Protein AF-D2V6F8-F1 (afdb_monomer_lite)

InterPro domains:
  IPR001873 Epithelial sodium channel [PTHR11690] (220-391)

Organism: Naegleria gruberi (NCBI:txid5762)

Sequence (501 aa):
MKSAPEIMPVEDDPFFQKVSSSVVRDLYRPSSPTNHQQLNQQDHSEQESISSPVKEYQISNNSNIYRDDEVVLTPKIEEIEDRQTRAQDIILQVIENEAMRNHKTVTVESFSQPISQDVQNFVMTPTPQNNSSNNPQQVAQQNTTRLDSPHEVEIPTIGKKLSKRKSSKNLSLFDVIIGGNKSKNNTNNQFGNNEPAESEKHKRKRTICGWQIPLRWYQILTAIGWIVMIGVSLWYSINSIVNFVDAINNPTTSLSYVEEVPLPFPAISICNWNALTNNCSYCGLRLEKVFRADIQKDIPEYLQQAEYKEIRQDDSLFRCYVFNNRSINVVTANYTGYTGSLSFFVRVPRPTGSDVSDYSRVGLQVSFHSNGTMPDLVGETNFAVPRRDNYFMLTKIITSRLKTTPINPQLVDVRWEPVTSDVELIGADETLVVISVAYATLNVNYITEVVTSSIESLFGEIAGFLGLTMGLDMLKILRGILDVPYSIKDRTLMNLWNTFN

Radius of gyration: 44.74 Å; chains: 1; bounding box: 110×90×139 Å

pLDDT: mean 70.16, std 27.32, range [27.19, 98.56]

Structure (mmCIF, N/CA/C/O backbone):
data_AF-D2V6F8-F1
#
_entry.id   AF-D2V6F8-F1
#
loop_
_atom_site.group_PDB
_atom_site.id
_atom_site.type_symbol
_atom_site.label_atom_id
_atom_site.label_alt_id
_atom_site.label_comp_id
_atom_site.label_asym_id
_atom_site.label_entity_id
_atom_site.label_seq_id
_atom_site.pdbx_PDB_ins_code
_atom_site.Cartn_x
_atom_site.Cartn_y
_atom_site.Cartn_z
_atom_site.occupancy
_atom_site.B_iso_or_equiv
_atom_site.auth_seq_id
_atom_site.auth_comp_id
_atom_site.auth_asym_id
_atom_site.auth_atom_id
_atom_site.pdbx_PDB_model_num
ATOM 1 N N . MET A 1 1 ? -43.324 33.263 53.396 1.00 37.06 1 MET A N 1
ATOM 2 C CA . MET A 1 1 ? -44.691 32.721 53.225 1.00 37.06 1 MET A CA 1
ATOM 3 C C . MET A 1 1 ? -44.718 31.897 51.945 1.00 37.06 1 MET A C 1
ATOM 5 O O . MET A 1 1 ? -44.416 32.473 50.913 1.00 37.06 1 MET A O 1
ATOM 9 N N . LYS A 1 2 ? -45.105 30.612 52.067 1.00 37.09 2 LYS A N 1
ATOM 10 C CA . LYS A 1 2 ? -45.437 29.611 51.022 1.00 37.09 2 LYS A CA 1
ATOM 11 C C . LYS A 1 2 ? -44.286 29.122 50.125 1.00 37.09 2 LYS A C 1
ATOM 13 O O . LYS A 1 2 ? -43.625 29.936 49.506 1.00 37.09 2 LYS A O 1
ATOM 18 N N . SER A 1 3 ? -44.023 27.834 49.924 1.00 36.94 3 SER A N 1
ATOM 19 C CA . SER A 1 3 ? -44.378 26.561 50.585 1.00 36.94 3 SER A CA 1
ATOM 20 C C . SER A 1 3 ? -43.579 25.490 49.830 1.00 36.94 3 SER A C 1
ATOM 22 O O . SER A 1 3 ? -43.630 25.463 48.602 1.00 36.94 3 SER A O 1
ATOM 24 N N . ALA A 1 4 ? -42.827 24.658 50.550 1.00 38.12 4 ALA A N 1
ATOM 25 C CA . ALA A 1 4 ? -42.111 23.507 50.003 1.00 38.12 4 ALA A CA 1
ATOM 26 C C . ALA A 1 4 ? -43.094 22.372 49.651 1.00 38.12 4 ALA A C 1
ATOM 28 O O . ALA A 1 4 ? -44.103 22.243 50.349 1.00 38.12 4 ALA A O 1
ATOM 29 N N . PRO A 1 5 ? -42.832 21.558 48.612 1.00 56.47 5 PRO A N 1
ATOM 30 C CA . PRO A 1 5 ? -43.619 20.366 48.352 1.00 56.47 5 PRO A CA 1
ATOM 31 C C . PRO A 1 5 ? -43.172 19.187 49.222 1.00 56.47 5 PRO A C 1
ATOM 33 O O . PRO A 1 5 ? -41.998 18.986 49.529 1.00 56.47 5 PRO A O 1
ATOM 36 N N . GLU A 1 6 ? -44.202 18.461 49.620 1.00 41.31 6 GLU A N 1
ATOM 37 C CA . GLU A 1 6 ? -44.315 17.427 50.632 1.00 41.31 6 GLU A CA 1
ATOM 38 C C . GLU A 1 6 ? -43.896 16.057 50.075 1.00 41.31 6 GLU A C 1
ATOM 40 O O . GLU A 1 6 ? -44.152 15.729 48.916 1.00 41.31 6 GLU A O 1
ATOM 45 N N . ILE A 1 7 ? -43.218 15.277 50.914 1.00 37.22 7 ILE A N 1
ATOM 46 C CA . ILE A 1 7 ? -42.759 13.910 50.651 1.00 37.22 7 ILE A CA 1
ATOM 47 C C . ILE A 1 7 ? -43.951 12.963 50.845 1.00 37.22 7 ILE A C 1
ATOM 49 O O . ILE A 1 7 ? -44.558 12.973 51.913 1.00 37.22 7 ILE A O 1
ATOM 53 N N . MET A 1 8 ? -44.247 12.114 49.857 1.00 38.75 8 MET A N 1
ATOM 54 C CA . MET A 1 8 ? -45.099 10.932 50.048 1.00 38.75 8 MET A CA 1
ATOM 55 C C . MET A 1 8 ? -44.224 9.677 50.201 1.00 38.75 8 MET A C 1
ATOM 57 O O . MET A 1 8 ? -43.281 9.512 49.422 1.00 38.75 8 MET A O 1
ATOM 61 N N . PRO A 1 9 ? -44.509 8.799 51.179 1.00 43.03 9 PRO A N 1
ATOM 62 C CA . PRO A 1 9 ? -43.803 7.537 51.352 1.00 43.03 9 PRO A CA 1
ATOM 63 C C . PRO A 1 9 ? -44.332 6.494 50.360 1.00 43.03 9 PRO A C 1
ATOM 65 O O . PRO A 1 9 ? -45.539 6.378 50.157 1.00 43.03 9 PRO A O 1
ATOM 68 N N . VAL A 1 10 ? -43.420 5.740 49.748 1.00 41.88 10 VAL A N 1
ATOM 69 C CA . VAL A 1 10 ? -43.745 4.541 48.966 1.00 41.88 10 VAL A CA 1
ATOM 70 C C . VAL A 1 10 ? -43.681 3.343 49.907 1.00 41.88 10 VAL A C 1
ATOM 72 O O . VAL A 1 10 ? -42.728 3.206 50.672 1.00 41.88 10 VAL A O 1
ATOM 75 N N . GLU A 1 11 ? -44.743 2.546 49.864 1.00 40.12 11 GLU A N 1
ATOM 76 C CA . GLU A 1 11 ? -45.003 1.364 50.679 1.00 40.12 11 GLU A CA 1
ATOM 77 C C . GLU A 1 11 ? -43.955 0.260 50.475 1.00 40.12 11 GLU A C 1
ATOM 79 O O . GLU A 1 11 ? -43.568 -0.065 49.351 1.00 40.12 11 GLU A O 1
ATOM 84 N N . ASP A 1 12 ? -43.534 -0.326 51.597 1.00 34.19 12 ASP A N 1
ATOM 85 C CA . ASP A 1 12 ? -42.791 -1.578 51.679 1.00 34.19 12 ASP A CA 1
ATOM 86 C C . ASP A 1 12 ? -43.748 -2.759 51.457 1.00 34.19 12 ASP A C 1
ATOM 88 O O . ASP A 1 12 ? -44.648 -2.985 52.267 1.00 34.19 12 ASP A O 1
ATOM 92 N N . ASP A 1 13 ? -43.504 -3.558 50.418 1.00 33.91 13 ASP A N 1
ATOM 93 C CA . ASP A 1 13 ? -44.094 -4.890 50.255 1.00 33.91 13 ASP A CA 1
ATOM 94 C C . ASP A 1 13 ? -42.990 -5.953 50.436 1.00 33.91 13 ASP A C 1
ATOM 96 O O . ASP A 1 13 ? -42.067 -6.040 49.616 1.00 33.91 13 ASP A O 1
ATOM 100 N N . PRO A 1 14 ? -43.032 -6.775 51.502 1.00 43.88 14 PRO A N 1
ATOM 101 C CA . PRO A 1 14 ? -42.062 -7.833 51.726 1.00 43.88 14 PRO A CA 1
ATOM 102 C C . PRO A 1 14 ? -42.693 -9.188 51.409 1.00 43.88 14 PRO A C 1
ATOM 104 O O . PRO A 1 14 ? -43.537 -9.620 52.176 1.00 43.88 14 PRO A O 1
ATOM 107 N N . PHE A 1 15 ? -42.262 -9.924 50.376 1.00 31.83 15 PHE A N 1
ATOM 108 C CA . PHE A 1 15 ? -42.341 -11.395 50.420 1.00 31.83 15 PHE A CA 1
ATOM 109 C C . PHE A 1 15 ? -41.551 -12.137 49.319 1.00 31.83 15 PHE A C 1
ATOM 111 O O . PHE A 1 15 ? -41.677 -11.876 48.130 1.00 31.83 15 PHE A O 1
ATOM 118 N N . PHE A 1 16 ? -40.828 -13.158 49.804 1.00 34.28 16 PHE A N 1
ATOM 119 C CA . PHE A 1 16 ? -40.271 -14.363 49.162 1.00 34.28 16 PHE A CA 1
ATOM 120 C C . PHE A 1 16 ? -38.878 -14.365 48.476 1.00 34.28 16 PHE A C 1
ATOM 122 O O . PHE A 1 16 ? -38.714 -14.236 47.273 1.00 34.28 16 PHE A O 1
ATOM 129 N N . GLN A 1 17 ? -37.898 -14.697 49.334 1.00 31.27 17 GLN A N 1
ATOM 130 C CA . GLN A 1 17 ? -36.999 -15.873 49.301 1.00 31.27 17 GLN A CA 1
ATOM 131 C C . GLN A 1 17 ? -35.888 -16.039 48.244 1.00 31.27 17 GLN A C 1
ATOM 133 O O . GLN A 1 17 ? -36.093 -16.446 47.108 1.00 31.27 17 GLN A O 1
ATOM 138 N N . LYS A 1 18 ? -34.658 -15.945 48.779 1.00 31.77 18 LYS A N 1
ATOM 139 C CA . LYS A 1 18 ? -33.539 -16.907 48.677 1.00 31.77 18 LYS A CA 1
ATOM 140 C C . LYS A 1 18 ? -33.772 -18.159 47.806 1.00 31.77 18 LYS A C 1
ATOM 142 O O . LYS A 1 18 ? -34.401 -19.106 48.266 1.00 31.77 18 LYS A O 1
ATOM 147 N N . VAL A 1 19 ? -33.038 -18.239 46.695 1.00 30.28 19 VAL A N 1
ATOM 148 C CA . VAL A 1 19 ? -32.438 -19.475 46.149 1.00 30.28 19 VAL A CA 1
ATOM 149 C C . VAL A 1 19 ? -31.058 -19.073 45.606 1.00 30.28 19 VAL A C 1
ATOM 151 O O . VAL A 1 19 ? -30.955 -18.273 44.689 1.00 30.28 19 VAL A O 1
ATOM 154 N N . SER A 1 20 ? -30.004 -19.273 46.396 1.00 30.88 20 SER A N 1
ATOM 155 C CA . SER A 1 20 ? -29.029 -20.366 46.264 1.00 30.88 20 SER A CA 1
ATOM 156 C C . SER A 1 20 ? -28.221 -20.341 44.964 1.00 30.88 20 SER A C 1
ATOM 158 O O . SER A 1 20 ? -28.667 -20.767 43.906 1.00 30.88 20 SER A O 1
ATOM 160 N N . SER A 1 21 ? -26.971 -19.919 45.130 1.00 32.03 21 SER A N 1
ATOM 161 C CA . SER A 1 21 ? -25.812 -20.181 44.286 1.00 32.03 21 SER A CA 1
ATOM 162 C C . SER A 1 21 ? -25.660 -21.662 43.923 1.00 32.03 21 SER A C 1
ATOM 164 O O . SER A 1 21 ? -25.532 -22.500 44.815 1.00 32.03 21 SER A O 1
ATOM 166 N N . SER A 1 22 ? -25.628 -21.986 42.633 1.00 29.72 22 SER A N 1
ATOM 167 C CA . SER A 1 22 ? -24.846 -23.068 42.003 1.00 29.72 22 SER A CA 1
ATOM 168 C C . SER A 1 22 ? -25.315 -23.253 40.556 1.00 29.72 22 SER A C 1
ATOM 170 O O . SER A 1 22 ? -26.419 -22.859 40.207 1.00 29.72 22 SER A O 1
ATOM 172 N N . VAL A 1 23 ? -24.476 -23.889 39.736 1.00 34.97 23 VAL A N 1
ATOM 173 C CA . VAL A 1 23 ? -24.685 -24.235 38.316 1.00 34.97 23 VAL A CA 1
ATOM 174 C C . VAL A 1 23 ? -24.227 -23.165 37.312 1.00 34.97 23 VAL A C 1
ATOM 176 O O . VAL A 1 23 ? -24.968 -22.657 36.479 1.00 34.97 23 VAL A O 1
ATOM 179 N N . VAL A 1 24 ? -22.919 -22.900 37.350 1.00 36.00 24 VAL A N 1
ATOM 180 C CA . VAL A 1 24 ? -22.113 -22.729 36.133 1.00 36.00 24 VAL A CA 1
ATOM 181 C C . VAL A 1 24 ? -21.477 -24.089 35.850 1.00 36.00 24 VAL A C 1
ATOM 183 O O . VAL A 1 24 ? -20.584 -24.502 36.587 1.00 36.00 24 VAL A O 1
ATOM 186 N N . ARG A 1 25 ? -21.997 -24.799 34.846 1.00 33.72 25 ARG A N 1
ATOM 187 C CA . ARG A 1 25 ? -21.382 -25.887 34.060 1.00 33.72 25 ARG A CA 1
ATOM 188 C C . ARG A 1 25 ? -22.496 -26.469 33.192 1.00 33.72 25 ARG A C 1
ATOM 190 O O . ARG A 1 25 ? -23.370 -27.144 33.711 1.00 33.72 25 ARG A O 1
ATOM 197 N N . ASP A 1 26 ? -22.527 -26.079 31.924 1.00 29.98 26 ASP A N 1
ATOM 198 C CA . ASP A 1 26 ? -22.533 -27.024 30.804 1.00 29.98 26 ASP A CA 1
ATOM 199 C C . ASP A 1 26 ? -22.551 -26.250 29.484 1.00 29.98 26 ASP A C 1
ATOM 201 O O . ASP A 1 26 ? -23.482 -25.534 29.120 1.00 29.98 26 ASP A O 1
ATOM 205 N N . LEU A 1 27 ? -21.416 -26.380 28.810 1.00 32.81 27 LEU A N 1
ATOM 206 C CA . LEU A 1 27 ? -21.134 -25.977 27.449 1.00 32.81 27 LEU A CA 1
ATOM 207 C C . LEU A 1 27 ? -21.735 -27.013 26.486 1.00 32.81 27 LEU A C 1
ATOM 209 O O . LEU A 1 27 ? -21.705 -28.207 26.760 1.00 32.81 27 LEU A O 1
ATOM 213 N N . TYR A 1 28 ? -22.154 -26.530 25.315 1.00 33.34 28 TYR A N 1
ATOM 214 C CA . TYR A 1 28 ? -22.184 -27.261 24.043 1.00 33.34 28 TYR A CA 1
ATOM 215 C C . TYR A 1 28 ? -23.106 -28.488 23.932 1.00 33.34 28 TYR A C 1
ATOM 217 O O . TYR A 1 28 ? -22.775 -29.608 24.309 1.00 33.34 28 TYR A O 1
ATOM 225 N N . ARG A 1 29 ? -24.210 -28.306 23.199 1.00 27.45 29 ARG A N 1
ATOM 226 C CA . ARG A 1 29 ? -24.904 -29.400 22.509 1.00 27.45 29 ARG A CA 1
ATOM 227 C C . ARG A 1 29 ? -25.109 -28.998 21.044 1.00 27.45 29 ARG A C 1
ATOM 229 O O . ARG A 1 29 ? -25.907 -28.097 20.796 1.00 27.45 29 ARG A O 1
ATOM 236 N N . PRO A 1 30 ? -24.410 -29.609 20.072 1.00 35.75 30 PRO A N 1
ATOM 237 C CA . PRO A 1 30 ? -24.744 -29.413 18.673 1.00 35.75 30 PRO A CA 1
ATOM 238 C C . PRO A 1 30 ? -26.022 -30.195 18.359 1.00 35.75 30 PRO A C 1
ATOM 240 O O . PRO A 1 30 ? -26.146 -31.380 18.673 1.00 35.75 30 PRO A O 1
ATOM 243 N N . SER A 1 31 ? -26.992 -29.518 17.756 1.00 32.75 31 SER A N 1
ATOM 244 C CA . SER A 1 31 ? -28.164 -30.142 17.156 1.00 32.75 31 SER A CA 1
ATOM 245 C C . SER A 1 31 ? -27.755 -30.839 15.857 1.00 32.75 31 SER A C 1
ATOM 247 O O . SER A 1 31 ? -27.135 -30.253 14.973 1.00 32.75 31 SER A O 1
ATOM 249 N N . SER A 1 32 ? -28.106 -32.113 15.725 1.00 32.03 32 SER A N 1
ATOM 250 C CA . SER A 1 32 ? -28.114 -32.821 14.443 1.00 32.03 32 SER A CA 1
ATOM 251 C C . SER A 1 32 ? -29.414 -33.613 14.321 1.00 32.03 32 SER A C 1
ATOM 253 O O . SER A 1 32 ? -29.957 -34.045 15.343 1.00 32.03 32 SER A O 1
ATOM 255 N N . PRO A 1 33 ? -29.967 -33.733 13.102 1.00 47.44 33 PRO A N 1
ATOM 256 C CA . PRO A 1 33 ? -31.355 -34.107 12.900 1.00 47.44 33 PRO A CA 1
ATOM 257 C C . PRO A 1 33 ? -31.560 -35.622 12.938 1.00 47.44 33 PRO A C 1
ATOM 259 O O . PRO A 1 33 ? -30.731 -36.411 12.490 1.00 47.44 33 PRO A O 1
ATOM 262 N N . THR A 1 34 ? -32.723 -36.010 13.445 1.00 30.92 34 THR A N 1
ATOM 263 C CA . THR A 1 34 ? -33.275 -37.362 13.440 1.00 30.92 34 THR A CA 1
ATOM 264 C C . THR A 1 34 ? -33.665 -37.797 12.025 1.00 30.92 34 THR A C 1
ATOM 266 O O . THR A 1 34 ? -34.457 -37.119 11.373 1.00 30.92 34 THR A O 1
ATOM 269 N N . ASN A 1 35 ? -33.214 -38.980 11.591 1.00 30.45 35 ASN A N 1
ATOM 270 C CA . ASN A 1 35 ? -34.096 -39.932 10.914 1.00 30.45 35 ASN A CA 1
ATOM 271 C C . ASN A 1 35 ? -33.582 -41.381 10.968 1.00 30.45 35 ASN A C 1
ATOM 273 O O . ASN A 1 35 ? -32.387 -41.652 10.957 1.00 30.45 35 ASN A O 1
ATOM 277 N N . HIS A 1 36 ? -34.556 -42.283 11.078 1.00 34.09 36 HIS A N 1
ATOM 278 C CA . HIS A 1 36 ? -34.490 -43.716 11.363 1.00 34.09 36 HIS A CA 1
ATOM 279 C C . HIS A 1 36 ? -33.673 -44.566 10.373 1.00 34.09 36 HIS A C 1
ATOM 281 O O . HIS A 1 36 ? -33.856 -44.421 9.170 1.00 34.09 36 HIS A O 1
ATOM 287 N N . GLN A 1 37 ? -32.957 -45.586 10.873 1.00 31.70 37 GLN A N 1
ATOM 288 C CA . GLN A 1 37 ? -33.291 -47.007 10.642 1.00 31.70 37 GLN A CA 1
ATOM 289 C C . GLN A 1 37 ? -32.409 -47.979 11.456 1.00 31.70 37 GLN A C 1
ATOM 291 O O . GLN A 1 37 ? -31.298 -47.669 11.863 1.00 31.70 37 GLN A O 1
ATOM 296 N N . GLN A 1 38 ? -33.010 -49.133 11.746 1.00 33.19 38 GLN A N 1
ATOM 297 C CA . GLN A 1 38 ? -32.624 -50.216 12.657 1.00 33.19 38 GLN A CA 1
ATOM 298 C C . GLN A 1 38 ? -31.401 -51.023 12.172 1.00 33.19 38 GLN A C 1
ATOM 300 O O . GLN A 1 38 ? -31.251 -51.177 10.966 1.00 33.19 38 GLN A O 1
ATOM 305 N N . LEU A 1 39 ? -30.609 -51.623 13.082 1.00 30.59 39 LEU A N 1
ATOM 306 C CA . LEU A 1 39 ? -30.562 -53.081 13.368 1.00 30.59 39 LEU A CA 1
ATOM 307 C C . LEU A 1 39 ? -29.314 -53.490 14.203 1.00 30.59 39 LEU A C 1
ATOM 309 O O . LEU A 1 39 ? -28.197 -53.121 13.866 1.00 30.59 39 LEU A O 1
ATOM 313 N N . ASN A 1 40 ? -29.557 -54.363 15.193 1.00 29.91 40 ASN A N 1
ATOM 314 C CA . ASN A 1 40 ? -28.699 -55.394 15.817 1.00 29.91 40 ASN A CA 1
ATOM 315 C C . ASN A 1 40 ? -27.498 -55.072 16.739 1.00 29.91 40 ASN A C 1
ATOM 317 O O . ASN A 1 40 ? -26.514 -54.489 16.314 1.00 29.91 40 ASN A O 1
ATOM 321 N N . GLN A 1 41 ? -27.617 -55.648 17.957 1.00 31.78 41 GLN A N 1
ATOM 322 C CA . GLN A 1 41 ? -26.654 -56.447 18.760 1.00 31.78 41 GLN A CA 1
ATOM 323 C C . GLN A 1 41 ? -25.248 -55.842 18.975 1.00 31.78 41 GLN A C 1
ATOM 325 O O . GLN A 1 41 ? -24.558 -55.506 18.030 1.00 31.78 41 GLN A O 1
ATOM 330 N N . GLN A 1 42 ? -24.712 -55.736 20.194 1.00 30.83 42 GLN A N 1
ATOM 331 C CA . GLN A 1 42 ? -24.476 -56.839 21.131 1.00 30.83 42 GLN A CA 1
ATOM 332 C C . GLN A 1 42 ? -23.929 -56.290 22.468 1.00 30.83 42 GLN A C 1
ATOM 334 O O . GLN A 1 42 ? -23.298 -55.234 22.497 1.00 30.83 42 GLN A O 1
ATOM 339 N N . ASP A 1 43 ? -24.179 -57.028 23.549 1.00 31.78 43 ASP A N 1
ATOM 340 C CA . ASP A 1 43 ? -23.708 -56.804 24.918 1.00 31.78 43 ASP A CA 1
ATOM 341 C C . ASP A 1 43 ? -22.186 -56.605 25.043 1.00 31.78 43 ASP A C 1
ATOM 343 O O . ASP A 1 43 ? -21.418 -57.336 24.424 1.00 31.78 43 ASP A O 1
ATOM 347 N N . HIS A 1 44 ? -21.761 -55.698 25.930 1.00 34.78 44 HIS A N 1
ATOM 348 C CA . HIS A 1 44 ? -20.854 -56.034 27.035 1.00 34.78 44 HIS A CA 1
ATOM 349 C C . HIS A 1 44 ? -20.818 -54.921 28.094 1.00 34.78 44 HIS A C 1
ATOM 351 O O . HIS A 1 44 ? -20.574 -53.747 27.829 1.00 34.78 44 HIS A O 1
ATOM 357 N N . SER A 1 45 ? -21.100 -55.358 29.314 1.00 32.78 45 SER A N 1
ATOM 358 C CA . SER A 1 45 ? -20.905 -54.716 30.606 1.00 32.78 45 SER A CA 1
ATOM 359 C C . SER A 1 45 ? -19.440 -54.386 30.889 1.00 32.78 45 SER A C 1
ATOM 361 O O . SER A 1 45 ? -18.604 -55.261 30.699 1.00 32.78 45 SER A O 1
ATOM 363 N N . GLU A 1 46 ? -19.167 -53.231 31.498 1.00 34.16 46 GLU A N 1
ATOM 364 C CA . GLU A 1 46 ? -18.316 -53.161 32.695 1.00 34.16 46 GLU A CA 1
ATOM 365 C C . GLU A 1 46 ? -18.497 -51.818 33.418 1.00 34.16 46 GLU A C 1
ATOM 367 O O . GLU A 1 46 ? -18.367 -50.732 32.856 1.00 34.16 46 GLU A O 1
ATOM 372 N N . GLN A 1 47 ? -18.898 -51.937 34.683 1.00 33.94 47 GLN A N 1
ATOM 373 C CA . GLN A 1 47 ? -18.929 -50.883 35.683 1.00 33.94 47 GLN A CA 1
ATOM 374 C C . GLN A 1 47 ? -17.509 -50.680 36.199 1.00 33.94 47 GLN A C 1
ATOM 376 O O . GLN A 1 47 ? -16.918 -51.649 36.652 1.00 33.94 47 GLN A O 1
ATOM 381 N N . GLU A 1 48 ? -17.035 -49.440 36.293 1.00 32.50 48 GLU A N 1
ATOM 382 C CA . GLU A 1 48 ? -16.071 -49.080 37.334 1.00 32.50 48 GLU A CA 1
ATOM 383 C C . GLU A 1 48 ? -16.328 -47.648 37.812 1.00 32.50 48 GLU A C 1
ATOM 385 O O . GLU A 1 48 ? -16.067 -46.645 37.149 1.00 32.50 48 GLU A O 1
ATOM 390 N N . SER A 1 49 ? -16.926 -47.579 38.997 1.00 34.22 49 SER A N 1
ATOM 391 C CA . SER A 1 49 ? -17.092 -46.390 39.815 1.00 34.22 49 SER A CA 1
ATOM 392 C C . SER A 1 49 ? -15.814 -46.147 40.616 1.00 34.22 49 SER A C 1
ATOM 394 O O . SER A 1 49 ? -15.486 -46.952 41.487 1.00 34.22 49 SER A O 1
ATOM 396 N N . ILE A 1 50 ? -15.139 -45.018 40.399 1.00 32.94 50 ILE A N 1
ATOM 397 C CA . ILE A 1 50 ? -14.102 -44.531 41.318 1.00 32.94 50 ILE A CA 1
ATOM 398 C C . ILE A 1 50 ? -14.472 -43.121 41.773 1.00 32.94 50 ILE A C 1
ATOM 400 O O . ILE A 1 50 ? -14.237 -42.118 41.104 1.00 32.94 50 ILE A O 1
ATOM 404 N N . SER A 1 51 ? -15.086 -43.075 42.952 1.00 33.62 51 SER A N 1
ATOM 405 C CA . SER A 1 51 ? -15.218 -41.894 43.795 1.00 33.62 51 SER A CA 1
ATOM 406 C C . SER A 1 51 ? -13.886 -41.593 44.477 1.00 33.62 51 SER A C 1
ATOM 408 O O . SER A 1 51 ? -13.286 -42.496 45.063 1.00 33.62 51 SER A O 1
ATOM 410 N N . SER A 1 52 ? -13.456 -40.333 44.502 1.00 31.98 52 SER A N 1
ATOM 411 C CA . SER A 1 52 ? -12.485 -39.848 45.490 1.00 31.98 52 SER A CA 1
ATOM 412 C C . SER A 1 52 ? -12.628 -38.341 45.736 1.00 31.98 52 SER A C 1
ATOM 414 O O . SER A 1 52 ? -13.143 -37.630 44.874 1.00 31.98 52 SER A O 1
ATOM 416 N N . PRO A 1 53 ? -12.263 -37.865 46.941 1.00 44.06 53 PRO A N 1
ATOM 417 C CA . PRO A 1 53 ? -12.978 -36.782 47.602 1.00 44.06 53 PRO A CA 1
ATOM 418 C C . PRO A 1 53 ? -12.339 -35.400 47.440 1.00 44.06 53 PRO A C 1
ATOM 420 O O . PRO A 1 53 ? -11.128 -35.236 47.301 1.00 44.06 53 PRO A O 1
ATOM 423 N N . VAL A 1 54 ? -13.219 -34.408 47.563 1.00 34.09 54 VAL A N 1
ATOM 424 C CA . VAL A 1 54 ? -12.957 -32.982 47.760 1.00 34.09 54 VAL A CA 1
ATOM 425 C C . VAL A 1 54 ? -12.038 -32.775 48.972 1.00 34.09 54 VAL A C 1
ATOM 427 O O . VAL A 1 54 ? -12.379 -33.172 50.085 1.00 34.09 54 VAL A O 1
ATOM 430 N N . LYS A 1 55 ? -10.885 -32.128 48.761 1.00 32.50 55 LYS A N 1
ATOM 431 C CA . LYS A 1 55 ? -10.094 -31.503 49.828 1.00 32.50 55 LYS A CA 1
ATOM 432 C C . LYS A 1 55 ? -10.269 -29.993 49.756 1.00 32.50 55 LYS A C 1
ATOM 434 O O . LYS A 1 55 ? -9.802 -29.333 48.834 1.00 32.50 55 LYS A O 1
ATOM 439 N N . GLU A 1 56 ? -10.969 -29.497 50.758 1.00 31.89 56 GLU A N 1
ATOM 440 C CA . GLU A 1 56 ? -11.137 -28.099 51.115 1.00 31.89 56 GLU A CA 1
ATOM 441 C C . GLU A 1 56 ? -9.793 -27.575 51.655 1.00 31.89 56 GLU A C 1
ATOM 443 O O . GLU A 1 56 ? -9.285 -28.077 52.658 1.00 31.89 56 GLU A O 1
ATOM 448 N N . TYR A 1 57 ? -9.178 -26.608 50.970 1.00 30.02 57 TYR A N 1
ATOM 449 C CA . TYR A 1 57 ? -8.017 -25.880 51.487 1.00 30.02 57 TYR A CA 1
ATOM 450 C C . TYR A 1 57 ? -8.463 -24.477 51.889 1.00 30.02 57 TYR A C 1
ATOM 452 O O . TYR A 1 57 ? -8.748 -23.630 51.045 1.00 30.02 57 TYR A O 1
ATOM 460 N N . GLN A 1 58 ? -8.509 -24.244 53.200 1.00 32.66 58 GLN A N 1
ATOM 461 C CA . GLN A 1 58 ? -8.516 -22.905 53.769 1.00 32.66 58 GLN A CA 1
ATOM 462 C C . GLN A 1 58 ? -7.124 -22.293 53.604 1.00 32.66 58 GLN A C 1
ATOM 464 O O . GLN A 1 58 ? -6.135 -22.877 54.047 1.00 32.66 58 GLN A O 1
ATOM 469 N N . ILE A 1 59 ? -7.048 -21.109 52.995 1.00 31.88 59 ILE A N 1
ATOM 470 C CA . ILE A 1 59 ? -5.844 -20.279 53.027 1.00 31.88 59 ILE A CA 1
ATOM 471 C C . ILE A 1 59 ? -6.101 -19.134 54.000 1.00 31.88 59 ILE A C 1
ATOM 473 O O . ILE A 1 59 ? -6.933 -18.258 53.780 1.00 31.88 59 ILE A O 1
ATOM 477 N N . SER A 1 60 ? -5.375 -19.210 55.109 1.00 30.75 60 SER A N 1
ATOM 478 C CA . SER A 1 60 ? -5.230 -18.199 56.142 1.00 30.75 60 SER A CA 1
ATOM 479 C C . SER A 1 60 ? -4.471 -16.978 55.623 1.00 30.75 60 SER A C 1
ATOM 481 O O . SER A 1 60 ? -3.411 -17.112 55.009 1.00 30.75 60 SER A O 1
ATOM 483 N N . ASN A 1 61 ? -4.980 -15.795 55.968 1.00 34.56 61 ASN A N 1
ATOM 484 C CA . ASN A 1 61 ? -4.265 -14.525 55.911 1.00 34.56 61 ASN A CA 1
ATOM 485 C C . ASN A 1 61 ? -2.930 -14.616 56.659 1.00 34.56 61 ASN A C 1
ATOM 487 O O . ASN A 1 61 ? -2.917 -14.909 57.852 1.00 34.56 61 ASN A O 1
ATOM 491 N N . ASN A 1 62 ? -1.832 -14.283 55.982 1.00 29.95 62 ASN A N 1
ATOM 492 C CA . ASN A 1 62 ? -0.596 -13.881 56.640 1.00 29.95 62 ASN A CA 1
ATOM 493 C C . ASN A 1 62 ? -0.011 -12.672 55.912 1.00 29.95 62 ASN A C 1
ATOM 495 O O . ASN A 1 62 ? 0.547 -12.766 54.821 1.00 29.95 62 ASN A O 1
ATOM 499 N N . SER A 1 63 ? -0.180 -11.523 56.556 1.00 35.75 63 SER A N 1
ATOM 500 C CA . SER A 1 63 ? 0.572 -10.299 56.337 1.00 35.75 63 SER A CA 1
ATOM 501 C C . SER A 1 63 ? 2.048 -10.551 56.631 1.00 35.75 63 SER A C 1
ATOM 503 O O . SER A 1 63 ? 2.380 -10.899 57.763 1.00 35.75 63 SER A O 1
ATOM 505 N N . ASN A 1 64 ? 2.926 -10.324 55.656 1.00 29.69 64 ASN A N 1
ATOM 506 C CA . ASN A 1 64 ? 4.345 -10.143 55.927 1.00 29.69 64 ASN A CA 1
ATOM 507 C C . ASN A 1 64 ? 4.879 -8.903 55.216 1.00 29.69 64 ASN A C 1
ATOM 509 O O . ASN A 1 64 ? 4.761 -8.724 54.007 1.00 29.69 64 ASN A O 1
ATOM 513 N N . ILE A 1 65 ? 5.450 -8.069 56.074 1.00 38.56 65 ILE A N 1
ATOM 514 C CA . ILE A 1 65 ? 6.282 -6.899 55.856 1.00 38.56 65 ILE A CA 1
ATOM 515 C C . ILE A 1 65 ? 7.485 -7.306 54.999 1.00 38.56 65 ILE A C 1
ATOM 517 O O . ILE A 1 65 ? 8.199 -8.239 55.365 1.00 38.56 65 ILE A O 1
ATOM 521 N N . TYR A 1 66 ? 7.738 -6.585 53.906 1.00 30.47 66 TYR A N 1
ATOM 522 C CA . TYR A 1 66 ? 9.025 -6.622 53.216 1.00 30.47 66 TYR A CA 1
ATOM 523 C C . TYR A 1 66 ? 9.639 -5.226 53.194 1.00 30.47 66 TYR A C 1
ATOM 525 O O . TYR A 1 66 ? 8.982 -4.244 52.857 1.00 30.47 66 TYR A O 1
ATOM 533 N N . ARG A 1 67 ? 10.890 -5.201 53.657 1.00 29.84 67 ARG A N 1
ATOM 534 C CA . ARG A 1 67 ? 11.817 -4.075 53.724 1.00 29.84 67 ARG A CA 1
ATOM 535 C C . ARG A 1 67 ? 12.220 -3.611 52.330 1.00 29.84 67 ARG A C 1
ATOM 537 O O . ARG A 1 67 ? 12.396 -4.435 51.435 1.00 29.84 67 ARG A O 1
ATOM 544 N N . ASP A 1 68 ? 12.451 -2.309 52.250 1.00 35.06 68 ASP A N 1
ATOM 545 C CA . ASP A 1 68 ? 13.187 -1.615 51.203 1.00 35.06 68 ASP A CA 1
ATOM 546 C C . ASP A 1 68 ? 14.609 -2.174 51.066 1.00 35.06 68 ASP A C 1
ATOM 548 O O . ASP A 1 68 ? 15.371 -2.157 52.032 1.00 35.06 68 ASP A O 1
ATOM 552 N N . ASP A 1 69 ? 14.964 -2.615 49.860 1.00 29.97 69 ASP A N 1
ATOM 553 C CA . ASP A 1 69 ? 16.345 -2.652 49.384 1.00 29.97 69 ASP A CA 1
ATOM 554 C C . ASP A 1 69 ? 16.377 -1.934 48.028 1.00 29.97 69 ASP A C 1
ATOM 556 O O . ASP A 1 69 ? 15.912 -2.422 46.995 1.00 29.97 69 ASP A O 1
ATOM 560 N N . GLU A 1 70 ? 16.884 -0.709 48.080 1.00 34.28 70 GLU A N 1
ATOM 561 C CA . GLU A 1 70 ? 17.078 0.214 46.973 1.00 34.28 70 GLU A CA 1
ATOM 562 C C . GLU A 1 70 ? 18.327 -0.223 46.185 1.00 34.28 70 GLU A C 1
ATOM 564 O O . GLU A 1 70 ? 19.465 0.006 46.594 1.00 34.28 70 GLU A O 1
ATOM 569 N N . VAL A 1 71 ? 18.133 -0.907 45.053 1.00 31.52 71 VAL A N 1
ATOM 570 C CA . VAL A 1 71 ? 19.226 -1.246 44.128 1.00 31.52 71 VAL A CA 1
ATOM 571 C C . VAL A 1 71 ? 19.361 -0.129 43.097 1.00 31.52 71 VAL A C 1
ATOM 573 O O . VAL A 1 71 ? 18.662 -0.091 42.086 1.00 31.52 71 VAL A O 1
ATOM 576 N N . VAL A 1 72 ? 20.293 0.785 43.359 1.00 40.16 72 VAL A N 1
ATOM 577 C CA . VAL A 1 72 ? 20.770 1.785 42.399 1.00 40.16 72 VAL A CA 1
ATOM 578 C C . VAL A 1 72 ? 21.618 1.082 41.333 1.00 40.16 72 VAL A C 1
ATOM 580 O O . VAL A 1 72 ? 22.719 0.608 41.609 1.00 40.16 72 VAL A O 1
ATOM 583 N N . LEU A 1 73 ? 21.113 1.025 40.098 1.00 33.50 73 LEU A N 1
ATOM 584 C CA . LEU A 1 73 ? 21.837 0.548 38.915 1.00 33.50 73 LEU A CA 1
ATOM 585 C C . LEU A 1 73 ? 21.691 1.550 37.761 1.00 33.50 73 LEU A C 1
ATOM 587 O O . LEU A 1 73 ? 20.922 1.348 36.830 1.00 33.50 73 LEU A O 1
ATOM 591 N N . THR A 1 74 ? 22.496 2.609 37.800 1.00 43.66 74 THR A N 1
ATOM 592 C CA . THR A 1 74 ? 22.942 3.370 36.619 1.00 43.66 74 THR A CA 1
ATOM 593 C C . THR A 1 74 ? 24.341 3.896 36.930 1.00 43.66 74 THR A C 1
ATOM 595 O O . THR A 1 74 ? 24.500 4.585 37.937 1.00 43.66 74 THR A O 1
ATOM 598 N N . PRO A 1 75 ? 25.371 3.513 36.149 1.00 42.81 75 PRO A N 1
ATOM 599 C CA . PRO A 1 75 ? 25.736 4.341 34.997 1.00 42.81 75 PRO A CA 1
ATOM 600 C C . PRO A 1 75 ? 26.325 3.508 33.840 1.00 42.81 75 PRO A C 1
ATOM 602 O O . PRO A 1 75 ? 27.448 3.016 33.915 1.00 42.81 75 PRO A O 1
ATOM 605 N N . LYS A 1 76 ? 25.578 3.340 32.745 1.00 44.66 76 LYS A N 1
ATOM 606 C CA . LYS A 1 76 ? 26.138 2.874 31.455 1.00 44.66 76 LYS A CA 1
ATOM 607 C C . LYS A 1 76 ? 25.560 3.583 30.228 1.00 44.66 76 LYS A C 1
ATOM 609 O O . LYS A 1 76 ? 26.032 3.339 29.127 1.00 44.66 76 LYS A O 1
ATOM 614 N N . ILE A 1 77 ? 24.568 4.457 30.406 1.00 47.25 77 ILE A N 1
ATOM 615 C CA . ILE A 1 77 ? 23.900 5.151 29.296 1.00 47.25 77 ILE A CA 1
ATOM 616 C C . ILE A 1 77 ? 24.647 6.450 28.940 1.00 47.25 77 ILE A C 1
ATOM 618 O O . ILE A 1 77 ? 24.919 6.674 27.765 1.00 47.25 77 ILE A O 1
ATOM 622 N N . GLU A 1 78 ? 25.133 7.208 29.932 1.00 47.94 78 GLU A N 1
ATOM 623 C CA . GLU A 1 78 ? 25.958 8.414 29.701 1.00 47.94 78 GLU A CA 1
ATOM 624 C C . GLU A 1 78 ? 27.275 8.116 28.958 1.00 47.94 78 GLU A C 1
ATOM 626 O O . GLU A 1 78 ? 27.713 8.904 28.126 1.00 47.94 78 GLU A O 1
ATOM 631 N N . GLU A 1 79 ? 27.892 6.948 29.180 1.00 52.03 79 GLU A N 1
ATOM 632 C CA . GLU A 1 79 ? 29.135 6.580 28.481 1.00 52.03 79 GLU A CA 1
ATOM 633 C C . GLU A 1 79 ? 28.897 6.208 27.003 1.00 52.03 79 GLU A C 1
ATOM 635 O O . GLU A 1 79 ? 29.816 6.272 26.185 1.00 52.03 79 GLU A O 1
ATOM 640 N N . ILE A 1 80 ? 27.671 5.820 26.634 1.00 50.91 80 ILE A N 1
ATOM 641 C CA . ILE A 1 80 ? 27.316 5.472 25.250 1.00 50.91 80 ILE A CA 1
ATOM 642 C C . ILE A 1 80 ? 26.955 6.736 24.458 1.00 50.91 80 ILE A C 1
ATOM 644 O O . ILE A 1 80 ? 27.401 6.874 23.317 1.00 50.91 80 ILE A O 1
ATOM 648 N N . GLU A 1 81 ? 26.242 7.685 25.069 1.00 59.34 81 GLU A N 1
ATOM 649 C CA . GLU A 1 81 ? 25.931 8.981 24.447 1.00 59.34 81 GLU A CA 1
ATOM 650 C C . GLU A 1 81 ? 27.194 9.835 24.232 1.00 59.34 81 GLU A C 1
ATOM 652 O O . GLU A 1 81 ? 27.375 10.413 23.156 1.00 59.34 81 GLU A O 1
ATOM 657 N N . ASP A 1 82 ? 28.147 9.823 25.174 1.00 68.56 82 ASP A N 1
ATOM 658 C CA . ASP A 1 82 ? 29.415 10.556 25.020 1.00 68.56 82 ASP A CA 1
ATOM 659 C C . ASP A 1 82 ? 30.312 9.943 23.920 1.00 68.56 82 ASP A C 1
ATOM 661 O O . ASP A 1 82 ? 31.025 10.648 23.200 1.00 68.56 82 ASP A O 1
ATOM 665 N N . ARG A 1 83 ? 30.234 8.620 23.697 1.00 63.00 83 ARG A N 1
ATOM 666 C CA . ARG A 1 83 ? 30.947 7.947 22.593 1.00 63.00 83 ARG A CA 1
ATOM 667 C C . ARG A 1 83 ? 30.323 8.219 21.224 1.00 63.00 83 ARG A C 1
ATOM 669 O O . ARG A 1 83 ? 31.068 8.345 20.252 1.00 63.00 83 ARG A O 1
ATOM 676 N N . GLN A 1 84 ? 28.996 8.323 21.129 1.00 61.59 84 GLN A N 1
ATOM 677 C CA . GLN A 1 84 ? 28.326 8.676 19.872 1.00 61.59 84 GLN A CA 1
ATOM 678 C C . GLN A 1 84 ? 28.590 10.130 19.475 1.00 61.59 84 GLN A C 1
ATOM 680 O O . GLN A 1 84 ? 28.890 10.395 18.310 1.00 61.59 84 GLN A O 1
ATOM 685 N N . THR A 1 85 ? 28.581 11.045 20.445 1.00 75.75 85 THR A N 1
ATOM 686 C CA . THR A 1 85 ? 28.858 12.468 20.204 1.00 75.75 85 THR A CA 1
ATOM 687 C C . THR A 1 85 ? 30.301 12.675 19.724 1.00 75.75 85 THR A C 1
ATOM 689 O O . THR A 1 85 ? 30.532 13.322 18.704 1.00 75.75 85 THR A O 1
ATOM 692 N N . ARG A 1 86 ? 31.284 11.998 20.343 1.00 76.69 86 ARG A N 1
ATOM 693 C CA . ARG A 1 86 ? 32.687 12.037 19.877 1.00 76.69 86 ARG A CA 1
ATOM 694 C C . ARG A 1 86 ? 32.894 11.419 18.493 1.00 76.69 86 ARG A C 1
ATOM 696 O O . ARG A 1 86 ? 33.760 11.876 17.751 1.00 76.69 86 ARG A O 1
ATOM 703 N N . ALA A 1 87 ? 32.137 10.382 18.130 1.00 74.19 87 ALA A N 1
ATOM 704 C CA . ALA A 1 87 ? 32.233 9.780 16.800 1.00 74.19 87 ALA A CA 1
ATOM 705 C C . ALA A 1 87 ? 31.712 10.728 15.705 1.00 74.19 87 ALA A C 1
ATOM 707 O O . ALA A 1 87 ? 32.305 10.799 14.628 1.00 74.19 87 ALA A O 1
ATOM 708 N N . GLN A 1 88 ? 30.651 11.490 15.989 1.00 74.56 88 GLN A N 1
ATOM 709 C CA . GLN A 1 88 ? 30.121 12.502 15.073 1.00 74.56 88 GLN A CA 1
ATOM 710 C C . GLN A 1 88 ? 31.096 13.674 14.884 1.00 74.56 88 GLN A C 1
ATOM 712 O O . GLN A 1 88 ? 31.337 14.074 13.744 1.00 74.56 88 GLN A O 1
ATOM 717 N N . ASP A 1 89 ? 31.738 14.141 15.958 1.00 84.69 89 ASP A N 1
ATOM 718 C CA . ASP A 1 89 ? 32.749 15.206 15.886 1.00 84.69 89 ASP A CA 1
ATOM 719 C C . ASP A 1 89 ? 33.983 14.800 15.064 1.00 84.69 89 ASP A C 1
ATOM 721 O O . ASP A 1 89 ? 34.511 15.596 14.283 1.00 84.69 89 ASP A O 1
ATOM 725 N N . ILE A 1 90 ? 34.429 13.542 15.176 1.00 86.31 90 ILE A N 1
ATOM 726 C CA . ILE A 1 90 ? 35.549 13.024 14.373 1.00 86.31 90 ILE A CA 1
ATOM 727 C C . ILE A 1 90 ? 35.177 12.974 12.885 1.00 86.31 90 ILE A C 1
ATOM 729 O O . ILE A 1 90 ? 35.992 13.338 12.039 1.00 86.31 90 ILE A O 1
ATOM 733 N N . ILE A 1 91 ? 33.953 12.556 12.548 1.00 79.19 91 ILE A N 1
ATOM 734 C CA . ILE A 1 91 ? 33.483 12.506 11.155 1.00 79.19 91 ILE A CA 1
ATOM 735 C C . ILE A 1 91 ? 33.400 13.920 10.563 1.00 79.19 91 ILE A C 1
ATOM 737 O O . ILE A 1 91 ? 33.868 14.139 9.446 1.00 79.19 91 ILE A O 1
ATOM 741 N N . LEU A 1 92 ? 32.887 14.892 11.323 1.00 81.06 92 LEU A N 1
ATOM 742 C CA . LEU A 1 92 ? 32.855 16.300 10.919 1.00 81.06 92 LEU A CA 1
ATOM 743 C C . LEU A 1 92 ? 34.264 16.866 10.690 1.00 81.06 92 LEU A C 1
ATOM 745 O O . LEU A 1 92 ? 34.503 17.481 9.651 1.00 81.06 92 LEU A O 1
ATOM 749 N N . GLN A 1 93 ? 35.226 16.578 11.573 1.00 87.06 93 GLN A N 1
ATOM 750 C CA . GLN A 1 93 ? 36.620 16.993 11.372 1.00 87.06 93 GLN A CA 1
ATOM 751 C C . GLN A 1 93 ? 37.269 16.358 10.137 1.00 87.06 93 GLN A C 1
ATOM 753 O O . GLN A 1 93 ? 38.087 16.998 9.473 1.00 87.06 93 GLN A O 1
ATOM 758 N N . VAL A 1 94 ? 36.949 15.102 9.813 1.00 86.56 94 VAL A N 1
ATOM 759 C CA . VAL A 1 94 ? 37.465 14.451 8.598 1.00 86.56 94 VAL A CA 1
ATOM 760 C C . VAL A 1 94 ? 36.891 15.126 7.351 1.00 86.56 94 VAL A C 1
ATOM 762 O O . VAL A 1 94 ? 37.655 15.447 6.441 1.00 86.56 94 VAL A O 1
ATOM 765 N N . ILE A 1 95 ? 35.590 15.427 7.345 1.00 77.56 95 ILE A N 1
ATOM 766 C CA . ILE A 1 95 ? 34.914 16.119 6.238 1.00 77.56 95 ILE A CA 1
ATOM 767 C C . ILE A 1 95 ? 35.476 17.535 6.042 1.00 77.56 95 ILE A C 1
ATOM 769 O O . ILE A 1 95 ? 35.772 17.924 4.912 1.00 77.56 95 ILE A O 1
ATOM 773 N N . GLU A 1 96 ? 35.692 18.298 7.118 1.00 81.12 96 GLU A N 1
ATOM 774 C CA . GLU A 1 96 ? 36.286 19.641 7.037 1.00 81.12 96 GLU A CA 1
ATOM 775 C C . GLU A 1 96 ? 37.728 19.610 6.515 1.00 81.12 96 GLU A C 1
ATOM 777 O O . GLU A 1 96 ? 38.105 20.412 5.654 1.00 81.12 96 GLU A O 1
ATOM 782 N N . ASN A 1 97 ? 38.535 18.649 6.972 1.00 79.94 97 ASN A N 1
ATOM 783 C CA . ASN A 1 97 ? 39.913 18.491 6.508 1.00 79.94 97 ASN A CA 1
ATOM 784 C C . ASN A 1 97 ? 39.991 18.070 5.031 1.00 79.94 97 ASN A C 1
ATOM 786 O O . ASN A 1 97 ? 40.910 18.477 4.314 1.00 79.94 97 ASN A O 1
ATOM 790 N N . GLU A 1 98 ? 39.034 17.274 4.556 1.00 73.38 98 GLU A N 1
ATOM 791 C CA . GLU A 1 98 ? 38.959 16.840 3.160 1.00 73.38 98 GLU A CA 1
ATOM 792 C C . GLU A 1 98 ? 38.407 17.947 2.242 1.00 73.38 98 GLU A C 1
ATOM 794 O O . GLU A 1 98 ? 38.895 18.130 1.122 1.00 73.38 98 GLU A O 1
ATOM 799 N N . ALA A 1 99 ? 37.482 18.774 2.740 1.00 69.50 99 ALA A N 1
ATOM 800 C CA . ALA A 1 99 ? 37.012 19.980 2.058 1.00 69.50 99 ALA A CA 1
ATOM 801 C C . ALA A 1 99 ? 38.129 21.031 1.909 1.00 69.50 99 ALA A C 1
ATOM 803 O O . ALA A 1 99 ? 38.292 21.609 0.829 1.00 69.50 99 ALA A O 1
ATOM 804 N N . MET A 1 100 ? 38.962 21.221 2.944 1.00 67.38 100 MET A N 1
ATOM 805 C CA . MET A 1 100 ? 40.117 22.127 2.883 1.00 67.38 100 MET A CA 1
ATOM 806 C C . MET A 1 100 ? 41.206 21.656 1.909 1.00 67.38 100 MET A C 1
ATOM 808 O O . MET A 1 100 ? 41.847 22.491 1.271 1.00 67.38 100 MET A O 1
ATOM 812 N N . ARG A 1 101 ? 41.388 20.341 1.717 1.00 68.81 101 ARG A N 1
ATOM 813 C CA . ARG A 1 101 ? 42.334 19.811 0.713 1.00 68.81 101 ARG A CA 1
ATOM 814 C C . ARG A 1 101 ? 41.893 20.034 -0.730 1.00 68.81 101 ARG A C 1
ATOM 816 O O . ARG A 1 101 ? 42.746 20.096 -1.610 1.00 68.81 101 ARG A O 1
ATOM 823 N N . ASN A 1 102 ? 40.593 20.165 -0.977 1.00 66.50 102 ASN A N 1
ATOM 824 C CA . ASN A 1 102 ? 40.038 20.192 -2.330 1.00 66.50 102 ASN A CA 1
ATOM 825 C C . ASN A 1 102 ? 39.664 21.597 -2.835 1.00 66.50 102 ASN A C 1
ATOM 827 O O . ASN A 1 102 ? 39.064 21.703 -3.903 1.00 66.50 102 ASN A O 1
ATOM 831 N N . HIS A 1 103 ? 40.003 22.669 -2.100 1.00 59.81 103 HIS A N 1
ATOM 832 C CA . HIS A 1 103 ? 39.678 24.065 -2.451 1.00 59.81 103 HIS A CA 1
ATOM 833 C C . HIS A 1 103 ? 38.223 24.259 -2.926 1.00 59.81 103 HIS A C 1
ATOM 835 O O . HIS A 1 103 ? 37.944 25.044 -3.833 1.00 59.81 103 HIS A O 1
ATOM 841 N N . LYS A 1 104 ? 37.279 23.536 -2.315 1.00 49.22 104 LYS A N 1
ATOM 842 C CA . LYS A 1 104 ? 35.849 23.669 -2.595 1.00 49.22 104 LYS A CA 1
ATOM 843 C C . LYS A 1 104 ? 35.181 24.314 -1.390 1.00 49.22 104 LYS A C 1
ATOM 845 O O . LYS A 1 104 ? 35.144 23.733 -0.312 1.00 49.22 104 LYS A O 1
ATOM 850 N N . THR A 1 105 ? 34.659 25.519 -1.576 1.00 42.12 105 THR A N 1
ATOM 851 C CA . THR A 1 105 ? 33.774 26.174 -0.612 1.00 42.12 105 THR A CA 1
ATOM 852 C C . THR A 1 105 ? 32.472 25.382 -0.524 1.00 42.12 105 THR A C 1
ATOM 854 O O . THR A 1 105 ? 31.694 25.352 -1.475 1.00 42.12 105 THR A O 1
ATOM 857 N N . VAL A 1 106 ? 32.249 24.715 0.610 1.00 41.72 106 VAL A N 1
ATOM 858 C CA . VAL A 1 106 ? 30.982 24.053 0.939 1.00 41.72 106 VAL A CA 1
ATOM 859 C C . VAL A 1 106 ? 30.231 24.957 1.912 1.00 41.72 106 VAL A C 1
ATOM 861 O O . VAL A 1 106 ? 30.658 25.149 3.046 1.00 41.72 106 VAL A O 1
ATOM 864 N N . THR A 1 107 ? 29.125 25.547 1.465 1.00 34.31 107 THR A N 1
ATOM 865 C CA . THR A 1 107 ? 28.139 26.182 2.346 1.00 34.31 107 THR A CA 1
ATOM 866 C C . THR A 1 107 ? 27.269 25.093 2.961 1.00 34.31 107 THR A C 1
ATOM 868 O O . THR A 1 107 ? 26.535 24.414 2.245 1.00 34.31 107 THR A O 1
ATOM 871 N N . VAL A 1 108 ? 27.378 24.910 4.277 1.00 36.72 108 VAL A N 1
ATOM 872 C CA . VAL A 1 108 ? 26.565 23.963 5.050 1.00 36.72 108 VAL A CA 1
ATOM 873 C C . VAL A 1 108 ? 25.261 24.659 5.444 1.00 36.72 108 VAL A C 1
ATOM 875 O O . VAL A 1 108 ? 25.233 25.438 6.392 1.00 36.72 108 VAL A O 1
ATOM 878 N N . GLU A 1 109 ? 24.183 24.403 4.703 1.00 32.88 109 GLU A N 1
ATOM 879 C CA . GLU A 1 109 ? 22.823 24.654 5.188 1.00 32.88 109 GLU A CA 1
ATOM 880 C C . GLU A 1 109 ? 22.352 23.444 6.004 1.00 32.88 109 GLU A C 1
ATOM 882 O O . GLU A 1 109 ? 22.497 22.290 5.598 1.00 32.88 109 GLU A O 1
ATOM 887 N N . SER A 1 110 ? 21.824 23.714 7.196 1.00 31.98 110 SER A N 1
ATOM 888 C CA . SER A 1 110 ? 21.440 22.720 8.192 1.00 31.98 110 SER A CA 1
ATOM 889 C C . SER A 1 110 ? 20.227 21.895 7.751 1.00 31.98 110 SER A C 1
ATOM 891 O O . SER A 1 110 ? 19.086 22.332 7.901 1.00 31.98 110 SER A O 1
ATOM 893 N N . PHE A 1 111 ? 20.470 20.671 7.281 1.00 29.55 111 PHE A N 1
ATOM 894 C CA . PHE A 1 111 ? 19.461 19.615 7.186 1.00 29.55 111 PHE A CA 1
ATOM 895 C C . PHE A 1 111 ? 19.514 18.742 8.442 1.00 29.55 111 PHE A C 1
ATOM 897 O O . PHE A 1 111 ? 20.456 17.981 8.649 1.00 29.55 111 PHE A O 1
ATOM 904 N N . SER A 1 112 ? 18.485 18.848 9.281 1.00 32.25 112 SER A N 1
ATOM 905 C CA . SER A 1 112 ? 18.220 17.904 10.367 1.00 32.25 112 SER A CA 1
ATOM 906 C C . SER A 1 112 ? 17.006 17.055 9.995 1.00 32.25 112 SER A C 1
ATOM 908 O O . SER A 1 112 ? 15.864 17.478 10.140 1.00 32.25 112 SER A O 1
ATOM 910 N N . GLN A 1 113 ? 17.254 15.850 9.484 1.00 28.77 113 GLN A N 1
ATOM 911 C CA . GLN A 1 113 ? 16.293 14.747 9.510 1.00 28.77 113 GLN A CA 1
ATOM 912 C C . GLN A 1 113 ? 17.055 13.439 9.773 1.00 28.77 113 GLN A C 1
ATOM 914 O O . GLN A 1 113 ? 18.122 13.238 9.188 1.00 28.77 113 GLN A O 1
ATOM 919 N N . PRO A 1 114 ? 16.559 12.562 10.663 1.00 30.59 114 PRO A N 1
ATOM 920 C CA . PRO A 1 114 ? 17.236 11.316 10.989 1.00 30.59 114 PRO A CA 1
ATOM 921 C C . PRO A 1 114 ? 17.084 10.307 9.845 1.00 30.59 114 PRO A C 1
ATOM 923 O O . PRO A 1 114 ? 15.977 9.963 9.435 1.00 30.59 114 PRO A O 1
ATOM 926 N N . ILE A 1 115 ? 18.219 9.815 9.349 1.00 28.25 115 ILE A N 1
ATOM 927 C CA . ILE A 1 115 ? 18.296 8.680 8.429 1.00 28.25 115 ILE A CA 1
ATOM 928 C C . ILE A 1 115 ? 18.027 7.411 9.244 1.00 28.25 115 ILE A C 1
ATOM 930 O O . ILE A 1 115 ? 18.844 7.016 10.074 1.00 28.25 115 ILE A O 1
ATOM 934 N N . SER A 1 116 ? 16.885 6.769 9.004 1.00 30.83 116 SER A N 1
ATOM 935 C CA . SER A 1 116 ? 16.666 5.374 9.387 1.00 30.83 116 SER A CA 1
ATOM 936 C C . SER A 1 116 ? 17.482 4.498 8.432 1.00 30.83 116 SER A C 1
ATOM 938 O O . SER A 1 116 ? 17.239 4.474 7.226 1.00 30.83 116 SER A O 1
ATOM 940 N N . GLN A 1 117 ? 18.519 3.852 8.967 1.00 34.25 117 GLN A N 1
ATOM 941 C CA . GLN A 1 117 ? 19.291 2.828 8.273 1.00 34.25 117 GLN A CA 1
ATOM 942 C C . GLN A 1 117 ? 18.515 1.515 8.312 1.00 34.25 117 GLN A C 1
ATOM 944 O O . GLN A 1 117 ? 18.730 0.709 9.202 1.00 34.25 117 GLN A O 1
ATOM 949 N N . ASP A 1 118 ? 17.644 1.310 7.336 1.00 34.94 118 ASP A N 1
ATOM 950 C CA . ASP A 1 118 ? 17.210 -0.014 6.906 1.00 34.94 118 ASP A CA 1
ATOM 951 C C . ASP A 1 118 ? 16.893 0.102 5.416 1.00 34.94 118 ASP A C 1
ATOM 953 O O . ASP A 1 118 ? 15.917 0.735 5.042 1.00 34.94 118 ASP A O 1
ATOM 957 N N . VAL A 1 119 ? 17.807 -0.406 4.585 1.00 40.66 119 VAL A N 1
ATOM 958 C CA . VAL A 1 119 ? 17.714 -0.820 3.163 1.00 40.66 119 VAL A CA 1
ATOM 959 C C . VAL A 1 119 ? 19.065 -0.510 2.509 1.00 40.66 119 VAL A C 1
ATOM 961 O O . VAL A 1 119 ? 19.194 0.382 1.681 1.00 40.66 119 VAL A O 1
ATOM 964 N N . GLN A 1 120 ? 20.101 -1.261 2.880 1.00 29.86 120 GLN A N 1
ATOM 965 C CA . GLN A 1 120 ? 21.237 -1.541 2.000 1.00 29.86 120 GLN A CA 1
ATOM 966 C C . GLN A 1 120 ? 21.785 -2.913 2.381 1.00 29.86 120 GLN A C 1
ATOM 968 O O . GLN A 1 120 ? 22.493 -3.028 3.371 1.00 29.86 120 GLN A O 1
ATOM 973 N N . ASN A 1 121 ? 21.377 -3.948 1.637 1.00 30.89 121 ASN A N 1
ATOM 974 C CA . ASN A 1 121 ? 22.186 -5.120 1.271 1.00 30.89 121 ASN A CA 1
ATOM 975 C C . ASN A 1 121 ? 21.324 -6.118 0.482 1.00 30.89 121 ASN A C 1
ATOM 977 O O . ASN A 1 121 ? 20.861 -7.120 1.012 1.00 30.89 121 ASN A O 1
ATOM 981 N N . PHE A 1 122 ? 21.133 -5.856 -0.810 1.00 30.77 122 PHE A N 1
ATOM 982 C CA . PHE A 1 122 ? 20.861 -6.910 -1.791 1.00 30.77 122 PHE A CA 1
ATOM 983 C C . PHE A 1 122 ? 21.628 -6.572 -3.071 1.00 30.77 122 PHE A C 1
ATOM 985 O O . PHE A 1 122 ? 21.100 -6.027 -4.034 1.00 30.77 122 PHE A O 1
ATOM 992 N N . VAL A 1 123 ? 22.932 -6.848 -3.040 1.00 27.19 123 VAL A N 1
ATOM 993 C CA . VAL A 1 123 ? 23.776 -6.915 -4.235 1.00 27.19 123 VAL A CA 1
ATOM 994 C C . VAL A 1 123 ? 23.953 -8.396 -4.544 1.00 27.19 123 VAL A C 1
ATOM 996 O O . VAL A 1 123 ? 24.584 -9.123 -3.780 1.00 27.19 123 VAL A O 1
ATOM 999 N N . MET A 1 124 ? 23.360 -8.851 -5.647 1.00 29.36 124 MET A N 1
ATOM 1000 C CA . MET A 1 124 ? 23.612 -10.181 -6.194 1.00 29.36 124 MET A CA 1
ATOM 1001 C C . MET A 1 124 ? 25.028 -10.225 -6.777 1.00 29.36 124 MET A C 1
ATOM 1003 O O . MET A 1 124 ? 25.311 -9.575 -7.781 1.00 29.36 124 MET A O 1
ATOM 1007 N N . THR A 1 125 ? 25.906 -11.027 -6.181 1.00 28.42 125 THR A N 1
ATOM 1008 C CA . THR A 1 125 ? 27.102 -11.559 -6.846 1.00 28.42 125 THR A CA 1
ATOM 1009 C C . THR A 1 125 ? 26.905 -13.054 -7.120 1.00 28.42 125 THR A C 1
ATOM 1011 O O . THR A 1 125 ? 26.404 -13.774 -6.256 1.00 28.42 125 THR A O 1
ATOM 1014 N N . PRO A 1 126 ? 27.267 -13.551 -8.318 1.00 28.70 126 PRO A N 1
ATOM 1015 C CA . PRO A 1 126 ? 27.119 -14.957 -8.663 1.00 28.70 126 PRO A CA 1
ATOM 1016 C C . PRO A 1 126 ? 28.316 -15.759 -8.140 1.00 28.70 126 PRO A C 1
ATOM 1018 O O . PRO A 1 126 ? 29.460 -15.488 -8.503 1.00 28.70 126 PRO A O 1
ATOM 1021 N N . THR A 1 127 ? 28.061 -16.781 -7.326 1.00 30.09 127 THR A N 1
ATOM 1022 C CA . THR A 1 127 ? 29.042 -17.827 -6.993 1.00 30.09 127 THR A CA 1
ATOM 1023 C C . THR A 1 127 ? 28.746 -19.111 -7.779 1.00 30.09 127 THR A C 1
ATOM 1025 O O . THR A 1 127 ? 27.587 -19.408 -8.074 1.00 30.09 127 THR A O 1
ATOM 1028 N N . PRO A 1 128 ? 29.786 -19.871 -8.170 1.00 31.17 128 PRO A N 1
ATOM 1029 C CA . PRO A 1 128 ? 29.671 -20.947 -9.142 1.00 31.17 128 PRO A CA 1
ATOM 1030 C C . PRO A 1 128 ? 29.070 -22.218 -8.536 1.00 31.17 128 PRO A C 1
ATOM 1032 O O . PRO A 1 128 ? 29.350 -22.591 -7.396 1.00 31.17 128 PRO A O 1
ATOM 1035 N N . GLN A 1 129 ? 28.268 -22.898 -9.356 1.00 27.44 129 GLN A N 1
ATOM 1036 C CA . GLN A 1 129 ? 27.679 -24.203 -9.082 1.00 27.44 129 GLN A CA 1
ATOM 1037 C C . GLN A 1 129 ? 28.761 -25.246 -8.795 1.00 27.44 129 GLN A C 1
ATOM 1039 O O . GLN A 1 129 ? 29.656 -25.465 -9.612 1.00 27.44 129 GLN A O 1
ATOM 1044 N N . ASN A 1 130 ? 28.624 -25.933 -7.662 1.00 28.12 130 ASN A N 1
ATOM 1045 C CA . ASN A 1 130 ? 29.331 -27.173 -7.391 1.00 28.12 130 ASN A CA 1
ATOM 1046 C C . ASN A 1 130 ? 28.305 -28.310 -7.338 1.00 28.12 130 ASN A C 1
ATOM 1048 O O . ASN A 1 130 ? 27.324 -28.255 -6.596 1.00 28.12 130 ASN A O 1
ATOM 1052 N N . ASN A 1 131 ? 28.526 -29.305 -8.191 1.00 31.61 131 ASN A N 1
ATOM 1053 C CA . ASN A 1 131 ? 27.673 -30.467 -8.388 1.00 31.61 131 ASN A CA 1
ATOM 1054 C C . ASN A 1 131 ? 27.601 -31.333 -7.126 1.00 31.61 131 ASN A C 1
ATOM 1056 O O . ASN A 1 131 ? 28.622 -31.819 -6.648 1.00 31.61 131 ASN A O 1
ATOM 1060 N N . SER A 1 132 ? 26.387 -31.636 -6.675 1.00 28.97 132 SER A N 1
ATOM 1061 C CA . SER A 1 132 ? 26.103 -32.874 -5.950 1.00 28.97 132 SER A CA 1
ATOM 1062 C C . SER A 1 132 ? 24.628 -33.211 -6.107 1.00 28.97 132 SER A C 1
ATOM 1064 O O . SER A 1 132 ? 23.756 -32.617 -5.477 1.00 28.97 132 SER A O 1
ATOM 1066 N N . SER A 1 133 ? 24.367 -34.179 -6.978 1.00 31.44 133 SER A N 1
ATOM 1067 C CA . SER A 1 133 ? 23.106 -34.899 -7.079 1.00 31.44 133 SER A CA 1
ATOM 1068 C C . SER A 1 133 ? 22.705 -35.480 -5.725 1.00 31.44 133 SER A C 1
ATOM 1070 O O . SER A 1 133 ? 23.538 -36.120 -5.090 1.00 31.44 133 SER A O 1
ATOM 1072 N N . ASN A 1 134 ? 21.442 -35.321 -5.334 1.00 29.81 134 ASN A N 1
ATOM 1073 C CA . ASN A 1 134 ? 20.612 -36.404 -4.802 1.00 29.81 134 ASN A CA 1
ATOM 1074 C C . ASN A 1 134 ? 19.158 -35.927 -4.707 1.00 29.81 134 ASN A C 1
ATOM 1076 O O . ASN A 1 134 ? 18.796 -35.113 -3.866 1.00 29.81 134 ASN A O 1
ATOM 1080 N N . ASN A 1 135 ? 18.343 -36.454 -5.617 1.00 29.44 135 ASN A N 1
ATOM 1081 C CA . ASN A 1 135 ? 16.886 -36.467 -5.541 1.00 29.44 135 ASN A CA 1
ATOM 1082 C C . ASN A 1 135 ? 16.491 -37.713 -4.717 1.00 29.44 135 ASN A C 1
ATOM 1084 O O . ASN A 1 135 ? 17.192 -38.725 -4.821 1.00 29.44 135 ASN A O 1
ATOM 1088 N N . PRO A 1 136 ? 15.377 -37.700 -3.964 1.00 42.19 136 PRO A N 1
ATOM 1089 C CA . PRO A 1 136 ? 14.163 -38.227 -4.587 1.00 42.19 136 PRO A CA 1
ATOM 1090 C C . PRO A 1 136 ? 12.835 -37.560 -4.170 1.00 42.19 136 PRO A C 1
ATOM 1092 O O . PRO A 1 136 ? 12.602 -37.255 -3.010 1.00 42.19 136 PRO A O 1
ATOM 1095 N N . GLN A 1 137 ? 11.960 -37.458 -5.180 1.00 30.06 137 GLN A N 1
ATOM 1096 C CA . GLN A 1 137 ? 10.506 -37.713 -5.212 1.00 30.06 137 GLN A CA 1
ATOM 1097 C C . GLN A 1 137 ? 9.598 -37.240 -4.055 1.00 30.06 137 GLN A C 1
ATOM 1099 O O . GLN A 1 137 ? 9.691 -37.748 -2.947 1.00 30.06 137 GLN A O 1
ATOM 1104 N N . GLN A 1 138 ? 8.559 -36.458 -4.394 1.00 30.41 138 GLN A N 1
ATOM 1105 C CA . GLN A 1 138 ? 7.123 -36.851 -4.467 1.00 30.41 138 GLN A CA 1
ATOM 1106 C C . GLN A 1 138 ? 6.260 -35.576 -4.669 1.00 30.41 138 GLN A C 1
ATOM 1108 O O . GLN A 1 138 ? 6.458 -34.587 -3.980 1.00 30.41 138 GLN A O 1
ATOM 1113 N N . VAL A 1 139 ? 5.536 -35.411 -5.786 1.00 33.19 139 VAL A N 1
ATOM 1114 C CA . VAL A 1 139 ? 4.122 -35.785 -6.059 1.00 33.19 139 VAL A CA 1
ATOM 1115 C C . VAL A 1 139 ? 3.084 -35.072 -5.171 1.00 33.19 139 VAL A C 1
ATOM 1117 O O . VAL A 1 139 ? 2.884 -35.483 -4.038 1.00 33.19 139 VAL A O 1
ATOM 1120 N N . ALA A 1 140 ? 2.372 -34.082 -5.740 1.00 31.19 140 ALA A N 1
ATOM 1121 C CA . ALA A 1 140 ? 0.916 -33.815 -5.620 1.00 31.19 140 ALA A CA 1
ATOM 1122 C C . ALA A 1 140 ? 0.589 -32.455 -6.290 1.00 31.19 140 ALA A C 1
ATOM 1124 O O . ALA A 1 140 ? 1.122 -31.423 -5.909 1.00 31.19 140 ALA A O 1
ATOM 1125 N N . GLN A 1 141 ? -0.063 -32.453 -7.458 1.00 31.48 141 GLN A N 1
ATOM 1126 C CA . GLN A 1 141 ? -1.490 -32.127 -7.642 1.00 31.48 141 GLN A CA 1
ATOM 1127 C C . GLN A 1 141 ? -1.903 -30.714 -7.189 1.00 31.48 141 GLN A C 1
ATOM 1129 O O . GLN A 1 141 ? -2.130 -30.474 -6.010 1.00 31.48 141 GLN A O 1
ATOM 1134 N N . GLN A 1 142 ? -2.147 -29.822 -8.156 1.00 31.06 142 GLN A N 1
ATOM 1135 C CA . GLN A 1 142 ? -3.090 -28.716 -7.984 1.00 31.06 142 GLN A CA 1
ATOM 1136 C C . GLN A 1 142 ? -4.067 -28.667 -9.161 1.00 31.06 142 GLN A C 1
ATOM 1138 O O . GLN A 1 142 ? -3.710 -28.379 -10.303 1.00 31.06 142 GLN A O 1
ATOM 1143 N N . ASN A 1 143 ? -5.316 -28.987 -8.828 1.00 29.45 143 ASN A N 1
ATOM 1144 C CA . ASN A 1 143 ? -6.512 -28.687 -9.595 1.00 29.45 143 ASN A CA 1
ATOM 1145 C C . ASN A 1 143 ? -6.694 -27.168 -9.655 1.00 29.45 143 ASN A C 1
ATOM 1147 O O . ASN A 1 143 ? -6.789 -26.522 -8.615 1.00 29.45 143 ASN A O 1
ATOM 1151 N N . THR A 1 144 ? -6.811 -26.609 -10.856 1.00 32.72 144 THR A N 1
ATOM 1152 C CA . THR A 1 144 ? -7.345 -25.259 -11.058 1.00 32.72 144 THR A CA 1
ATOM 1153 C C . THR A 1 144 ? -8.759 -25.375 -11.608 1.00 32.72 144 THR A C 1
ATOM 1155 O O . THR A 1 144 ? -8.991 -25.733 -12.762 1.00 32.72 144 THR A O 1
ATOM 1158 N N . THR A 1 145 ? -9.728 -25.104 -10.738 1.00 31.09 145 THR A N 1
ATOM 1159 C CA . THR A 1 145 ? -11.115 -24.824 -11.099 1.00 31.09 145 THR A CA 1
ATOM 1160 C C . THR A 1 145 ? -11.177 -23.508 -11.863 1.00 31.09 145 THR A C 1
ATOM 1162 O O . THR A 1 145 ? -10.809 -22.450 -11.360 1.00 31.09 145 THR A O 1
ATOM 1165 N N . ARG A 1 146 ? -11.634 -23.620 -13.107 1.00 27.20 146 ARG A N 1
ATOM 1166 C CA . ARG A 1 146 ? -11.917 -22.551 -14.060 1.00 27.20 146 ARG A CA 1
ATOM 1167 C C . ARG A 1 146 ? -13.218 -21.863 -13.631 1.00 27.20 146 ARG A C 1
ATOM 1169 O O . ARG A 1 146 ? -14.259 -22.514 -13.611 1.00 27.20 146 ARG A O 1
ATOM 1176 N N . LEU A 1 147 ? -13.147 -20.588 -13.249 1.00 31.33 147 LEU A N 1
ATOM 1177 C CA . LEU A 1 147 ? -14.325 -19.745 -13.044 1.00 31.33 147 LEU A CA 1
ATOM 1178 C C . LEU A 1 147 ? -14.543 -18.937 -14.329 1.00 31.33 147 LEU A C 1
ATOM 1180 O O . LEU A 1 147 ? -13.741 -18.066 -14.664 1.00 31.33 147 LEU A O 1
ATOM 1184 N N . ASP A 1 148 ? -15.597 -19.283 -15.063 1.00 30.33 148 ASP A N 1
ATOM 1185 C CA . ASP A 1 148 ? -16.089 -18.529 -16.211 1.00 30.33 148 ASP A CA 1
ATOM 1186 C C . ASP A 1 148 ? -16.840 -17.279 -15.721 1.00 30.33 148 ASP A C 1
ATOM 1188 O O . ASP A 1 148 ? -17.718 -17.370 -14.863 1.00 30.33 148 ASP A O 1
ATOM 1192 N N . SER A 1 149 ? -16.539 -16.116 -16.298 1.00 29.22 149 SER A N 1
ATOM 1193 C CA . SER A 1 149 ? -17.475 -14.991 -16.349 1.00 29.22 149 SER A CA 1
ATOM 1194 C C . SER A 1 149 ? -17.280 -14.222 -17.662 1.00 29.22 149 SER A C 1
ATOM 1196 O O . SER A 1 149 ? -16.136 -13.901 -18.002 1.00 29.22 149 SER A O 1
ATOM 1198 N N . PRO A 1 150 ? -18.355 -13.958 -18.430 1.00 39.88 150 PRO A N 1
ATOM 1199 C CA . PRO A 1 150 ? -18.268 -13.333 -19.737 1.00 39.88 150 PRO A CA 1
ATOM 1200 C C . PRO A 1 150 ? -18.451 -11.815 -19.629 1.00 39.88 150 PRO A C 1
ATOM 1202 O O . PRO A 1 150 ? -19.469 -11.338 -19.136 1.00 39.88 150 PRO A O 1
ATOM 1205 N N . HIS A 1 151 ? -17.515 -11.049 -20.184 1.00 33.50 151 HIS A N 1
ATOM 1206 C CA . HIS A 1 151 ? -17.826 -9.726 -20.716 1.00 33.50 151 HIS A CA 1
ATOM 1207 C C . HIS A 1 151 ? -17.180 -9.573 -22.091 1.00 33.50 151 HIS A C 1
ATOM 1209 O O . HIS A 1 151 ? -15.971 -9.425 -22.250 1.00 33.50 151 HIS A O 1
ATOM 1215 N N . GLU A 1 152 ? -18.051 -9.697 -23.083 1.00 28.05 152 GLU A N 1
ATOM 1216 C CA . GLU A 1 152 ? -17.829 -9.536 -24.508 1.00 28.05 152 GLU A CA 1
ATOM 1217 C C . GLU A 1 152 ? -17.766 -8.030 -24.815 1.00 28.05 152 GLU A C 1
ATOM 1219 O O . GLU A 1 152 ? -18.726 -7.299 -24.578 1.00 28.05 152 GLU A O 1
ATOM 1224 N N . VAL A 1 153 ? -16.614 -7.550 -25.289 1.00 35.84 153 VAL A N 1
ATOM 1225 C CA . VAL A 1 153 ? -16.459 -6.206 -25.864 1.00 35.84 153 VAL A CA 1
ATOM 1226 C C . VAL A 1 153 ? -16.002 -6.387 -27.306 1.00 35.84 153 VAL A C 1
ATOM 1228 O O . VAL A 1 153 ? -14.898 -6.861 -27.575 1.00 35.84 153 VAL A O 1
ATOM 1231 N N . GLU A 1 154 ? -16.896 -6.045 -28.230 1.00 30.56 154 GLU A N 1
ATOM 1232 C CA . GLU A 1 154 ? -16.690 -6.083 -29.675 1.00 30.56 154 GLU A CA 1
ATOM 1233 C C . GLU A 1 154 ? -15.618 -5.069 -30.113 1.00 30.56 154 GLU A C 1
ATOM 1235 O O . GLU A 1 154 ? -15.709 -3.877 -29.821 1.00 30.56 154 GLU A O 1
ATOM 1240 N N . ILE A 1 155 ? -14.624 -5.527 -30.882 1.00 36.91 155 ILE A N 1
ATOM 1241 C CA . ILE A 1 155 ? -13.714 -4.665 -31.653 1.00 36.91 155 ILE A CA 1
ATOM 1242 C C . ILE A 1 155 ? -13.815 -5.072 -33.133 1.00 36.91 155 ILE A C 1
ATOM 1244 O O . ILE A 1 155 ? -13.676 -6.257 -33.453 1.00 36.91 155 ILE A O 1
ATOM 1248 N N . PRO A 1 156 ? -14.048 -4.125 -34.062 1.00 42.69 156 PRO A N 1
ATOM 1249 C CA . PRO A 1 156 ? -14.325 -4.440 -35.456 1.00 42.69 156 PRO A CA 1
ATOM 1250 C C . PRO A 1 156 ? -13.079 -4.911 -36.214 1.00 42.69 156 PRO A C 1
ATOM 1252 O O . PRO A 1 156 ? -12.028 -4.270 -36.237 1.00 42.69 156 PRO A O 1
ATOM 1255 N N . THR A 1 157 ? -13.240 -6.038 -36.901 1.00 31.77 157 THR A N 1
ATOM 1256 C CA . THR A 1 157 ? -12.238 -6.677 -37.754 1.00 31.77 157 THR A CA 1
ATOM 1257 C C . THR A 1 157 ? -12.219 -6.025 -39.140 1.00 31.77 157 THR A C 1
ATOM 1259 O O . THR A 1 157 ? -13.190 -6.115 -39.892 1.00 31.77 157 THR A O 1
ATOM 1262 N N . ILE A 1 158 ? -11.093 -5.423 -39.537 1.00 38.38 158 ILE A N 1
ATOM 1263 C CA . ILE A 1 158 ? -10.826 -5.077 -40.942 1.00 38.38 158 ILE A CA 1
ATOM 1264 C C . ILE A 1 158 ? -10.096 -6.252 -41.588 1.00 38.38 158 ILE A C 1
ATOM 1266 O O . ILE A 1 158 ? -8.911 -6.489 -41.362 1.00 38.38 158 ILE A O 1
ATOM 1270 N N . GLY A 1 159 ? -10.824 -7.001 -42.411 1.00 31.58 159 GLY A N 1
ATOM 1271 C CA . GLY A 1 159 ? -10.267 -8.056 -43.244 1.00 31.58 159 GLY A CA 1
ATOM 1272 C C . GLY A 1 159 ? -9.600 -7.508 -44.505 1.00 31.58 159 GLY A C 1
ATOM 1273 O O . GLY A 1 159 ? -10.177 -6.689 -45.218 1.00 31.58 159 GLY A O 1
ATOM 1274 N N . LYS A 1 160 ? -8.437 -8.063 -44.862 1.00 36.03 160 LYS A N 1
ATOM 1275 C CA . LYS A 1 160 ? -8.028 -8.199 -46.266 1.00 36.03 160 LYS A CA 1
ATOM 1276 C C . LYS A 1 160 ? -7.438 -9.584 -46.528 1.00 36.03 160 LYS A C 1
ATOM 1278 O O . LYS A 1 160 ? -6.431 -9.986 -45.960 1.00 36.03 160 LYS A O 1
ATOM 1283 N N . LYS A 1 161 ? -8.134 -10.291 -47.422 1.00 41.06 161 LYS A N 1
ATOM 1284 C CA . LYS A 1 161 ? -7.743 -11.521 -48.119 1.00 41.06 161 LYS A CA 1
ATOM 1285 C C . LYS A 1 161 ? -6.604 -11.256 -49.105 1.00 41.06 161 LYS A C 1
ATOM 1287 O O . LYS A 1 161 ? -6.594 -10.195 -49.721 1.00 41.06 161 LYS A O 1
ATOM 1292 N N . LEU A 1 162 ? -5.798 -12.301 -49.330 1.00 35.09 162 LEU A N 1
ATOM 1293 C CA . LEU A 1 162 ? -5.058 -12.737 -50.541 1.00 35.09 162 LEU A CA 1
ATOM 1294 C C . LEU A 1 162 ? -3.701 -13.291 -50.068 1.00 35.09 162 LEU A C 1
ATOM 1296 O O . LEU A 1 162 ? -3.067 -12.692 -49.220 1.00 35.09 162 LEU A O 1
ATOM 1300 N N . SER A 1 163 ? -3.134 -14.394 -50.544 1.00 33.66 163 SER A N 1
ATOM 1301 C CA . SER A 1 163 ? -3.495 -15.394 -51.541 1.00 33.66 163 SER A CA 1
ATOM 1302 C C . SER A 1 163 ? -2.461 -16.522 -51.402 1.00 33.66 163 SER A C 1
ATOM 1304 O O . SER A 1 163 ? -1.290 -16.272 -51.136 1.00 33.66 163 SER A O 1
ATOM 1306 N N . LYS A 1 164 ? -2.891 -17.765 -51.622 1.00 41.09 164 LYS A N 1
ATOM 1307 C CA . LYS A 1 164 ? -2.067 -18.982 -51.683 1.00 41.09 164 LYS A CA 1
ATOM 1308 C C . LYS A 1 164 ? -0.882 -18.853 -52.659 1.00 41.09 164 LYS A C 1
ATOM 1310 O O . LYS A 1 164 ? -1.099 -18.461 -53.804 1.00 41.09 164 LYS A O 1
ATOM 1315 N N . ARG A 1 165 ? 0.285 -19.415 -52.306 1.00 31.67 165 ARG A N 1
ATOM 1316 C CA . ARG A 1 165 ? 1.023 -20.337 -53.200 1.00 31.67 165 ARG A CA 1
ATOM 1317 C C . ARG A 1 165 ? 2.074 -21.187 -52.472 1.00 31.67 165 ARG A C 1
ATOM 1319 O O . ARG A 1 165 ? 2.872 -20.695 -51.690 1.00 31.67 165 ARG A O 1
ATOM 1326 N N . LYS A 1 166 ? 2.023 -22.485 -52.786 1.00 38.78 166 LYS A N 1
ATOM 1327 C CA . LYS A 1 166 ? 2.961 -23.563 -52.444 1.00 38.78 166 LYS A CA 1
ATOM 1328 C C . LYS A 1 166 ? 4.348 -23.317 -53.055 1.00 38.78 166 LYS A C 1
ATOM 1330 O O . LYS A 1 166 ? 4.416 -22.858 -54.190 1.00 38.78 166 LYS A O 1
ATOM 1335 N N . SER A 1 167 ? 5.401 -23.811 -52.405 1.00 31.00 167 SER A N 1
ATOM 1336 C CA . SER A 1 167 ? 6.167 -24.991 -52.861 1.00 31.00 167 SER A CA 1
ATOM 1337 C C . SER A 1 167 ? 7.593 -24.965 -52.310 1.00 31.00 167 SER A C 1
ATOM 1339 O O . SER A 1 167 ? 8.382 -24.082 -52.625 1.00 31.00 167 SER A O 1
ATOM 1341 N N . SER A 1 168 ? 7.914 -25.997 -51.537 1.00 35.38 168 SER A N 1
ATOM 1342 C CA . SER A 1 168 ? 9.229 -26.348 -51.010 1.00 35.38 168 SER A CA 1
ATOM 1343 C C . SER A 1 168 ? 10.284 -26.546 -52.100 1.00 35.38 168 SER A C 1
ATOM 1345 O O . SER A 1 168 ? 10.011 -27.252 -53.074 1.00 35.38 168 SER A O 1
ATOM 1347 N N . LYS A 1 169 ? 11.511 -26.075 -51.859 1.00 36.22 169 LYS A N 1
ATOM 1348 C CA . LYS A 1 169 ? 12.742 -26.793 -52.224 1.00 36.22 169 LYS A CA 1
ATOM 1349 C C . LYS A 1 169 ? 13.806 -26.560 -51.151 1.00 36.22 169 LYS A C 1
ATOM 1351 O O . LYS A 1 169 ? 14.184 -25.426 -50.883 1.00 36.22 169 LYS A O 1
ATOM 1356 N N . ASN A 1 170 ? 14.244 -27.668 -50.563 1.00 36.72 170 ASN A N 1
ATOM 1357 C CA . ASN A 1 170 ? 15.422 -27.793 -49.715 1.00 36.72 170 ASN A CA 1
ATOM 1358 C C . ASN A 1 170 ? 16.681 -27.411 -50.500 1.00 36.72 170 ASN A C 1
ATOM 1360 O O . ASN A 1 170 ? 16.821 -27.837 -51.647 1.00 36.72 170 ASN A O 1
ATOM 1364 N N . LEU A 1 171 ? 17.621 -26.717 -49.860 1.00 36.19 171 LEU A N 1
ATOM 1365 C CA . LEU A 1 171 ? 19.030 -26.770 -50.238 1.00 36.19 171 LEU A CA 1
ATOM 1366 C C . LEU A 1 171 ? 19.882 -26.779 -48.961 1.00 36.19 171 LEU A C 1
ATOM 1368 O O . LEU A 1 171 ? 20.070 -25.759 -48.306 1.00 36.19 171 LEU A O 1
ATOM 1372 N N . SER A 1 172 ? 20.348 -27.972 -48.603 1.00 38.41 172 SER A N 1
ATOM 1373 C CA . SER A 1 172 ? 21.458 -28.213 -47.686 1.00 38.41 172 SER A CA 1
ATOM 1374 C C . SER A 1 172 ? 22.768 -28.002 -48.445 1.00 38.41 172 SER A C 1
ATOM 1376 O O . SER A 1 172 ? 22.936 -28.584 -49.518 1.00 38.41 172 SER A O 1
ATOM 1378 N N . LEU A 1 173 ? 23.703 -27.222 -47.901 1.00 36.16 173 LEU A N 1
ATOM 1379 C CA . LEU A 1 173 ? 25.065 -27.160 -48.430 1.00 36.16 173 LEU A CA 1
ATOM 1380 C C . LEU A 1 173 ? 26.076 -27.064 -47.279 1.00 36.16 173 LEU A C 1
ATOM 1382 O O . LEU A 1 173 ? 26.514 -25.986 -46.892 1.00 36.16 173 LEU A O 1
ATOM 1386 N N . PHE A 1 174 ? 26.413 -28.228 -46.733 1.00 39.12 174 PHE A N 1
ATOM 1387 C CA . PHE A 1 174 ? 27.698 -28.508 -46.105 1.00 39.12 174 PHE A CA 1
ATOM 1388 C C . PHE A 1 174 ? 28.320 -29.638 -46.924 1.00 39.12 174 PHE A C 1
ATOM 1390 O O . PHE A 1 174 ? 27.686 -30.676 -47.072 1.00 39.12 174 PHE A O 1
ATOM 1397 N N . ASP A 1 175 ? 29.478 -29.373 -47.531 1.00 33.78 175 ASP A N 1
ATOM 1398 C CA . ASP A 1 175 ? 30.638 -30.275 -47.599 1.00 33.78 175 ASP A CA 1
ATOM 1399 C C . ASP A 1 175 ? 31.753 -29.588 -48.419 1.00 33.78 175 ASP A C 1
ATOM 1401 O O . ASP A 1 175 ? 31.516 -29.092 -49.516 1.00 33.78 175 ASP A O 1
ATOM 1405 N N . VAL A 1 176 ? 32.884 -29.261 -47.778 1.00 39.00 176 VAL A N 1
ATOM 1406 C CA . VAL A 1 176 ? 34.171 -29.994 -47.825 1.00 39.00 176 VAL A CA 1
ATOM 1407 C C . VAL A 1 176 ? 34.970 -29.700 -49.106 1.00 39.00 176 VAL A C 1
ATOM 1409 O O . VAL A 1 176 ? 34.492 -29.908 -50.211 1.00 39.00 176 VAL A O 1
ATOM 1412 N N . ILE A 1 177 ? 36.211 -29.217 -48.950 1.00 40.06 177 ILE A N 1
ATOM 1413 C CA . ILE A 1 177 ? 37.446 -29.893 -49.401 1.00 40.06 177 ILE A CA 1
ATOM 1414 C C . ILE A 1 177 ? 38.672 -29.099 -48.912 1.00 40.06 177 ILE A C 1
ATOM 1416 O O . ILE A 1 177 ? 38.918 -27.951 -49.279 1.00 40.06 177 ILE A O 1
ATOM 1420 N N . ILE A 1 178 ? 39.443 -29.790 -48.073 1.00 44.66 178 ILE A N 1
ATOM 1421 C CA . ILE A 1 178 ? 40.850 -29.575 -47.735 1.00 44.66 178 ILE A CA 1
ATOM 1422 C C . ILE A 1 178 ? 41.712 -30.155 -48.870 1.00 44.66 178 ILE A C 1
ATOM 1424 O O . ILE A 1 178 ? 41.453 -31.263 -49.331 1.00 44.66 178 ILE A O 1
ATOM 1428 N N . GLY A 1 179 ? 42.789 -29.465 -49.247 1.00 31.81 179 GLY A N 1
ATOM 1429 C CA . GLY A 1 179 ? 43.901 -30.017 -50.037 1.00 31.81 179 GLY A CA 1
ATOM 1430 C C . GLY A 1 179 ? 44.649 -28.894 -50.762 1.00 31.81 179 GLY A C 1
ATOM 1431 O O . GLY A 1 179 ? 44.037 -28.125 -51.484 1.00 31.81 179 GLY A O 1
ATOM 1432 N N . GLY A 1 180 ? 45.949 -28.656 -50.601 1.00 33.25 180 GLY A N 1
ATOM 1433 C CA . GLY A 1 180 ? 47.034 -29.579 -50.293 1.00 33.25 180 GLY A CA 1
ATOM 1434 C C . GLY A 1 180 ? 47.956 -29.688 -51.513 1.00 33.25 180 GLY A C 1
ATOM 1435 O O . GLY A 1 180 ? 47.664 -30.450 -52.421 1.00 33.25 180 GLY A O 1
ATOM 1436 N N . ASN A 1 181 ? 49.056 -28.922 -51.489 1.00 40.12 181 ASN A N 1
ATOM 1437 C CA . ASN A 1 181 ? 50.336 -29.078 -52.204 1.00 40.12 181 ASN A CA 1
ATOM 1438 C C . ASN A 1 181 ? 50.367 -29.486 -53.694 1.00 40.12 181 ASN A C 1
ATOM 1440 O O . ASN A 1 181 ? 50.026 -30.610 -54.049 1.00 40.12 181 ASN A O 1
ATOM 1444 N N . LYS A 1 182 ? 51.099 -28.697 -54.503 1.00 36.75 182 LYS A N 1
ATOM 1445 C CA . LYS A 1 182 ? 52.361 -29.169 -55.120 1.00 36.75 182 LYS A CA 1
ATOM 1446 C C . LYS A 1 182 ? 53.157 -28.060 -55.816 1.00 36.75 182 LYS A C 1
ATOM 1448 O O . LYS A 1 182 ? 52.726 -27.461 -56.792 1.00 36.75 182 LYS A O 1
ATOM 1453 N N . SER A 1 183 ? 54.377 -27.902 -55.313 1.00 42.09 183 SER A N 1
ATOM 1454 C CA . SER A 1 183 ? 55.566 -27.430 -56.021 1.00 42.09 183 SER A CA 1
ATOM 1455 C C . SER A 1 183 ? 55.821 -28.248 -57.296 1.00 42.09 183 SER A C 1
ATOM 1457 O O . SER A 1 183 ? 55.678 -29.473 -57.265 1.00 42.09 183 SER A O 1
ATOM 1459 N N . LYS A 1 184 ? 56.254 -27.582 -58.377 1.00 41.47 184 LYS A N 1
ATOM 1460 C CA . LYS A 1 184 ? 57.154 -28.143 -59.399 1.00 41.47 184 LYS A CA 1
ATOM 1461 C C . LYS A 1 184 ? 57.866 -27.040 -60.199 1.00 41.47 184 LYS A C 1
ATOM 1463 O O . LYS A 1 184 ? 57.256 -26.281 -60.940 1.00 41.47 184 LYS A O 1
ATOM 1468 N N . ASN A 1 185 ? 59.176 -27.021 -59.987 1.00 39.00 185 ASN A N 1
ATOM 1469 C CA . ASN A 1 185 ? 60.298 -26.581 -60.814 1.00 39.00 185 ASN A CA 1
ATOM 1470 C C . ASN A 1 185 ? 60.065 -26.249 -62.306 1.00 39.00 185 ASN A C 1
ATOM 1472 O O . ASN A 1 185 ? 59.594 -27.080 -63.072 1.00 39.00 185 ASN A O 1
ATOM 1476 N N . ASN A 1 186 ? 60.611 -25.087 -62.685 1.00 42.78 186 ASN A N 1
ATOM 1477 C CA . ASN A 1 186 ? 61.769 -24.903 -63.576 1.00 42.78 186 ASN A CA 1
ATOM 1478 C C . ASN A 1 186 ? 61.701 -25.462 -65.014 1.00 42.78 186 ASN A C 1
ATOM 1480 O O . ASN A 1 186 ? 61.886 -26.658 -65.232 1.00 42.78 186 ASN A O 1
ATOM 1484 N N . THR A 1 187 ? 61.629 -24.572 -66.013 1.00 43.34 187 THR A N 1
ATOM 1485 C CA . THR A 1 187 ? 62.347 -24.742 -67.292 1.00 43.34 187 THR A CA 1
ATOM 1486 C C . THR A 1 187 ? 62.556 -23.387 -67.977 1.00 43.34 187 THR A C 1
ATOM 1488 O O . THR A 1 187 ? 61.600 -22.695 -68.314 1.00 43.34 187 THR A O 1
ATOM 1491 N N . ASN A 1 188 ? 63.823 -23.025 -68.185 1.00 45.22 188 ASN A N 1
ATOM 1492 C CA . ASN A 1 188 ? 64.243 -22.038 -69.177 1.00 45.22 188 ASN A CA 1
ATOM 1493 C C . ASN A 1 188 ? 63.850 -22.528 -70.577 1.00 45.22 188 ASN A C 1
ATOM 1495 O O . ASN A 1 188 ? 64.113 -23.686 -70.892 1.00 45.22 188 ASN A O 1
ATOM 1499 N N . ASN A 1 189 ? 63.344 -21.645 -71.439 1.00 41.88 189 ASN A N 1
ATOM 1500 C CA . ASN A 1 189 ? 63.921 -21.503 -72.772 1.00 41.88 189 ASN A CA 1
ATOM 1501 C C . ASN A 1 189 ? 63.527 -20.197 -73.470 1.00 41.88 189 ASN A C 1
ATOM 1503 O O . ASN A 1 189 ? 62.424 -19.675 -73.367 1.00 41.88 189 ASN A O 1
ATOM 1507 N N . GLN A 1 190 ? 64.554 -19.722 -74.151 1.00 42.78 190 GLN A N 1
ATOM 1508 C CA . GLN A 1 190 ? 64.768 -18.553 -74.978 1.00 42.78 190 GLN A CA 1
ATOM 1509 C C . GLN A 1 190 ? 63.866 -18.436 -76.226 1.00 42.78 190 GLN A C 1
ATOM 1511 O O . GLN A 1 190 ? 63.417 -19.434 -76.780 1.00 42.78 190 GLN A O 1
ATOM 1516 N N . PHE A 1 191 ? 63.843 -17.198 -76.738 1.00 42.84 191 PHE A N 1
ATOM 1517 C CA . PHE A 1 191 ? 63.627 -16.764 -78.127 1.00 42.84 191 PHE A CA 1
ATOM 1518 C C . PHE A 1 191 ? 62.204 -16.730 -78.702 1.00 42.84 191 PHE A C 1
ATOM 1520 O O . PHE A 1 191 ? 61.536 -17.744 -78.863 1.00 42.84 191 PHE A O 1
ATOM 1527 N N . GLY A 1 192 ? 61.829 -15.535 -79.175 1.00 36.91 192 GLY A N 1
ATOM 1528 C CA . GLY A 1 192 ? 60.807 -15.367 -80.205 1.00 36.91 192 GLY A CA 1
ATOM 1529 C C . GLY A 1 192 ? 60.049 -14.053 -80.100 1.00 36.91 192 GLY A C 1
ATOM 1530 O O . GLY A 1 192 ? 58.969 -14.017 -79.524 1.00 36.91 192 GLY A O 1
ATOM 1531 N N . ASN A 1 193 ? 60.606 -12.990 -80.685 1.00 47.47 193 ASN A N 1
ATOM 1532 C CA . ASN A 1 193 ? 59.848 -11.805 -81.079 1.00 47.47 193 ASN A CA 1
ATOM 1533 C C . ASN A 1 193 ? 58.586 -12.227 -81.842 1.00 47.47 193 ASN A C 1
ATOM 1535 O O . ASN A 1 193 ? 58.681 -13.076 -82.726 1.00 47.47 193 ASN A O 1
ATOM 1539 N N . ASN A 1 194 ? 57.446 -11.625 -81.507 1.00 45.34 194 ASN A N 1
ATOM 1540 C CA . ASN A 1 194 ? 56.557 -10.944 -82.448 1.00 45.34 194 ASN A CA 1
ATOM 1541 C C . ASN A 1 194 ? 55.347 -10.408 -81.680 1.00 45.34 194 ASN A C 1
ATOM 1543 O O . ASN A 1 194 ? 54.537 -11.167 -81.149 1.00 45.34 194 ASN A O 1
ATOM 1547 N N . GLU A 1 195 ? 55.249 -9.081 -81.651 1.00 51.09 195 GLU A N 1
ATOM 1548 C CA . GLU A 1 195 ? 53.996 -8.359 -81.463 1.00 51.09 195 GLU A CA 1
ATOM 1549 C C . GLU A 1 195 ? 52.909 -8.947 -82.373 1.00 51.09 195 GLU A C 1
ATOM 1551 O O . GLU A 1 195 ? 53.117 -9.116 -83.578 1.00 51.09 195 GLU A O 1
ATOM 1556 N N . PRO A 1 196 ? 51.705 -9.148 -81.833 1.00 50.38 196 PRO A N 1
ATOM 1557 C CA . PRO A 1 196 ? 50.527 -8.683 -82.530 1.00 50.38 196 PRO A CA 1
ATOM 1558 C C . PRO A 1 196 ? 49.956 -7.506 -81.752 1.00 50.38 196 PRO A C 1
ATOM 1560 O O . PRO A 1 196 ? 49.543 -7.628 -80.597 1.00 50.38 196 PRO A O 1
ATOM 1563 N N . ALA A 1 197 ? 49.977 -6.368 -82.438 1.00 49.59 197 ALA A N 1
ATOM 1564 C CA . ALA A 1 197 ? 49.400 -5.109 -82.031 1.00 49.59 197 ALA A CA 1
ATOM 1565 C C . ALA A 1 197 ? 48.044 -5.292 -81.340 1.00 49.59 197 ALA A C 1
ATOM 1567 O O . ALA A 1 197 ? 47.115 -5.929 -81.851 1.00 49.59 197 ALA A O 1
ATOM 1568 N N . GLU A 1 198 ? 47.971 -4.668 -80.171 1.00 51.53 198 GLU A N 1
ATOM 1569 C CA . GLU A 1 198 ? 46.767 -4.230 -79.497 1.00 51.53 198 GLU A CA 1
ATOM 1570 C C . GLU A 1 198 ? 45.677 -3.816 -80.490 1.00 51.53 198 GLU A C 1
ATOM 1572 O O . GLU A 1 198 ? 45.776 -2.810 -81.189 1.00 51.53 198 GLU A O 1
ATOM 1577 N N . SER A 1 199 ? 44.556 -4.533 -80.464 1.00 48.28 199 SER A N 1
ATOM 1578 C CA . SER A 1 199 ? 43.277 -3.845 -80.595 1.00 48.28 199 SER A CA 1
ATOM 1579 C C . SER A 1 199 ? 42.763 -3.597 -79.184 1.00 48.28 199 SER A C 1
ATOM 1581 O O . SER A 1 199 ? 41.928 -4.333 -78.651 1.00 48.28 199 SER A O 1
ATOM 1583 N N . GLU A 1 200 ? 43.309 -2.552 -78.554 1.00 54.97 200 GLU A N 1
ATOM 1584 C CA . GLU A 1 200 ? 42.707 -1.913 -77.391 1.00 54.97 200 GLU A CA 1
ATOM 1585 C C . GLU A 1 200 ? 41.284 -1.495 -77.775 1.00 54.97 200 GLU A C 1
ATOM 1587 O O . GLU A 1 200 ? 41.006 -0.393 -78.252 1.00 54.97 200 GLU A O 1
ATOM 1592 N N . LYS A 1 201 ? 40.319 -2.390 -77.547 1.00 46.88 201 LYS A N 1
ATOM 1593 C CA . LYS A 1 201 ? 38.930 -1.987 -77.375 1.00 46.88 201 LYS A CA 1
ATOM 1594 C C . LYS A 1 201 ? 38.887 -1.214 -76.067 1.00 46.88 201 LYS A C 1
ATOM 1596 O O . LYS A 1 201 ? 38.525 -1.766 -75.028 1.00 46.88 201 LYS A O 1
ATOM 1601 N N . HIS A 1 202 ? 39.252 0.067 -76.137 1.00 48.34 202 HIS A N 1
ATOM 1602 C CA . HIS A 1 202 ? 38.925 1.081 -75.153 1.00 48.34 202 HIS A CA 1
ATOM 1603 C C . HIS A 1 202 ? 37.412 1.022 -74.927 1.00 48.34 202 HIS A C 1
ATOM 1605 O O . HIS A 1 202 ? 36.616 1.705 -75.577 1.00 48.34 202 HIS A O 1
ATOM 1611 N N . LYS A 1 203 ? 36.989 0.175 -73.984 1.00 55.81 203 LYS A N 1
ATOM 1612 C CA . LYS A 1 203 ? 35.705 0.304 -73.312 1.00 55.81 203 LYS A CA 1
ATOM 1613 C C . LYS A 1 203 ? 35.781 1.661 -72.636 1.00 55.81 203 LYS A C 1
ATOM 1615 O O . LYS A 1 203 ? 36.316 1.762 -71.535 1.00 55.81 203 LYS A O 1
ATOM 1620 N N . ARG A 1 204 ? 35.329 2.703 -73.347 1.00 50.41 204 ARG A N 1
ATOM 1621 C CA . ARG A 1 204 ? 35.178 4.067 -72.840 1.00 50.41 204 ARG A CA 1
ATOM 1622 C C . ARG A 1 204 ? 34.541 3.948 -71.463 1.00 50.41 204 ARG A C 1
ATOM 1624 O O . ARG A 1 204 ? 33.353 3.638 -71.357 1.00 50.41 204 ARG A O 1
ATOM 1631 N N . LYS A 1 205 ? 35.358 4.120 -70.421 1.00 52.34 205 LYS A N 1
ATOM 1632 C CA . LYS A 1 205 ? 34.900 4.213 -69.041 1.00 52.34 205 LYS A CA 1
ATOM 1633 C C . LYS A 1 205 ? 33.988 5.430 -69.028 1.00 52.34 205 LYS A C 1
ATOM 1635 O O . LYS A 1 205 ? 34.465 6.553 -69.153 1.00 52.34 205 LYS A O 1
ATOM 1640 N N . ARG A 1 206 ? 32.675 5.200 -69.018 1.00 53.25 206 ARG A N 1
ATOM 1641 C CA . ARG A 1 206 ? 31.687 6.275 -68.963 1.00 53.25 206 ARG A CA 1
ATOM 1642 C C . ARG A 1 206 ? 31.863 6.961 -67.613 1.00 53.25 206 ARG A C 1
ATOM 1644 O O . ARG A 1 206 ? 31.468 6.420 -66.588 1.00 53.25 206 ARG A O 1
ATOM 1651 N N . THR A 1 207 ? 32.517 8.112 -67.620 1.00 52.03 207 THR A N 1
ATOM 1652 C CA . THR A 1 207 ? 32.589 9.024 -66.486 1.00 52.03 207 THR A CA 1
ATOM 1653 C C . THR A 1 207 ? 31.252 9.747 -66.399 1.00 52.03 207 THR A C 1
ATOM 1655 O O . THR A 1 207 ? 30.940 10.609 -67.214 1.00 52.03 207 THR A O 1
ATOM 1658 N N . ILE A 1 208 ? 30.427 9.369 -65.429 1.00 54.19 208 ILE A N 1
ATOM 1659 C CA . ILE A 1 208 ? 29.234 10.137 -65.069 1.00 54.19 208 ILE A CA 1
ATOM 1660 C C . ILE A 1 208 ? 29.706 11.148 -64.015 1.00 54.19 208 ILE A C 1
ATOM 1662 O O . ILE A 1 208 ? 30.254 10.756 -62.989 1.00 54.19 208 ILE A O 1
ATOM 1666 N N . CYS A 1 209 ? 29.595 12.447 -64.308 1.00 65.19 209 CYS A N 1
ATOM 1667 C CA . CYS A 1 209 ? 29.989 13.546 -63.410 1.00 65.19 209 CYS A CA 1
ATOM 1668 C C . CYS A 1 209 ? 31.458 13.532 -62.916 1.00 65.19 209 CYS A C 1
ATOM 1670 O O . CYS A 1 209 ? 31.742 13.952 -61.799 1.00 65.19 209 CYS A O 1
ATOM 1672 N N . GLY A 1 210 ? 32.414 13.054 -63.727 1.00 65.50 210 GLY A N 1
ATOM 1673 C CA . GLY A 1 210 ? 33.849 13.074 -63.384 1.00 65.50 210 GLY A CA 1
ATOM 1674 C C . GLY A 1 210 ? 34.299 12.022 -62.360 1.00 65.50 210 GLY A C 1
ATOM 1675 O O . GLY A 1 210 ? 35.480 11.971 -62.029 1.00 65.50 210 GLY A O 1
ATOM 1676 N N . TRP A 1 211 ? 33.391 11.159 -61.898 1.00 57.78 211 TRP A N 1
ATOM 1677 C CA . TRP A 1 211 ? 33.697 10.076 -60.966 1.00 57.78 211 TRP A CA 1
ATOM 1678 C C . TRP A 1 211 ? 33.876 8.756 -61.723 1.00 57.78 211 TRP A C 1
ATOM 1680 O O . TRP A 1 211 ? 33.023 8.345 -62.515 1.00 57.78 211 TRP A O 1
ATOM 1690 N N . GLN A 1 212 ? 35.006 8.079 -61.505 1.00 56.62 212 GLN A N 1
ATOM 1691 C CA . GLN A 1 212 ? 35.239 6.733 -62.027 1.00 56.62 212 GLN A CA 1
ATOM 1692 C C . GLN A 1 212 ? 34.673 5.721 -61.035 1.00 56.62 212 GLN A C 1
ATOM 1694 O O . GLN A 1 212 ? 35.296 5.436 -60.018 1.00 56.62 212 GLN A O 1
ATOM 1699 N N . ILE A 1 213 ? 33.496 5.170 -61.328 1.00 57.03 213 ILE A N 1
ATOM 1700 C CA . ILE A 1 213 ? 32.865 4.159 -60.478 1.00 57.03 213 ILE A CA 1
ATOM 1701 C C . ILE A 1 213 ? 32.910 2.803 -61.202 1.00 57.03 213 ILE A C 1
ATOM 1703 O O . ILE A 1 213 ? 31.979 2.464 -61.936 1.00 57.03 213 ILE A O 1
ATOM 1707 N N . PRO A 1 214 ? 33.989 2.008 -61.066 1.00 65.44 214 PRO A N 1
ATOM 1708 C CA . PRO A 1 214 ? 34.039 0.647 -61.588 1.00 65.44 214 PRO A CA 1
ATOM 1709 C C . PRO A 1 214 ? 33.285 -0.308 -60.647 1.00 65.44 214 PRO A C 1
ATOM 1711 O O . PRO A 1 214 ? 33.889 -1.200 -60.057 1.00 65.44 214 PRO A O 1
ATOM 1714 N N . LEU A 1 215 ? 31.969 -0.121 -60.489 1.00 68.75 215 LEU A N 1
ATOM 1715 C CA . LEU A 1 215 ? 31.155 -1.019 -59.667 1.00 68.75 215 LEU A CA 1
ATOM 1716 C C . LEU A 1 215 ? 30.945 -2.350 -60.395 1.00 68.75 215 LEU A C 1
ATOM 1718 O O . LEU A 1 215 ? 30.308 -2.421 -61.448 1.00 68.75 215 LEU A O 1
ATOM 1722 N N . ARG A 1 216 ? 31.474 -3.426 -59.819 1.00 84.12 216 ARG A N 1
ATOM 1723 C CA . ARG A 1 216 ? 31.124 -4.797 -60.193 1.00 84.12 216 ARG A CA 1
ATOM 1724 C C . ARG A 1 216 ? 29.749 -5.135 -59.606 1.00 84.12 216 ARG A C 1
ATOM 1726 O O . ARG A 1 216 ? 29.382 -4.638 -58.546 1.00 84.12 216 ARG A O 1
ATOM 1733 N N . TRP A 1 217 ? 28.985 -6.001 -60.270 1.00 83.75 217 TRP A N 1
ATOM 1734 C CA . TRP A 1 217 ? 27.596 -6.310 -59.888 1.00 83.75 217 TRP A CA 1
ATOM 1735 C C . TRP A 1 217 ? 27.443 -6.800 -58.435 1.00 83.75 217 TRP A C 1
ATOM 1737 O O . TRP A 1 217 ? 26.471 -6.443 -57.775 1.00 83.75 217 TRP A O 1
ATOM 1747 N N . TYR A 1 218 ? 28.416 -7.550 -57.904 1.00 83.81 218 TYR A N 1
ATOM 1748 C CA . TYR A 1 218 ? 28.385 -8.009 -56.511 1.00 83.81 218 TYR A CA 1
ATOM 1749 C C . TYR A 1 218 ? 28.497 -6.850 -55.511 1.00 83.81 218 TYR A C 1
ATOM 1751 O O . TYR A 1 218 ? 27.876 -6.903 -54.460 1.00 83.81 218 TYR A O 1
ATOM 1759 N N . GLN A 1 219 ? 29.212 -5.771 -55.852 1.00 82.12 219 GLN A N 1
ATOM 1760 C CA . GLN A 1 219 ? 29.328 -4.587 -54.991 1.00 82.12 219 GLN A CA 1
ATOM 1761 C C . GLN A 1 219 ? 27.985 -3.862 -54.877 1.00 82.12 219 GLN A C 1
ATOM 1763 O O . GLN A 1 219 ? 27.643 -3.364 -53.812 1.00 82.12 219 GLN A O 1
ATOM 1768 N N . ILE A 1 220 ? 27.191 -3.859 -55.953 1.00 83.62 220 ILE A N 1
ATOM 1769 C CA . ILE A 1 220 ? 25.834 -3.299 -55.943 1.00 83.62 220 ILE A CA 1
ATOM 1770 C C . ILE A 1 220 ? 24.931 -4.115 -55.008 1.00 83.62 220 ILE A C 1
ATOM 1772 O O . ILE A 1 220 ? 24.216 -3.535 -54.197 1.00 83.62 220 ILE A O 1
ATOM 1776 N N . LEU A 1 221 ? 24.990 -5.450 -55.073 1.00 84.81 221 LEU A N 1
ATOM 1777 C CA . LEU A 1 221 ? 24.214 -6.315 -54.175 1.00 84.81 221 LEU A CA 1
ATOM 1778 C C . LEU A 1 221 ? 24.622 -6.143 -52.710 1.00 84.81 221 LEU A C 1
ATOM 1780 O O . LEU A 1 221 ? 23.754 -6.005 -51.851 1.00 84.81 221 LEU A O 1
ATOM 1784 N N . THR A 1 222 ? 25.924 -6.095 -52.429 1.00 83.06 222 THR A N 1
ATOM 1785 C CA . THR A 1 222 ? 26.438 -5.835 -51.081 1.00 83.06 222 THR A CA 1
ATOM 1786 C C . THR A 1 222 ? 25.993 -4.461 -50.576 1.00 83.06 222 THR A C 1
ATOM 1788 O O . THR A 1 222 ? 25.537 -4.360 -49.443 1.00 83.06 222 THR A O 1
ATOM 1791 N N . ALA A 1 223 ? 26.027 -3.416 -51.412 1.00 81.06 223 ALA A N 1
ATOM 1792 C CA . ALA A 1 223 ? 25.543 -2.084 -51.043 1.00 81.06 223 ALA A CA 1
ATOM 1793 C C . ALA A 1 223 ? 24.040 -2.071 -50.707 1.00 81.06 223 ALA A C 1
ATOM 1795 O O . ALA A 1 223 ? 23.642 -1.461 -49.719 1.00 81.06 223 ALA A O 1
ATOM 1796 N N . ILE A 1 224 ? 23.207 -2.777 -51.482 1.00 88.38 224 ILE A N 1
ATOM 1797 C CA . ILE A 1 224 ? 21.775 -2.936 -51.176 1.00 88.38 224 ILE A CA 1
ATOM 1798 C C . ILE A 1 224 ? 21.593 -3.665 -49.838 1.00 88.38 224 ILE A C 1
ATOM 1800 O O . ILE A 1 224 ? 20.799 -3.222 -49.012 1.00 88.38 224 ILE A O 1
ATOM 1804 N N . GLY A 1 225 ? 22.351 -4.741 -49.602 1.00 86.06 225 GLY A N 1
ATOM 1805 C CA . GLY A 1 225 ? 22.344 -5.467 -48.331 1.00 86.06 225 GLY A CA 1
ATOM 1806 C C . GLY A 1 225 ? 22.674 -4.563 -47.141 1.00 86.06 225 GLY A C 1
ATOM 1807 O O . GLY A 1 225 ? 21.918 -4.534 -46.174 1.00 86.06 225 GLY A O 1
ATOM 1808 N N . TRP A 1 226 ? 23.734 -3.756 -47.243 1.00 85.56 226 TRP A N 1
ATOM 1809 C CA . TRP A 1 226 ? 24.100 -2.767 -46.223 1.00 85.56 226 TRP A CA 1
ATOM 1810 C C . TRP A 1 226 ? 22.988 -1.750 -45.959 1.00 85.56 226 TRP A C 1
ATOM 1812 O O . TRP A 1 226 ? 22.673 -1.495 -44.802 1.00 85.56 226 TRP A O 1
ATOM 1822 N N . ILE A 1 227 ? 22.359 -1.199 -47.003 1.00 88.75 227 ILE A N 1
ATOM 1823 C CA . ILE A 1 227 ? 21.253 -0.238 -46.847 1.00 88.75 227 ILE A CA 1
ATOM 1824 C C . ILE A 1 227 ? 20.083 -0.872 -46.085 1.00 88.75 227 ILE A C 1
ATOM 1826 O O . ILE A 1 227 ? 19.536 -0.247 -45.177 1.00 88.75 227 ILE A O 1
ATOM 1830 N N . VAL A 1 228 ? 19.720 -2.116 -46.417 1.00 92.56 228 VAL A N 1
ATOM 1831 C CA . VAL A 1 228 ? 18.652 -2.844 -45.716 1.00 92.56 228 VAL A CA 1
ATOM 1832 C C . VAL A 1 228 ? 19.031 -3.091 -44.254 1.00 92.56 228 VAL A C 1
ATOM 1834 O O . VAL A 1 228 ? 18.226 -2.806 -43.372 1.00 92.56 228 VAL A O 1
ATOM 1837 N N . MET A 1 229 ? 20.256 -3.550 -43.976 1.00 89.88 229 MET A N 1
ATOM 1838 C CA . MET A 1 229 ? 20.714 -3.815 -42.604 1.00 89.88 229 MET A CA 1
ATOM 1839 C C . MET A 1 229 ? 20.798 -2.540 -41.757 1.00 89.88 229 MET A C 1
ATOM 1841 O O . MET A 1 229 ? 20.364 -2.549 -40.607 1.00 89.88 229 MET A O 1
ATOM 1845 N N . ILE A 1 230 ? 21.274 -1.424 -42.324 1.00 89.19 230 ILE A N 1
ATOM 1846 C CA . ILE A 1 230 ? 21.262 -0.108 -41.665 1.00 89.19 230 ILE A CA 1
ATOM 1847 C C . ILE A 1 230 ? 19.825 0.322 -41.364 1.00 89.19 230 ILE A C 1
ATOM 1849 O O . ILE A 1 230 ? 19.545 0.760 -40.253 1.00 89.19 230 ILE A O 1
ATOM 1853 N N . GLY A 1 231 ? 18.905 0.165 -42.321 1.00 94.00 231 GLY A N 1
ATOM 1854 C CA . GLY A 1 231 ? 17.494 0.490 -42.119 1.00 94.00 231 GLY A CA 1
ATOM 1855 C C . GLY A 1 231 ? 16.865 -0.310 -40.975 1.00 94.00 231 GLY A C 1
ATOM 1856 O O . GLY A 1 231 ? 16.212 0.269 -40.110 1.00 94.00 231 GLY A O 1
ATOM 1857 N N . VAL A 1 232 ? 17.112 -1.622 -40.931 1.00 94.62 232 VAL A N 1
ATOM 1858 C CA . VAL A 1 232 ? 16.624 -2.505 -39.859 1.00 94.62 232 VAL A CA 1
ATOM 1859 C C . VAL A 1 232 ? 17.260 -2.152 -38.511 1.00 94.62 232 VAL A C 1
ATOM 1861 O O . VAL A 1 232 ? 16.559 -2.116 -37.505 1.00 94.62 232 VAL A O 1
ATOM 1864 N N . SER A 1 233 ? 18.558 -1.841 -38.481 1.00 93.56 233 SER A N 1
ATOM 1865 C CA . SER A 1 233 ? 19.261 -1.417 -37.264 1.00 93.56 233 SER A CA 1
ATOM 1866 C C . SER A 1 233 ? 18.758 -0.088 -36.716 1.00 93.56 233 SER A C 1
ATOM 1868 O O . SER A 1 233 ? 18.480 -0.001 -35.523 1.00 93.56 233 SER A O 1
ATOM 1870 N N . LEU A 1 234 ? 18.569 0.923 -37.566 1.00 94.69 234 LEU A N 1
ATOM 1871 C CA . LEU A 1 234 ? 17.994 2.200 -37.147 1.00 94.69 234 LEU A CA 1
ATOM 1872 C C . LEU A 1 234 ? 16.571 2.021 -36.619 1.00 94.69 234 LEU A C 1
ATOM 1874 O O . LEU A 1 234 ? 16.238 2.568 -35.571 1.00 94.69 234 LEU A O 1
ATOM 1878 N N . TRP A 1 235 ? 15.751 1.231 -37.316 1.00 96.94 235 TRP A N 1
ATOM 1879 C CA . TRP A 1 235 ? 14.397 0.921 -36.870 1.00 96.94 235 TRP A CA 1
ATOM 1880 C C . TRP A 1 235 ? 14.392 0.229 -35.500 1.00 96.94 235 TRP A C 1
ATOM 1882 O O . TRP A 1 235 ? 13.666 0.667 -34.610 1.00 96.94 235 TRP A O 1
ATOM 1892 N N . TYR A 1 236 ? 15.237 -0.788 -35.302 1.00 96.69 236 TYR A N 1
ATOM 1893 C CA . TYR A 1 236 ? 15.345 -1.501 -34.029 1.00 96.69 236 TYR A CA 1
ATOM 1894 C C . TYR A 1 236 ? 15.797 -0.577 -32.893 1.00 96.69 236 TYR A C 1
ATOM 1896 O O . TYR A 1 236 ? 15.155 -0.547 -31.849 1.00 96.69 236 TYR A O 1
ATOM 1904 N N . SER A 1 237 ? 16.840 0.234 -33.103 1.00 96.00 237 SER A N 1
ATOM 1905 C CA . SER A 1 237 ? 17.330 1.173 -32.086 1.00 96.00 237 SER A CA 1
ATOM 1906 C C . SER A 1 237 ? 16.272 2.202 -31.687 1.00 96.00 237 SER A C 1
ATOM 1908 O O . SER A 1 237 ? 16.100 2.466 -30.501 1.00 96.00 237 SER A O 1
ATOM 1910 N N . ILE A 1 238 ? 15.532 2.762 -32.654 1.00 97.69 238 ILE A N 1
ATOM 1911 C CA . ILE A 1 238 ? 14.415 3.674 -32.363 1.00 97.69 238 ILE A CA 1
ATOM 1912 C C . ILE A 1 238 ? 13.347 2.945 -31.546 1.00 97.69 238 ILE A C 1
ATOM 1914 O O . ILE A 1 238 ? 12.874 3.484 -30.550 1.00 97.69 238 ILE A O 1
ATOM 1918 N N . ASN A 1 239 ? 12.998 1.715 -31.928 1.00 97.62 239 ASN A N 1
ATOM 1919 C CA . ASN A 1 239 ? 11.999 0.920 -31.223 1.00 97.62 239 ASN A CA 1
ATOM 1920 C C . ASN A 1 239 ? 12.426 0.594 -29.779 1.00 97.62 239 ASN A C 1
ATOM 1922 O O . ASN A 1 239 ? 11.626 0.757 -28.864 1.00 97.62 239 ASN A O 1
ATOM 1926 N N . SER A 1 240 ? 13.686 0.211 -29.547 1.00 97.38 240 SER A N 1
ATOM 1927 C CA . SER A 1 240 ? 14.221 -0.003 -28.195 1.00 97.38 240 SER A CA 1
ATOM 1928 C C . SER A 1 240 ? 14.214 1.282 -27.359 1.00 97.38 240 SER A C 1
ATOM 1930 O O . SER A 1 240 ? 13.860 1.234 -26.185 1.00 97.38 240 SER A O 1
ATOM 1932 N N . ILE A 1 241 ? 14.532 2.444 -27.948 1.00 97.81 241 ILE A N 1
ATOM 1933 C CA . ILE A 1 241 ? 14.451 3.738 -27.245 1.00 97.81 241 ILE A CA 1
ATOM 1934 C C . ILE A 1 241 ? 13.004 4.064 -26.860 1.00 97.81 241 ILE A C 1
ATOM 1936 O O . ILE A 1 241 ? 12.761 4.473 -25.727 1.00 97.81 241 ILE A O 1
ATOM 1940 N N . VAL A 1 242 ? 12.044 3.877 -27.773 1.00 97.56 242 VAL A N 1
ATOM 1941 C CA . VAL A 1 242 ? 10.616 4.101 -27.487 1.00 97.56 242 VAL A CA 1
ATOM 1942 C C . VAL A 1 242 ? 10.152 3.182 -26.357 1.00 97.56 242 VAL A C 1
ATOM 1944 O O . VAL A 1 242 ? 9.609 3.673 -25.373 1.00 97.56 242 VAL A O 1
ATOM 1947 N N . ASN A 1 243 ? 10.472 1.887 -26.426 1.00 95.75 243 ASN A N 1
ATOM 1948 C CA . ASN A 1 243 ? 10.136 0.925 -25.374 1.00 95.75 243 ASN A CA 1
ATOM 1949 C C . ASN A 1 243 ? 10.747 1.298 -24.014 1.00 95.75 243 ASN A C 1
ATOM 1951 O O . ASN A 1 243 ? 10.095 1.151 -22.984 1.00 95.75 243 ASN A O 1
ATOM 1955 N N . PHE A 1 244 ? 11.985 1.795 -23.995 1.00 96.50 244 PHE A N 1
ATOM 1956 C CA . PHE A 1 244 ? 12.639 2.267 -22.775 1.00 96.50 244 PHE A CA 1
ATOM 1957 C C . PHE A 1 244 ? 11.934 3.490 -22.176 1.00 96.50 244 PHE A C 1
ATOM 1959 O O . PHE A 1 244 ? 11.685 3.536 -20.971 1.00 96.50 244 PHE A O 1
ATOM 1966 N N . VAL A 1 245 ? 11.576 4.472 -23.008 1.00 96.50 245 VAL A N 1
ATOM 1967 C CA . VAL A 1 245 ? 10.824 5.656 -22.565 1.00 96.50 245 VAL A CA 1
ATOM 1968 C C . VAL A 1 245 ? 9.452 5.248 -22.024 1.00 96.50 245 VAL A C 1
ATOM 1970 O O . VAL A 1 245 ? 9.045 5.722 -20.962 1.00 96.50 245 VAL A O 1
ATOM 1973 N N . ASP A 1 246 ? 8.768 4.329 -22.702 1.00 96.06 246 ASP A N 1
ATOM 1974 C CA . ASP A 1 246 ? 7.475 3.807 -22.266 1.00 96.06 246 ASP A CA 1
ATOM 1975 C C . ASP A 1 246 ? 7.585 3.043 -20.940 1.00 96.06 246 ASP A C 1
ATOM 1977 O O . ASP A 1 246 ? 6.748 3.244 -20.059 1.00 96.06 246 ASP A O 1
ATOM 1981 N N . ALA A 1 247 ? 8.642 2.248 -20.747 1.00 93.94 247 ALA A N 1
ATOM 1982 C CA . ALA A 1 247 ? 8.927 1.534 -19.501 1.00 93.94 247 ALA A CA 1
ATOM 1983 C C . ALA A 1 247 ? 9.230 2.469 -18.316 1.00 93.94 247 ALA A C 1
ATOM 1985 O O . ALA A 1 247 ? 8.835 2.190 -17.186 1.00 93.94 247 ALA A O 1
ATOM 1986 N N . ILE A 1 248 ? 9.906 3.599 -18.554 1.00 93.25 248 ILE A N 1
ATOM 1987 C CA . ILE A 1 248 ? 10.157 4.622 -17.521 1.00 93.25 248 ILE A CA 1
ATOM 1988 C C . ILE A 1 248 ? 8.874 5.357 -17.126 1.00 93.25 248 ILE A C 1
ATOM 1990 O O . ILE A 1 248 ? 8.721 5.811 -15.984 1.00 93.25 248 ILE A O 1
ATOM 1994 N N . ASN A 1 249 ? 7.968 5.546 -18.081 1.00 93.75 249 ASN A N 1
ATOM 1995 C CA . ASN A 1 249 ? 6.707 6.234 -17.840 1.00 93.75 249 ASN A CA 1
ATOM 1996 C C . ASN A 1 249 ? 5.652 5.311 -17.227 1.00 93.75 249 ASN A C 1
ATOM 1998 O O . ASN A 1 249 ? 4.838 5.787 -16.442 1.00 93.75 249 ASN A O 1
ATOM 2002 N N . ASN A 1 250 ? 5.719 4.014 -17.522 1.00 94.56 250 ASN A N 1
ATOM 2003 C CA . ASN A 1 250 ? 4.800 2.992 -17.039 1.00 94.56 250 ASN A CA 1
ATOM 2004 C C . ASN A 1 250 ? 5.591 1.858 -16.365 1.00 94.56 250 ASN A C 1
ATOM 2006 O O . ASN A 1 250 ? 5.763 0.791 -16.964 1.00 94.56 250 ASN A O 1
ATOM 2010 N N . PRO A 1 251 ? 6.114 2.081 -15.144 1.00 94.69 251 PRO A N 1
ATOM 2011 C CA . PRO A 1 251 ? 6.845 1.042 -14.438 1.00 94.69 251 PRO A CA 1
ATOM 2012 C C . PRO A 1 251 ? 5.930 -0.145 -14.135 1.00 94.69 251 PRO A C 1
ATOM 2014 O O . PRO A 1 251 ? 4.730 0.006 -13.899 1.00 94.69 251 PRO A O 1
ATOM 2017 N N . THR A 1 252 ? 6.504 -1.342 -14.122 1.00 95.94 252 THR A N 1
ATOM 2018 C CA . THR A 1 252 ? 5.781 -2.539 -13.681 1.00 95.94 252 THR A CA 1
ATOM 2019 C C . THR A 1 252 ? 5.845 -2.667 -12.170 1.00 95.94 252 THR A C 1
ATOM 2021 O O . THR A 1 252 ? 6.785 -2.184 -11.543 1.00 95.94 252 THR A O 1
ATOM 2024 N N . THR A 1 253 ? 4.888 -3.371 -11.579 1.00 97.06 253 THR A N 1
ATOM 2025 C CA . THR A 1 253 ? 4.900 -3.684 -10.152 1.00 97.06 253 THR A CA 1
ATOM 2026 C C . THR A 1 253 ? 5.404 -5.104 -9.913 1.00 97.06 253 THR A C 1
ATOM 2028 O O . THR A 1 253 ? 5.023 -6.049 -10.603 1.00 97.06 253 THR A O 1
ATOM 2031 N N . SER A 1 254 ? 6.272 -5.252 -8.919 1.00 96.81 254 SER A N 1
ATOM 2032 C CA . SER A 1 254 ? 6.655 -6.533 -8.340 1.00 96.81 254 SER A CA 1
ATOM 2033 C C . SER A 1 254 ? 5.911 -6.713 -7.023 1.00 96.81 254 SER A C 1
ATOM 2035 O O . SER A 1 254 ? 5.824 -5.786 -6.218 1.00 96.81 254 SER A O 1
ATOM 2037 N N . LEU A 1 255 ? 5.380 -7.913 -6.808 1.00 97.56 255 LEU A N 1
ATOM 2038 C CA . LEU A 1 255 ? 4.679 -8.289 -5.587 1.00 97.56 255 LEU A CA 1
ATOM 2039 C C . LEU A 1 255 ? 5.517 -9.321 -4.838 1.00 97.56 255 LEU A C 1
ATOM 2041 O O . LEU A 1 255 ? 5.850 -10.368 -5.395 1.00 97.56 255 LEU A O 1
ATOM 2045 N N . SER A 1 256 ? 5.851 -9.037 -3.585 1.00 97.69 256 SER A N 1
ATOM 2046 C CA . SER A 1 256 ? 6.483 -10.009 -2.697 1.00 97.69 256 SER A CA 1
ATOM 2047 C C . SER A 1 256 ? 5.783 -10.059 -1.346 1.00 97.69 256 SER A C 1
ATOM 2049 O O . SER A 1 256 ? 5.163 -9.097 -0.896 1.00 97.69 256 SER A O 1
ATOM 2051 N N . TYR A 1 257 ? 5.866 -11.223 -0.714 1.00 97.25 257 TYR A N 1
ATOM 2052 C CA . TYR A 1 257 ? 5.269 -11.503 0.582 1.00 97.25 257 TYR A CA 1
ATOM 2053 C C . TYR A 1 257 ? 6.396 -11.866 1.533 1.00 97.25 257 TYR A C 1
ATOM 2055 O O . TYR A 1 257 ? 7.161 -12.789 1.247 1.00 97.25 257 TYR A O 1
ATOM 2063 N N . VAL A 1 258 ? 6.513 -11.137 2.637 1.00 98.19 258 VAL A N 1
ATOM 2064 C CA . VAL A 1 258 ? 7.512 -11.417 3.670 1.00 98.19 258 VAL A CA 1
ATOM 2065 C C . VAL A 1 258 ? 6.777 -11.694 4.966 1.00 98.19 258 VAL A C 1
ATOM 2067 O O . VAL A 1 258 ? 6.023 -10.853 5.445 1.00 98.19 258 VAL A O 1
ATOM 2070 N N . GLU A 1 259 ? 6.976 -12.885 5.511 1.00 97.94 259 GLU A N 1
ATOM 2071 C CA . GLU A 1 259 ? 6.460 -13.242 6.828 1.00 97.94 259 GLU A CA 1
ATOM 2072 C C . GLU A 1 259 ? 7.228 -12.467 7.908 1.00 97.94 259 GLU A C 1
ATOM 2074 O O . GLU A 1 259 ? 8.460 -12.473 7.931 1.00 97.94 259 GLU A O 1
ATOM 2079 N N . GLU A 1 260 ? 6.503 -11.773 8.786 1.00 97.88 260 GLU A N 1
ATOM 2080 C CA . GLU A 1 260 ? 7.056 -10.968 9.878 1.00 97.88 260 GLU A CA 1
ATOM 2081 C C . GLU A 1 260 ? 6.353 -11.382 11.176 1.00 97.88 260 GLU A C 1
ATOM 2083 O O . GLU A 1 260 ? 5.186 -11.068 11.402 1.00 97.88 260 GLU A O 1
ATOM 2088 N N . VAL A 1 261 ? 7.061 -12.116 12.039 1.00 96.88 261 VAL A N 1
ATOM 2089 C CA . VAL A 1 261 ? 6.552 -12.551 13.345 1.00 96.88 261 VAL A CA 1
ATOM 2090 C C . VAL A 1 261 ? 7.560 -12.133 14.421 1.00 96.88 261 VAL A C 1
ATOM 2092 O O . VAL A 1 261 ? 8.679 -12.648 14.426 1.00 96.88 261 VAL A O 1
ATOM 2095 N N . PRO A 1 262 ? 7.202 -11.226 15.347 1.00 97.00 262 PRO A N 1
ATOM 2096 C CA . PRO A 1 262 ? 5.875 -10.644 15.555 1.00 97.00 262 PRO A CA 1
ATOM 2097 C C . PRO A 1 262 ? 5.589 -9.434 14.641 1.00 97.00 262 PRO A C 1
ATOM 2099 O O . PRO A 1 262 ? 6.478 -8.629 14.384 1.00 97.00 262 PRO A O 1
ATOM 2102 N N . LEU A 1 263 ? 4.334 -9.260 14.209 1.00 97.88 263 LEU A N 1
ATOM 2103 C CA . LEU A 1 263 ? 3.928 -8.164 13.317 1.00 97.88 263 LEU A CA 1
ATOM 2104 C C . LEU A 1 263 ? 3.333 -6.991 14.124 1.00 97.88 263 LEU A C 1
ATOM 2106 O O . LEU A 1 263 ? 2.311 -7.187 14.784 1.00 97.88 263 LEU A O 1
ATOM 2110 N N . PRO A 1 264 ? 3.895 -5.767 14.102 1.00 97.88 264 PRO A N 1
ATOM 2111 C CA . PRO A 1 264 ? 3.318 -4.621 14.815 1.00 97.88 264 PRO A CA 1
ATOM 2112 C C . PRO A 1 264 ? 1.920 -4.270 14.308 1.00 97.88 264 PRO A C 1
ATOM 2114 O O . PRO A 1 264 ? 1.704 -4.193 13.101 1.00 97.88 264 PRO A O 1
ATOM 2117 N N . PHE A 1 265 ? 0.971 -4.023 15.213 1.00 98.19 265 PHE A N 1
ATOM 2118 C CA . PHE A 1 265 ? -0.322 -3.439 14.849 1.00 98.19 265 PHE A CA 1
ATOM 2119 C C . PHE A 1 265 ? -0.146 -1.998 14.338 1.00 98.19 265 PHE A C 1
ATOM 2121 O O . PHE A 1 265 ? 0.811 -1.330 14.740 1.00 98.19 265 PHE A O 1
ATOM 2128 N N . PRO A 1 266 ? -1.059 -1.490 13.488 1.00 98.19 266 PRO A N 1
ATOM 2129 C CA . PRO A 1 266 ? -1.112 -0.064 13.177 1.00 98.19 266 PRO A CA 1
ATOM 2130 C C . PRO A 1 266 ? -1.459 0.775 14.407 1.00 98.19 266 PRO A C 1
ATOM 2132 O O . PRO A 1 266 ? -1.872 0.253 15.450 1.00 98.19 266 PRO A O 1
ATOM 2135 N N . ALA A 1 267 ? -1.380 2.092 14.242 1.00 98.25 267 ALA A N 1
ATOM 2136 C CA . ALA A 1 267 ? -2.168 2.992 15.062 1.00 98.25 267 ALA A CA 1
ATOM 2137 C C . ALA A 1 267 ? -3.651 2.855 14.675 1.00 98.25 267 ALA A C 1
ATOM 2139 O O . ALA A 1 267 ? -4.007 2.873 13.494 1.00 98.25 267 ALA A O 1
ATOM 2140 N N . ILE A 1 268 ? -4.510 2.680 15.678 1.00 98.44 268 ILE A N 1
ATOM 2141 C CA . ILE A 1 268 ? -5.948 2.452 15.497 1.00 98.44 268 ILE A CA 1
ATOM 2142 C C . ILE A 1 268 ? -6.682 3.654 16.073 1.00 98.44 268 ILE A C 1
ATOM 2144 O O . ILE A 1 268 ? -6.657 3.874 17.284 1.00 98.44 268 ILE A O 1
ATOM 2148 N N . SER A 1 269 ? -7.342 4.421 15.213 1.00 98.19 269 SER A N 1
ATOM 2149 C CA . SER A 1 269 ? -8.167 5.561 15.611 1.00 98.19 269 SER A CA 1
ATOM 2150 C C . SER A 1 269 ? -9.642 5.180 15.585 1.00 98.19 269 SER A C 1
ATOM 2152 O O . SER A 1 269 ? -10.152 4.770 14.549 1.00 98.19 269 SER A O 1
ATOM 2154 N N . ILE A 1 270 ? -10.332 5.328 16.714 1.00 98.00 270 ILE A N 1
ATOM 2155 C CA . ILE A 1 270 ? -11.763 5.050 16.866 1.00 98.00 270 ILE A CA 1
ATOM 2156 C C . ILE A 1 270 ? -12.472 6.367 17.162 1.00 98.00 270 ILE A C 1
ATOM 2158 O O . ILE A 1 270 ? -12.296 6.935 18.241 1.00 98.00 270 ILE A O 1
ATOM 2162 N N . CYS A 1 271 ? -13.274 6.843 16.217 1.00 96.56 271 CYS A N 1
ATOM 2163 C CA . CYS A 1 271 ? -13.922 8.149 16.264 1.00 96.56 271 CYS A CA 1
ATOM 2164 C C . CYS A 1 271 ? -15.444 8.017 16.243 1.00 96.56 271 CYS A C 1
ATOM 2166 O O . CYS A 1 271 ? -15.999 7.151 15.565 1.00 96.56 271 CYS A O 1
ATOM 2168 N N . ASN A 1 272 ? -16.139 8.907 16.952 1.00 93.81 272 ASN A N 1
ATOM 2169 C CA . ASN A 1 272 ? -17.595 8.974 16.866 1.00 93.81 272 ASN A CA 1
ATOM 2170 C C . ASN A 1 272 ? -18.012 9.583 15.519 1.00 93.81 272 ASN A C 1
ATOM 2172 O O . ASN A 1 272 ? -17.752 10.762 15.278 1.00 93.81 272 ASN A O 1
ATOM 2176 N N . TRP A 1 273 ? -18.678 8.806 14.660 1.00 90.19 273 TRP A N 1
ATOM 2177 C CA . TRP A 1 273 ? -19.127 9.300 13.353 1.00 90.19 273 TRP A CA 1
ATOM 2178 C C . TRP A 1 273 ? -20.254 10.336 13.464 1.00 90.19 273 TRP A C 1
ATOM 2180 O O . TRP A 1 273 ? -20.443 11.167 12.578 1.00 90.19 273 TRP A O 1
ATOM 2190 N N . ASN A 1 274 ? -20.967 10.357 14.592 1.00 83.12 274 ASN A N 1
ATOM 2191 C CA . ASN A 1 274 ? -22.064 11.296 14.815 1.00 83.12 274 ASN A CA 1
ATOM 2192 C C . ASN A 1 274 ? -21.581 12.760 14.956 1.00 83.12 274 ASN A C 1
ATOM 2194 O O . ASN A 1 274 ? -22.403 13.677 14.940 1.00 83.12 274 ASN A O 1
ATOM 2198 N N . ALA A 1 275 ? -20.263 12.988 15.069 1.00 79.44 275 ALA A N 1
ATOM 2199 C CA . ALA A 1 275 ? -19.626 14.290 15.307 1.00 79.44 275 ALA A CA 1
ATOM 2200 C C . ALA A 1 275 ? -19.556 15.230 14.094 1.00 79.44 275 ALA A C 1
ATOM 2202 O O . ALA A 1 275 ? -19.013 16.326 14.206 1.00 79.44 275 ALA A O 1
ATOM 2203 N N . LEU A 1 276 ? -20.149 14.845 12.961 1.00 76.50 276 LEU A N 1
ATOM 2204 C CA . LEU A 1 276 ? -20.275 15.709 11.783 1.00 76.50 276 LEU A CA 1
ATOM 2205 C C . LEU A 1 276 ? -21.129 16.967 12.034 1.00 76.50 276 LEU A C 1
ATOM 2207 O O . LEU A 1 276 ? -21.063 17.919 11.262 1.00 76.50 276 LEU A O 1
ATOM 2211 N N . THR A 1 277 ? -21.931 17.007 13.103 1.00 74.00 277 THR A N 1
ATOM 2212 C CA . THR A 1 277 ? -22.707 18.199 13.469 1.00 74.00 277 THR A CA 1
ATOM 2213 C C . THR A 1 277 ? -22.011 18.986 14.583 1.00 74.00 277 THR A C 1
ATOM 2215 O O . THR A 1 277 ? -21.644 18.454 15.631 1.00 74.00 277 THR A O 1
ATOM 2218 N N . ASN A 1 278 ? -21.862 20.299 14.384 1.00 67.81 278 ASN A N 1
ATOM 2219 C CA . ASN A 1 278 ? -21.088 21.188 15.263 1.00 67.81 278 ASN A CA 1
ATOM 2220 C C . ASN A 1 278 ? -21.615 21.326 16.712 1.00 67.81 278 ASN A C 1
ATOM 2222 O O . ASN A 1 278 ? -20.940 21.937 17.533 1.00 67.81 278 ASN A O 1
ATOM 2226 N N . ASN A 1 279 ? -22.784 20.766 17.055 1.00 71.62 279 ASN A N 1
ATOM 2227 C CA . ASN A 1 279 ? -23.419 20.879 18.379 1.00 71.62 279 ASN A CA 1
ATOM 2228 C C . ASN A 1 279 ? -24.000 19.540 18.861 1.00 71.62 279 ASN A C 1
ATOM 2230 O O . ASN A 1 279 ? -25.188 19.418 19.151 1.00 71.62 279 ASN A O 1
ATOM 2234 N N . CYS A 1 280 ? -23.159 18.516 18.941 1.00 77.69 280 CYS A N 1
ATOM 2235 C CA . CYS A 1 280 ? -23.611 17.170 19.257 1.00 77.69 280 CYS A CA 1
ATOM 2236 C C . CYS A 1 280 ? -23.424 16.808 20.745 1.00 77.69 280 CYS A C 1
ATOM 2238 O O . CYS A 1 280 ? -22.307 16.594 21.228 1.00 77.69 280 CYS A O 1
ATOM 2240 N N . SER A 1 281 ? -24.535 16.694 21.480 1.00 81.38 281 SER A N 1
ATOM 2241 C CA . SER A 1 281 ? -24.566 16.277 22.896 1.00 81.38 281 SER A CA 1
ATOM 2242 C C . SER A 1 281 ? -24.280 14.779 23.095 1.00 81.38 281 SER A C 1
ATOM 2244 O O . SER A 1 281 ? -23.806 14.375 24.156 1.00 81.38 281 SER A O 1
ATOM 2246 N N . TYR A 1 282 ? -24.494 13.961 22.061 1.00 83.25 282 TYR A N 1
ATOM 2247 C CA . TYR A 1 282 ? -24.264 12.507 22.022 1.00 83.25 282 TYR A CA 1
ATOM 2248 C C . TYR A 1 282 ? -22.944 12.122 21.338 1.00 83.25 282 TYR A C 1
ATOM 2250 O O . TYR A 1 282 ? -22.700 10.952 21.048 1.00 83.25 282 TYR A O 1
ATOM 2258 N N . CYS A 1 283 ? -22.056 13.093 21.113 1.00 85.19 283 CYS A N 1
ATOM 2259 C CA . CYS A 1 283 ? -20.761 12.847 20.479 1.00 85.19 283 CYS A CA 1
ATOM 2260 C C . CYS A 1 283 ? -19.658 12.451 21.457 1.00 85.19 283 CYS A C 1
ATOM 2262 O O . CYS A 1 283 ? -18.532 12.166 21.050 1.00 85.19 283 CYS A O 1
ATOM 2264 N N . GLY A 1 284 ? -19.979 12.404 22.753 1.00 88.19 284 GLY A N 1
ATOM 2265 C CA . GLY A 1 284 ? -19.133 11.747 23.737 1.00 88.19 284 GLY A CA 1
ATOM 2266 C C . GLY A 1 284 ? -18.940 10.280 23.368 1.00 88.19 284 GLY A C 1
ATOM 2267 O O . GLY A 1 284 ? -19.853 9.626 22.880 1.00 88.19 284 GLY A O 1
ATOM 2268 N N . LEU A 1 285 ? -17.741 9.767 23.583 1.00 93.44 285 LEU A N 1
ATOM 2269 C CA . LEU A 1 285 ? -17.400 8.378 23.326 1.00 93.44 285 LEU A CA 1
ATOM 2270 C C . LEU A 1 285 ? -16.647 7.897 24.559 1.00 93.44 285 LEU A C 1
ATOM 2272 O O . LEU A 1 285 ? -15.793 8.615 25.080 1.00 93.44 285 LEU A O 1
ATOM 2276 N N . ARG A 1 286 ? -17.021 6.729 25.083 1.00 96.00 286 ARG A N 1
ATOM 2277 C CA . ARG A 1 286 ? -16.418 6.176 26.298 1.00 96.00 286 ARG A CA 1
ATOM 2278 C C . ARG A 1 286 ? -15.795 4.831 25.977 1.00 96.00 286 ARG A C 1
ATOM 2280 O O . ARG A 1 286 ? -16.508 3.853 25.769 1.00 96.00 286 ARG A O 1
ATOM 2287 N N . LEU A 1 287 ? -14.468 4.789 25.965 1.00 97.31 287 LEU A N 1
ATOM 2288 C CA . LEU A 1 287 ? -13.729 3.536 25.908 1.00 97.31 287 LEU A CA 1
ATOM 2289 C C . LEU A 1 287 ? -13.795 2.868 27.284 1.00 97.31 287 LEU A C 1
ATOM 2291 O O . LEU A 1 287 ? -13.351 3.442 28.277 1.00 97.31 287 LEU A O 1
ATOM 2295 N N . GLU A 1 288 ? -14.390 1.680 27.360 1.00 97.06 288 GLU A N 1
ATOM 2296 C CA . GLU A 1 288 ? -14.482 0.939 28.616 1.00 97.06 288 GLU A CA 1
ATOM 2297 C C . GLU A 1 288 ? -13.214 0.140 28.873 1.00 97.06 288 GLU A C 1
ATOM 2299 O O . GLU A 1 288 ? -12.642 0.212 29.961 1.00 97.06 288 GLU A O 1
ATOM 2304 N N . LYS A 1 289 ? -12.812 -0.670 27.888 1.00 96.81 289 LYS A N 1
ATOM 2305 C CA . LYS A 1 289 ? -11.734 -1.650 28.023 1.00 96.81 289 LYS A CA 1
ATOM 2306 C C . LYS A 1 289 ? -11.087 -1.918 26.669 1.00 96.81 289 LYS A C 1
ATOM 2308 O O . LYS A 1 289 ? -11.770 -1.938 25.646 1.00 96.81 289 LYS A O 1
ATOM 2313 N N . VAL A 1 290 ? -9.787 -2.194 26.703 1.00 97.75 290 VAL A N 1
ATOM 2314 C CA . VAL A 1 290 ? -9.031 -2.767 25.586 1.00 97.75 290 VAL A CA 1
ATOM 2315 C C . VAL A 1 290 ? -8.412 -4.062 26.076 1.00 97.75 290 VAL A C 1
ATOM 2317 O O . VAL A 1 290 ? -7.768 -4.073 27.130 1.00 97.75 290 VAL A O 1
ATOM 2320 N N . PHE A 1 291 ? -8.622 -5.145 25.339 1.00 96.25 291 PHE A N 1
ATOM 2321 C CA . PHE A 1 291 ? -8.049 -6.441 25.667 1.00 96.25 291 PHE A CA 1
ATOM 2322 C C . PHE A 1 291 ? -7.322 -7.050 24.478 1.00 96.25 291 PHE A C 1
ATOM 2324 O O . PHE A 1 291 ? -7.701 -6.851 23.325 1.00 96.25 291 PHE A O 1
ATOM 2331 N N . ARG A 1 292 ? -6.275 -7.811 24.781 1.00 96.31 292 ARG A N 1
ATOM 2332 C CA . ARG A 1 292 ? -5.565 -8.657 23.829 1.00 96.31 292 ARG A CA 1
ATOM 2333 C C . ARG A 1 292 ? -5.896 -10.114 24.120 1.00 96.31 292 ARG A C 1
ATOM 2335 O O . ARG A 1 292 ? -5.783 -10.553 25.266 1.00 96.31 292 ARG A O 1
ATOM 2342 N N . ALA A 1 293 ? -6.282 -10.850 23.083 1.00 92.94 293 ALA A N 1
ATOM 2343 C CA . ALA A 1 293 ? -6.336 -12.301 23.151 1.00 92.94 293 ALA A CA 1
ATOM 2344 C C . ALA A 1 293 ? -4.900 -12.854 23.153 1.00 92.94 293 ALA A C 1
ATOM 2346 O O . ALA A 1 293 ? -4.088 -12.500 22.296 1.00 92.94 293 ALA A O 1
ATOM 2347 N N . ASP A 1 294 ? -4.576 -13.689 24.138 1.00 86.19 294 ASP A N 1
ATOM 2348 C CA . ASP A 1 294 ? -3.314 -14.422 24.204 1.00 86.19 294 ASP A CA 1
ATOM 2349 C C . ASP A 1 294 ? -3.640 -15.900 24.403 1.00 86.19 294 ASP A C 1
ATOM 2351 O O . ASP A 1 294 ? -4.292 -16.268 25.372 1.00 86.19 294 ASP A O 1
ATOM 2355 N N . ILE A 1 295 ? -3.201 -16.752 23.478 1.00 88.81 295 ILE A N 1
ATOM 2356 C CA . ILE A 1 295 ? -3.452 -18.199 23.541 1.00 88.81 295 ILE A CA 1
ATOM 2357 C C . ILE A 1 295 ? -2.760 -18.822 24.761 1.00 88.81 295 ILE A C 1
ATOM 2359 O O . ILE A 1 295 ? -3.205 -19.844 25.273 1.00 88.81 295 ILE A O 1
ATOM 2363 N N . GLN A 1 296 ? -1.657 -18.229 25.227 1.00 90.94 296 GLN A N 1
ATOM 2364 C CA . GLN A 1 296 ? -0.873 -18.789 26.328 1.00 90.94 296 GLN A CA 1
ATOM 2365 C C . GLN A 1 296 ? -1.447 -18.448 27.705 1.00 90.94 296 GLN A C 1
ATOM 2367 O O . GLN A 1 296 ? -1.064 -19.071 28.696 1.00 90.94 296 GLN A O 1
ATOM 2372 N N . LYS A 1 297 ? -2.346 -17.463 27.785 1.00 88.56 297 LYS A N 1
ATOM 2373 C CA . LYS A 1 297 ? -2.954 -17.010 29.034 1.00 88.56 297 LYS A CA 1
ATOM 2374 C C . LYS A 1 297 ? -4.458 -17.237 28.957 1.00 88.56 297 LYS A C 1
ATOM 2376 O O . LYS A 1 297 ? -5.133 -16.639 28.132 1.00 88.56 297 LYS A O 1
ATOM 2381 N N . ASP A 1 298 ? -5.006 -18.002 29.896 1.00 87.50 298 ASP A N 1
ATOM 2382 C CA . ASP A 1 298 ? -6.466 -18.167 30.016 1.00 87.50 298 ASP A CA 1
ATOM 2383 C C . ASP A 1 298 ? -7.196 -16.842 30.316 1.00 87.50 298 ASP A C 1
ATOM 2385 O O . ASP A 1 298 ? -8.414 -16.739 30.169 1.00 87.50 298 ASP A O 1
ATOM 2389 N N . ILE A 1 299 ? -6.458 -15.818 30.761 1.00 89.88 299 ILE A N 1
ATOM 2390 C CA . ILE A 1 299 ? -6.991 -14.509 31.127 1.00 89.88 299 ILE A CA 1
ATOM 2391 C C . ILE A 1 299 ? -6.559 -13.480 30.072 1.00 89.88 299 ILE A C 1
ATOM 2393 O O . ILE A 1 299 ? -5.355 -13.342 29.833 1.00 89.88 299 ILE A O 1
ATOM 2397 N N . PRO A 1 300 ? -7.501 -12.718 29.481 1.00 89.62 300 PRO A N 1
ATOM 2398 C CA . PRO A 1 300 ? -7.173 -11.676 28.516 1.00 89.62 300 PRO A CA 1
ATOM 2399 C C . PRO A 1 300 ? -6.315 -10.577 29.153 1.00 89.62 300 PRO A C 1
ATOM 2401 O O . PRO A 1 300 ? -6.545 -10.161 30.292 1.00 89.62 300 PRO A O 1
ATOM 2404 N N . GLU A 1 301 ? -5.334 -10.081 28.402 1.00 93.94 301 GLU A N 1
ATOM 2405 C CA . GLU A 1 301 ? -4.428 -9.029 28.861 1.00 93.94 301 GLU A CA 1
ATOM 2406 C C . GLU A 1 301 ? -5.056 -7.649 28.633 1.00 93.94 301 GLU A C 1
ATOM 2408 O O . GLU A 1 301 ? -5.423 -7.300 27.509 1.00 93.94 301 GLU A O 1
ATOM 2413 N N . TYR A 1 302 ? -5.193 -6.858 29.701 1.00 94.88 302 TYR A N 1
ATOM 2414 C CA . TYR A 1 302 ? -5.751 -5.507 29.638 1.00 94.88 302 TYR A CA 1
ATOM 2415 C C . TYR A 1 302 ? -4.692 -4.491 29.216 1.00 94.88 302 TYR A C 1
ATOM 2417 O O . TYR A 1 302 ? -3.648 -4.372 29.856 1.00 94.88 302 TYR A O 1
ATOM 2425 N N . LEU A 1 303 ? -4.994 -3.704 28.183 1.00 95.19 303 LEU A N 1
ATOM 2426 C CA . LEU A 1 303 ? -4.093 -2.682 27.653 1.00 95.19 303 LEU A CA 1
ATOM 2427 C C . LEU A 1 303 ? -4.620 -1.281 27.988 1.00 95.19 303 LEU A C 1
ATOM 2429 O O . LEU A 1 303 ? -5.784 -0.973 27.753 1.00 95.19 303 LEU A O 1
ATOM 2433 N N . GLN A 1 304 ? -3.757 -0.409 28.517 1.00 90.06 304 GLN A N 1
ATOM 2434 C CA . GLN A 1 304 ? -4.118 0.970 28.898 1.00 90.06 304 GLN A CA 1
ATOM 2435 C C . GLN A 1 304 ? -3.617 2.036 27.903 1.00 90.06 304 GLN A C 1
ATOM 2437 O O . GLN A 1 304 ? -3.656 3.225 28.195 1.00 90.06 304 GLN A O 1
ATOM 2442 N N . GLN A 1 305 ? -3.138 1.639 26.722 1.00 89.62 305 GLN A N 1
ATOM 2443 C CA . GLN A 1 305 ? -2.402 2.522 25.800 1.00 89.62 305 GLN A CA 1
ATOM 2444 C C . GLN A 1 305 ? -3.278 3.378 24.859 1.00 89.62 305 GLN A C 1
ATOM 2446 O O . GLN A 1 305 ? -2.788 3.873 23.846 1.00 89.62 305 GLN A O 1
ATOM 2451 N N . ALA A 1 306 ? -4.573 3.527 25.135 1.00 95.88 306 ALA A N 1
ATOM 2452 C CA . ALA A 1 306 ? -5.450 4.348 24.303 1.00 95.88 306 ALA A CA 1
ATOM 2453 C C . ALA A 1 306 ? -5.423 5.812 24.761 1.00 95.88 306 ALA A C 1
ATOM 2455 O O . ALA A 1 306 ? -5.690 6.117 25.922 1.00 95.88 306 ALA A O 1
ATOM 2456 N N . GLU A 1 307 ? -5.140 6.724 23.836 1.00 96.75 307 GLU A N 1
ATOM 2457 C CA . GLU A 1 307 ? -5.074 8.162 24.090 1.00 96.75 307 GLU A CA 1
ATOM 2458 C C . GLU A 1 307 ? -6.299 8.859 23.507 1.00 96.75 307 GLU A C 1
ATOM 2460 O O . GLU A 1 307 ? -6.661 8.633 22.355 1.00 96.75 307 GLU A O 1
ATOM 2465 N N . TYR A 1 308 ? -6.942 9.727 24.284 1.00 96.88 308 TYR A N 1
ATOM 2466 C CA . TYR A 1 308 ? -8.002 10.582 23.756 1.00 96.88 308 TYR A CA 1
ATOM 2467 C C . TYR A 1 308 ? -7.394 11.699 22.899 1.00 96.88 308 TYR A C 1
ATOM 2469 O O . TYR A 1 308 ? -6.458 12.375 23.331 1.00 96.88 308 TYR A O 1
ATOM 2477 N N . LYS A 1 309 ? -7.936 11.912 21.698 1.00 96.31 309 LYS A N 1
ATOM 2478 C CA . LYS A 1 309 ? -7.485 12.950 20.769 1.00 96.31 309 LYS A CA 1
ATOM 2479 C C . LYS A 1 309 ? -8.667 13.569 20.035 1.00 96.31 309 LYS A C 1
ATOM 2481 O O . LYS A 1 309 ? -9.583 12.872 19.603 1.00 96.31 309 LYS A O 1
ATOM 2486 N N . GLU A 1 310 ? -8.612 14.883 19.858 1.00 95.19 310 GLU A N 1
ATOM 2487 C CA . GLU A 1 310 ? -9.553 15.616 19.015 1.00 95.19 310 GLU A CA 1
ATOM 2488 C C . GLU A 1 310 ? -8.907 15.884 17.654 1.00 95.19 310 GLU A C 1
ATOM 2490 O O . GLU A 1 310 ? -7.788 16.394 17.569 1.00 95.19 310 GLU A O 1
ATOM 2495 N N . ILE A 1 311 ? -9.591 15.480 16.588 1.00 95.06 311 ILE A N 1
ATOM 2496 C CA . ILE A 1 311 ? -9.113 15.545 15.208 1.00 95.06 311 ILE A CA 1
ATOM 2497 C C . ILE A 1 311 ? -10.069 16.459 14.448 1.00 95.06 311 ILE A C 1
ATOM 2499 O O . ILE A 1 311 ? -11.260 16.179 14.360 1.00 95.06 311 ILE A O 1
ATOM 2503 N N . ARG A 1 312 ? -9.551 17.562 13.898 1.00 94.44 312 ARG A N 1
ATOM 2504 C CA . ARG A 1 312 ? -10.334 18.486 13.071 1.00 94.44 312 ARG A CA 1
ATOM 2505 C C . ARG A 1 312 ? -10.067 18.217 11.589 1.00 94.44 312 ARG A C 1
ATOM 2507 O O . ARG A 1 312 ? -8.919 18.327 11.166 1.00 94.44 312 ARG A O 1
ATOM 2514 N N . GLN A 1 313 ? -11.107 17.878 10.830 1.00 93.25 313 GLN A N 1
ATOM 2515 C CA . GLN A 1 313 ? -11.065 17.619 9.382 1.00 93.25 313 GLN A CA 1
ATOM 2516 C C . GLN A 1 313 ? -12.312 18.208 8.726 1.00 93.25 313 GLN A C 1
ATOM 2518 O O . GLN A 1 313 ? -13.403 18.036 9.261 1.00 93.25 313 GLN A O 1
ATOM 2523 N N . ASP A 1 314 ? -12.146 18.923 7.610 1.00 90.56 314 ASP A N 1
ATOM 2524 C CA . ASP A 1 314 ? -13.241 19.533 6.835 1.00 90.56 314 ASP A CA 1
ATOM 2525 C C . ASP A 1 314 ? -14.274 20.274 7.706 1.00 90.56 314 ASP A C 1
ATOM 2527 O O . ASP A 1 314 ? -15.475 20.024 7.651 1.00 90.56 314 ASP A O 1
ATOM 2531 N N . ASP A 1 315 ? -13.777 21.147 8.589 1.00 90.12 315 ASP A N 1
ATOM 2532 C CA . ASP A 1 315 ? -14.542 21.900 9.598 1.00 90.12 315 ASP A CA 1
ATOM 2533 C C . ASP A 1 315 ? -15.275 21.088 10.678 1.00 90.12 315 ASP A C 1
ATOM 2535 O O . ASP A 1 315 ? -15.787 21.678 11.630 1.00 90.12 315 ASP A O 1
ATOM 2539 N N . SER A 1 316 ? -15.236 19.760 10.615 1.00 89.62 316 SER A N 1
ATOM 2540 C CA . SER A 1 316 ? -15.798 18.867 11.628 1.00 89.62 316 SER A CA 1
ATOM 2541 C C . SER A 1 316 ? -14.771 18.547 12.717 1.00 89.62 316 SER A C 1
ATOM 2543 O O . SER A 1 316 ? -13.572 18.430 12.451 1.00 89.62 316 SER A O 1
ATOM 2545 N N . LEU A 1 317 ? -15.232 18.401 13.964 1.00 91.69 317 LEU A N 1
ATOM 2546 C CA . LEU A 1 317 ? -14.398 18.041 15.115 1.00 91.69 317 LEU A CA 1
ATOM 2547 C C . LEU A 1 317 ? -14.726 16.620 15.583 1.00 91.69 317 LEU A C 1
ATOM 2549 O O . LEU A 1 317 ? -15.714 16.394 16.279 1.00 91.69 317 LEU A O 1
ATOM 2553 N N . PHE A 1 318 ? -13.859 15.669 15.256 1.00 93.12 318 PHE A N 1
ATOM 2554 C CA . PHE A 1 318 ? -13.990 14.281 15.674 1.00 93.12 318 PHE A CA 1
ATOM 2555 C C . PHE A 1 318 ? -13.327 14.058 17.032 1.00 93.12 318 PHE A C 1
ATOM 2557 O O . PHE A 1 318 ? -12.159 14.389 17.243 1.00 93.12 318 PHE A O 1
ATOM 2564 N N . ARG A 1 319 ? -14.075 13.456 17.958 1.00 93.19 319 ARG A N 1
ATOM 2565 C CA . ARG A 1 319 ? -13.564 12.993 19.252 1.00 93.19 319 ARG A CA 1
ATOM 2566 C C . ARG A 1 319 ? -13.220 11.517 19.140 1.00 93.19 319 ARG A C 1
ATOM 2568 O O . ARG A 1 319 ? -14.108 10.699 18.881 1.00 93.19 319 ARG A O 1
ATOM 2575 N N . CYS A 1 320 ? -11.944 11.197 19.314 1.00 96.81 320 CYS A N 1
ATOM 2576 C CA . CYS A 1 320 ? -11.406 9.882 19.009 1.00 96.81 320 CYS A CA 1
ATOM 2577 C C . CYS A 1 320 ? -10.583 9.316 20.166 1.00 96.81 320 CYS A C 1
ATOM 2579 O O . CYS A 1 320 ? -9.975 10.061 20.937 1.00 96.81 320 CYS A O 1
ATOM 2581 N N . TYR A 1 321 ? -10.499 7.990 20.237 1.00 98.06 321 TYR A N 1
ATOM 2582 C CA . TYR A 1 321 ? -9.407 7.311 20.928 1.00 98.06 321 TYR A CA 1
ATOM 2583 C C . TYR A 1 321 ? -8.422 6.778 19.902 1.00 98.06 321 TYR A C 1
ATOM 2585 O O . TYR A 1 321 ? -8.824 6.121 18.947 1.00 98.06 321 TYR A O 1
ATOM 2593 N N . VAL A 1 322 ? -7.141 7.046 20.117 1.00 97.88 322 VAL A N 1
ATOM 2594 C CA . VAL A 1 322 ? -6.054 6.550 19.283 1.00 97.88 322 VAL A CA 1
ATOM 2595 C C . VAL A 1 322 ? -5.234 5.568 20.101 1.00 97.88 322 VAL A C 1
ATOM 2597 O O . VAL A 1 322 ? -4.672 5.911 21.140 1.00 97.88 322 VAL A O 1
ATOM 2600 N N . PHE A 1 323 ? -5.171 4.332 19.636 1.00 98.25 323 PHE A N 1
ATOM 2601 C CA . PHE A 1 323 ? -4.375 3.270 20.224 1.00 98.25 323 PHE A CA 1
ATOM 2602 C C . PHE A 1 323 ? -3.092 3.074 19.418 1.00 98.25 323 PHE A C 1
ATOM 2604 O O . PHE A 1 323 ? -3.108 3.210 18.197 1.00 98.25 323 PHE A O 1
ATOM 2611 N N . ASN A 1 324 ? -1.988 2.737 20.096 1.00 97.31 324 ASN A N 1
ATOM 2612 C CA . ASN A 1 324 ? -0.705 2.418 19.458 1.00 97.31 324 ASN A CA 1
ATOM 2613 C C . ASN A 1 324 ? -0.160 3.544 18.549 1.00 97.31 324 ASN A C 1
ATOM 2615 O O . ASN A 1 324 ? 0.448 3.296 17.516 1.00 97.31 324 ASN A O 1
ATOM 2619 N N . ASN A 1 325 ? -0.392 4.809 18.919 1.00 97.12 325 ASN A N 1
ATOM 2620 C CA . ASN A 1 325 ? 0.061 5.954 18.122 1.00 97.12 325 ASN A CA 1
ATOM 2621 C C . ASN A 1 325 ? 1.552 6.272 18.309 1.00 97.12 325 ASN A C 1
ATOM 2623 O O . ASN A 1 325 ? 2.181 6.871 17.442 1.00 97.12 325 ASN A O 1
ATOM 2627 N N . ARG A 1 326 ? 2.121 5.922 19.465 1.00 95.81 326 ARG A N 1
ATOM 2628 C CA . ARG A 1 326 ? 3.535 6.173 19.769 1.00 95.81 326 ARG A CA 1
ATOM 2629 C C . ARG A 1 326 ? 4.397 5.060 19.174 1.00 95.81 326 ARG A C 1
ATOM 2631 O O . ARG A 1 326 ? 3.951 3.926 19.045 1.00 95.81 326 ARG A O 1
ATOM 2638 N N . SER A 1 327 ? 5.640 5.384 18.825 1.00 92.38 327 SER A N 1
ATOM 2639 C CA . SER A 1 327 ? 6.636 4.405 18.358 1.00 92.38 327 SER A CA 1
ATOM 2640 C C . SER A 1 327 ? 7.289 3.618 19.501 1.00 92.38 327 SER A C 1
ATOM 2642 O O . SER A 1 327 ? 7.979 2.632 19.266 1.00 92.38 327 SER A O 1
ATOM 2644 N N . ILE A 1 328 ? 7.082 4.048 20.747 1.00 92.38 328 ILE A N 1
ATOM 2645 C CA . ILE A 1 328 ? 7.642 3.414 21.939 1.00 92.38 328 ILE A CA 1
ATOM 2646 C C . ILE A 1 328 ? 6.642 2.362 22.431 1.00 92.38 328 ILE A C 1
ATOM 2648 O O . ILE A 1 328 ? 5.503 2.708 22.741 1.00 92.38 328 ILE A O 1
ATOM 2652 N N . ASN A 1 329 ? 7.083 1.104 22.541 1.00 94.00 329 ASN A N 1
ATOM 2653 C CA . ASN A 1 329 ? 6.285 -0.049 22.990 1.00 94.00 329 ASN A CA 1
ATOM 2654 C C . ASN A 1 329 ? 5.089 -0.385 22.087 1.00 94.00 329 ASN A C 1
ATOM 2656 O O . ASN A 1 329 ? 3.971 -0.576 22.571 1.00 94.00 329 ASN A O 1
ATOM 2660 N N . VAL A 1 330 ? 5.344 -0.472 20.778 1.00 96.31 330 VAL A N 1
ATOM 2661 C CA . VAL A 1 330 ? 4.333 -0.857 19.788 1.00 96.31 330 VAL A CA 1
ATOM 2662 C C . VAL A 1 330 ? 3.786 -2.245 20.106 1.00 96.31 330 VAL A C 1
ATOM 2664 O O . VAL A 1 330 ? 4.546 -3.199 20.278 1.00 96.31 330 VAL A O 1
ATOM 2667 N N . VAL A 1 331 ? 2.462 -2.370 20.174 1.00 97.12 331 VAL A N 1
ATOM 2668 C CA . VAL A 1 331 ? 1.818 -3.668 20.401 1.00 97.12 331 VAL A CA 1
ATOM 2669 C C . VAL A 1 331 ? 1.908 -4.500 19.128 1.00 97.12 331 VAL A C 1
ATOM 2671 O O . VAL A 1 331 ? 1.529 -4.049 18.048 1.00 97.12 331 VAL A O 1
ATOM 2674 N N . THR A 1 332 ? 2.408 -5.726 19.251 1.00 97.31 332 THR A N 1
ATOM 2675 C CA . THR A 1 332 ? 2.628 -6.645 18.130 1.00 97.31 332 THR A CA 1
ATOM 2676 C C . THR A 1 332 ? 1.729 -7.877 18.216 1.00 97.31 332 THR A C 1
ATOM 2678 O O . THR A 1 332 ? 1.341 -8.312 19.302 1.00 97.31 332 THR A O 1
ATOM 2681 N N . ALA A 1 333 ? 1.397 -8.449 17.064 1.00 97.19 333 ALA A N 1
ATOM 2682 C CA . ALA A 1 333 ? 0.665 -9.695 16.915 1.00 97.19 333 ALA A CA 1
ATOM 2683 C C . ALA A 1 333 ? 1.632 -10.869 16.731 1.00 97.19 333 ALA A C 1
ATOM 2685 O O . ALA A 1 333 ? 2.506 -10.841 15.865 1.00 97.19 333 ALA A O 1
ATOM 2686 N N . ASN A 1 334 ? 1.422 -11.926 17.514 1.00 97.12 334 ASN A N 1
ATOM 2687 C CA . ASN A 1 334 ? 2.170 -13.184 17.394 1.00 97.12 334 ASN A CA 1
ATOM 2688 C C . ASN A 1 334 ? 1.347 -14.278 16.702 1.00 97.12 334 ASN A C 1
ATOM 2690 O O . ASN A 1 334 ? 1.887 -15.303 16.307 1.00 97.12 334 ASN A O 1
ATOM 2694 N N . TYR A 1 335 ? 0.035 -14.067 16.591 1.00 97.12 335 TYR A N 1
ATOM 2695 C CA . TYR A 1 335 ? -0.926 -15.013 16.044 1.00 97.12 335 TYR A CA 1
ATOM 2696 C C . TYR A 1 335 ? -1.866 -14.271 15.094 1.00 97.12 335 TYR A C 1
ATOM 2698 O O . TYR A 1 335 ? -2.077 -13.064 15.232 1.00 97.12 335 TYR A O 1
ATOM 2706 N N . THR A 1 336 ? -2.433 -14.992 14.135 1.00 97.31 336 THR A N 1
ATOM 2707 C CA . THR A 1 336 ? -3.478 -14.482 13.242 1.00 97.31 336 THR A CA 1
ATOM 2708 C C . THR A 1 336 ? -4.863 -14.671 13.861 1.00 97.31 336 THR A C 1
ATOM 2710 O O . THR A 1 336 ? -5.027 -15.336 14.892 1.00 97.31 336 THR A O 1
ATOM 2713 N N . GLY A 1 337 ? -5.881 -14.093 13.222 1.00 96.44 337 GLY A N 1
ATOM 2714 C CA . GLY A 1 337 ? -7.277 -14.353 13.560 1.00 96.44 337 GLY A CA 1
ATOM 2715 C C . GLY A 1 337 ? -7.672 -13.891 14.968 1.00 96.44 337 GLY A C 1
ATOM 2716 O O . GLY A 1 337 ? -7.046 -13.019 15.571 1.00 96.44 337 GLY A O 1
ATOM 2717 N N . TYR A 1 338 ? -8.763 -14.446 15.500 1.00 95.19 338 TYR A N 1
ATOM 2718 C CA . TYR A 1 338 ? -9.347 -13.977 16.765 1.00 95.19 338 TYR A CA 1
ATOM 2719 C C . TYR A 1 338 ? -8.405 -14.196 17.959 1.00 95.19 338 TYR A C 1
ATOM 2721 O O . TYR A 1 338 ? -8.346 -13.381 18.877 1.00 95.19 338 TYR A O 1
ATOM 2729 N N . THR A 1 339 ? -7.598 -15.256 17.903 1.00 94.38 339 THR A N 1
ATOM 2730 C CA . THR A 1 339 ? -6.593 -15.607 18.913 1.00 94.38 339 THR A CA 1
ATOM 2731 C C . THR A 1 339 ? -5.447 -14.609 19.038 1.00 94.38 339 THR A C 1
ATOM 2733 O O . THR A 1 339 ? -4.798 -14.568 20.076 1.00 94.38 339 THR A O 1
ATOM 2736 N N . GLY A 1 340 ? -5.183 -13.822 17.993 1.00 95.19 340 GLY A N 1
ATOM 2737 C CA . GLY A 1 340 ? -4.198 -12.742 18.006 1.00 95.19 340 GLY A CA 1
ATOM 2738 C C . GLY A 1 340 ? -4.825 -11.353 17.998 1.00 95.19 340 GLY A C 1
ATOM 2739 O O . GLY A 1 340 ? -4.126 -10.393 17.689 1.00 95.19 340 GLY A O 1
ATOM 2740 N N . SER A 1 341 ? -6.128 -11.240 18.268 1.00 97.06 341 SER A N 1
ATOM 2741 C CA . SER A 1 341 ? -6.861 -9.986 18.112 1.00 97.06 341 SER A CA 1
ATOM 2742 C C . SER A 1 341 ? -6.682 -9.020 19.285 1.00 97.06 341 SER A C 1
ATOM 2744 O O . SER A 1 341 ? -6.508 -9.409 20.446 1.00 97.06 341 SER A O 1
ATOM 2746 N N . LEU A 1 342 ? -6.770 -7.733 18.964 1.00 98.00 342 LEU A N 1
ATOM 2747 C CA . LEU A 1 342 ? -7.036 -6.651 19.900 1.00 98.00 342 LEU A CA 1
ATOM 2748 C C . LEU A 1 342 ? -8.510 -6.321 19.847 1.00 98.00 342 LEU A C 1
ATOM 2750 O O . LEU A 1 342 ? -9.075 -6.224 18.766 1.00 98.00 342 LEU A O 1
ATOM 2754 N N . SER A 1 343 ? -9.126 -6.108 20.993 1.00 97.88 343 SER A N 1
ATOM 2755 C CA . SER A 1 343 ? -10.555 -5.875 21.054 1.00 97.88 343 SER A CA 1
ATOM 2756 C C . SER A 1 343 ? -10.879 -4.701 21.967 1.00 97.88 343 SER A C 1
ATOM 2758 O O . SER A 1 343 ? -10.360 -4.583 23.080 1.00 97.88 343 SER A O 1
ATOM 2760 N N . PHE A 1 344 ? -11.734 -3.816 21.472 1.00 98.38 344 PHE A N 1
ATOM 2761 C CA . PHE A 1 344 ? -12.083 -2.536 22.065 1.00 98.38 344 PHE A CA 1
ATOM 2762 C C . PHE A 1 344 ? -13.571 -2.544 22.401 1.00 98.38 344 PHE A C 1
ATOM 2764 O O . PHE A 1 344 ? -14.411 -2.723 21.521 1.00 98.38 344 PHE A O 1
ATOM 2771 N N . PHE A 1 345 ? -13.898 -2.320 23.671 1.00 97.94 345 PHE A N 1
ATOM 2772 C CA . PHE A 1 345 ? -15.273 -2.121 24.120 1.00 97.94 345 PHE A CA 1
ATOM 2773 C C . PHE A 1 345 ? -15.541 -0.631 24.244 1.00 97.94 345 PHE A C 1
ATOM 2775 O O . PHE A 1 345 ? -14.992 0.038 25.125 1.00 97.94 345 PHE A O 1
ATOM 2782 N N . VAL A 1 346 ? -16.384 -0.111 23.361 1.00 97.81 346 VAL A N 1
ATOM 2783 C CA . VAL A 1 346 ? -16.678 1.315 23.277 1.00 97.81 346 VAL A CA 1
ATOM 2784 C C . VAL A 1 346 ? -18.169 1.535 23.447 1.00 97.81 346 VAL A C 1
ATOM 2786 O O . VAL A 1 346 ? -18.978 0.882 22.797 1.00 97.81 346 VAL A O 1
ATOM 2789 N N . ARG A 1 347 ? -18.545 2.489 24.297 1.00 96.31 347 ARG A N 1
ATOM 2790 C CA . ARG A 1 347 ? -19.927 2.952 24.399 1.00 96.31 347 ARG A CA 1
ATOM 2791 C C . ARG A 1 347 ? -20.135 4.227 23.607 1.00 96.31 347 ARG A C 1
ATOM 2793 O O . ARG A 1 347 ? -19.416 5.213 23.801 1.00 96.31 347 ARG A O 1
ATOM 2800 N N . VAL A 1 348 ? -21.164 4.197 22.770 1.00 93.50 348 VAL A N 1
ATOM 2801 C CA . VAL A 1 348 ? -21.620 5.325 21.962 1.00 93.50 348 VAL A CA 1
ATOM 2802 C C . VAL A 1 348 ? -23.018 5.718 22.427 1.00 93.50 348 VAL A C 1
ATOM 2804 O O . VAL A 1 348 ? -23.926 4.885 22.386 1.00 93.50 348 VAL A O 1
ATOM 2807 N N . PRO A 1 349 ? -23.221 6.961 22.890 1.00 91.19 349 PRO A N 1
ATOM 2808 C CA . PRO A 1 349 ? -24.545 7.460 23.215 1.00 91.19 349 PRO A CA 1
ATOM 2809 C C . PRO A 1 349 ? -25.441 7.398 21.978 1.00 91.19 349 PRO A C 1
ATOM 2811 O O . PRO A 1 349 ? -25.059 7.831 20.889 1.00 91.19 349 PRO A O 1
ATOM 2814 N N . ARG A 1 350 ? -26.645 6.855 22.148 1.00 88.00 350 ARG A N 1
ATOM 2815 C CA . ARG A 1 350 ? -27.636 6.810 21.077 1.00 88.00 350 ARG A CA 1
ATOM 2816 C C . ARG A 1 350 ? -28.257 8.205 20.915 1.00 88.00 350 ARG A C 1
ATOM 2818 O O . ARG A 1 350 ? -28.634 8.792 21.933 1.00 88.00 350 ARG A O 1
ATOM 2825 N N . PRO A 1 351 ? -28.387 8.739 19.686 1.00 88.00 351 PRO A N 1
ATOM 2826 C CA . PRO A 1 351 ? -29.159 9.959 19.472 1.00 88.00 351 PRO A CA 1
ATOM 2827 C C . PRO A 1 351 ? -30.608 9.736 19.930 1.00 88.00 351 PRO A C 1
ATOM 2829 O O . PRO A 1 351 ? -31.159 8.644 19.764 1.00 88.00 351 PRO A O 1
ATOM 2832 N N . THR A 1 352 ? -31.220 10.752 20.538 1.00 87.12 352 THR A N 1
ATOM 2833 C CA . THR A 1 352 ? -32.598 10.700 21.046 1.00 87.12 352 THR A CA 1
ATOM 2834 C C . THR A 1 352 ? -33.491 11.684 20.289 1.00 87.12 352 THR A C 1
ATOM 2836 O O . THR A 1 352 ? -33.050 12.744 19.857 1.00 87.12 352 THR A O 1
ATOM 2839 N N . GLY A 1 353 ? -34.773 11.343 20.124 1.00 84.62 353 GLY A N 1
ATOM 2840 C CA . GLY A 1 353 ? -35.771 12.257 19.559 1.00 84.62 353 GLY A CA 1
ATOM 2841 C C . GLY A 1 353 ? -35.609 12.533 18.060 1.00 84.62 353 GLY A C 1
ATOM 2842 O O . GLY A 1 353 ? -35.424 11.605 17.273 1.00 84.62 353 GLY A O 1
ATOM 2843 N N . SER A 1 354 ? -35.740 13.808 17.677 1.00 78.69 354 SER A N 1
ATOM 2844 C CA . SER A 1 354 ? -35.684 14.285 16.286 1.00 78.69 354 SER A CA 1
ATOM 2845 C C . SER A 1 354 ? -34.335 14.047 15.623 1.00 78.69 354 SER A C 1
ATOM 2847 O O . SER A 1 354 ? -34.289 13.858 14.417 1.00 78.69 354 SER A O 1
ATOM 2849 N N . ASP A 1 355 ? -33.252 13.986 16.395 1.00 76.62 355 ASP A N 1
ATOM 2850 C CA . ASP A 1 355 ? -31.912 13.849 15.828 1.00 76.62 355 ASP A CA 1
ATOM 2851 C C . ASP A 1 355 ? -31.751 12.506 15.105 1.00 76.62 355 ASP A C 1
ATOM 2853 O O . ASP A 1 355 ? -30.995 12.403 14.152 1.00 76.62 355 ASP A O 1
ATOM 2857 N N . VAL A 1 356 ? -32.523 11.478 15.476 1.00 78.75 356 VAL A N 1
ATOM 2858 C CA . VAL A 1 356 ? -32.472 10.156 14.833 1.00 78.75 356 VAL A CA 1
ATOM 2859 C C . VAL A 1 356 ? -32.819 10.212 13.338 1.00 78.75 356 VAL A C 1
ATOM 2861 O O . VAL A 1 356 ? -32.297 9.395 12.583 1.00 78.75 356 VAL A O 1
ATOM 2864 N N . SER A 1 357 ? -33.667 11.148 12.885 1.00 71.56 357 SER A N 1
ATOM 2865 C CA . SER A 1 357 ? -34.027 11.240 11.460 1.00 71.56 357 SER A CA 1
ATOM 2866 C C . SER A 1 357 ? -32.913 11.798 10.581 1.00 71.56 357 SER A C 1
ATOM 2868 O O . SER A 1 357 ? -32.899 11.523 9.382 1.00 71.56 357 SER A O 1
ATOM 2870 N N . ASP A 1 358 ? -31.984 12.553 11.167 1.00 73.06 358 ASP A N 1
ATOM 2871 C CA . ASP A 1 358 ? -30.960 13.281 10.417 1.00 73.06 358 ASP A CA 1
ATOM 2872 C C . ASP A 1 358 ? -29.712 12.418 10.167 1.00 73.06 358 ASP A C 1
ATOM 2874 O O . ASP A 1 358 ? -28.946 12.673 9.235 1.00 73.06 358 ASP A O 1
ATOM 2878 N N . TYR A 1 359 ? -29.530 11.343 10.944 1.00 68.00 359 TYR A N 1
ATOM 2879 C CA . TYR A 1 359 ? -28.402 10.427 10.789 1.00 68.00 359 TYR A CA 1
ATOM 2880 C C . TYR A 1 359 ? -28.794 9.173 10.021 1.00 68.00 359 TYR A C 1
ATOM 2882 O O . TYR A 1 359 ? -29.483 8.285 10.519 1.00 68.00 359 TYR A O 1
ATOM 2890 N N . SER A 1 360 ? -28.234 9.038 8.820 1.00 72.25 360 SER A N 1
ATOM 2891 C CA . SER A 1 360 ? -28.316 7.794 8.049 1.00 72.25 360 SER A CA 1
ATOM 2892 C C . SER A 1 360 ? -27.505 6.647 8.668 1.00 72.25 360 SER A C 1
ATOM 2894 O O . SER A 1 360 ? -27.719 5.488 8.310 1.00 72.25 360 SER A O 1
ATOM 2896 N N . ARG A 1 361 ? -26.557 6.949 9.572 1.00 83.00 361 ARG A N 1
ATOM 2897 C CA . ARG A 1 361 ? -25.636 5.980 10.186 1.00 83.00 361 ARG A CA 1
ATOM 2898 C C . ARG A 1 361 ? -25.298 6.384 11.620 1.00 83.00 361 ARG A C 1
ATOM 2900 O O . ARG A 1 361 ? -24.865 7.508 11.845 1.00 83.00 361 ARG A O 1
ATOM 2907 N N . VAL A 1 362 ? -25.451 5.450 12.561 1.00 88.12 362 VAL A N 1
ATOM 2908 C CA . VAL A 1 362 ? -25.044 5.592 13.969 1.00 88.12 362 VAL A CA 1
ATOM 2909 C C . VAL A 1 362 ? -23.995 4.533 14.270 1.00 88.12 362 VAL A C 1
ATOM 2911 O O . VAL A 1 362 ? -24.240 3.347 14.048 1.00 88.12 362 VAL A O 1
ATOM 2914 N N . GLY A 1 363 ? -22.828 4.953 14.753 1.00 92.88 363 GLY A N 1
ATOM 2915 C CA . GLY A 1 363 ? -21.719 4.043 15.012 1.00 92.88 363 GLY A CA 1
ATOM 2916 C C . GLY A 1 363 ? -20.380 4.756 15.120 1.00 92.88 363 GLY A C 1
ATOM 2917 O O . GLY A 1 363 ? -20.308 5.950 15.421 1.00 92.88 363 GLY A O 1
ATOM 2918 N N . LEU A 1 364 ? -19.319 3.992 14.898 1.00 95.81 364 LEU A N 1
ATOM 2919 C CA . LEU A 1 364 ? -17.940 4.437 15.026 1.00 95.81 364 LEU A CA 1
ATOM 2920 C C . LEU A 1 364 ? -17.222 4.323 13.693 1.00 95.81 364 LEU A C 1
ATOM 2922 O O . LEU A 1 364 ? -17.363 3.326 12.994 1.00 95.81 364 LEU A O 1
ATOM 2926 N N . GLN A 1 365 ? -16.410 5.322 13.384 1.00 96.31 365 GLN A N 1
ATOM 2927 C CA . GLN A 1 365 ? -15.445 5.246 12.300 1.00 96.31 365 GLN A CA 1
ATOM 2928 C C . GLN A 1 365 ? -14.130 4.706 12.860 1.00 96.31 365 GLN A C 1
ATOM 2930 O O . GLN A 1 365 ? -13.640 5.213 13.874 1.00 96.31 365 GLN A O 1
ATOM 2935 N N . VAL A 1 366 ? -13.568 3.686 12.219 1.00 97.88 366 VAL A N 1
ATOM 2936 C CA . VAL A 1 366 ? -12.308 3.056 12.633 1.00 97.88 366 VAL A CA 1
ATOM 2937 C C . VAL A 1 366 ? -11.268 3.290 11.547 1.00 97.88 366 VAL A C 1
ATOM 2939 O O . VAL A 1 366 ? -11.498 2.927 10.410 1.00 97.88 366 VAL A O 1
ATOM 2942 N N . SER A 1 367 ? -10.115 3.870 11.854 1.00 98.00 367 SER A N 1
ATOM 2943 C CA . SER A 1 367 ? -9.057 4.066 10.856 1.00 98.00 367 SER A CA 1
ATOM 2944 C C . SER A 1 367 ? -7.749 3.421 11.287 1.00 98.00 367 SER A C 1
ATOM 2946 O O . SER A 1 367 ? -7.396 3.441 12.471 1.00 98.00 367 SER A O 1
ATOM 2948 N N . PHE A 1 368 ? -7.041 2.856 10.310 1.00 98.19 368 PHE A N 1
ATOM 2949 C CA . PHE A 1 368 ? -5.765 2.170 10.483 1.00 98.19 368 PHE A CA 1
ATOM 2950 C C . PHE A 1 368 ? -4.670 2.967 9.786 1.00 98.19 368 PHE A C 1
ATOM 2952 O O . PHE A 1 368 ? -4.682 3.122 8.567 1.00 98.19 368 PHE A O 1
ATOM 2959 N N . HIS A 1 369 ? -3.714 3.475 10.553 1.00 97.69 369 HIS A N 1
ATOM 2960 C CA . HIS A 1 369 ? -2.690 4.365 10.021 1.00 97.69 369 HIS A CA 1
ATOM 2961 C C . HIS A 1 369 ? -1.330 4.127 10.676 1.00 97.69 369 HIS A C 1
ATOM 2963 O O . HIS A 1 369 ? -1.196 3.416 11.674 1.00 97.69 369 HIS A O 1
ATOM 2969 N N . SER A 1 370 ? -0.293 4.723 10.091 1.00 97.44 370 SER A N 1
ATOM 2970 C CA . SER A 1 370 ? 1.068 4.610 10.613 1.00 97.44 370 SER A CA 1
ATOM 2971 C C . SER A 1 370 ? 1.208 5.356 11.941 1.00 97.44 370 SER A C 1
ATOM 2973 O O . SER A 1 370 ? 0.593 6.408 12.145 1.00 97.44 370 SER A O 1
ATOM 2975 N N . ASN A 1 371 ? 2.039 4.838 12.844 1.00 97.31 371 ASN A N 1
ATOM 2976 C CA . ASN A 1 371 ? 2.303 5.451 14.145 1.00 97.31 371 ASN A CA 1
ATOM 2977 C C . ASN A 1 371 ? 2.750 6.914 13.971 1.00 97.31 371 ASN A C 1
ATOM 2979 O O . ASN A 1 371 ? 3.594 7.226 13.131 1.00 97.31 371 ASN A O 1
ATOM 2983 N N . GLY A 1 372 ? 2.169 7.825 14.749 1.00 95.88 372 GLY A N 1
ATOM 2984 C CA . GLY A 1 372 ? 2.477 9.254 14.716 1.00 95.88 372 GLY A CA 1
ATOM 2985 C C . GLY A 1 372 ? 1.796 10.039 13.59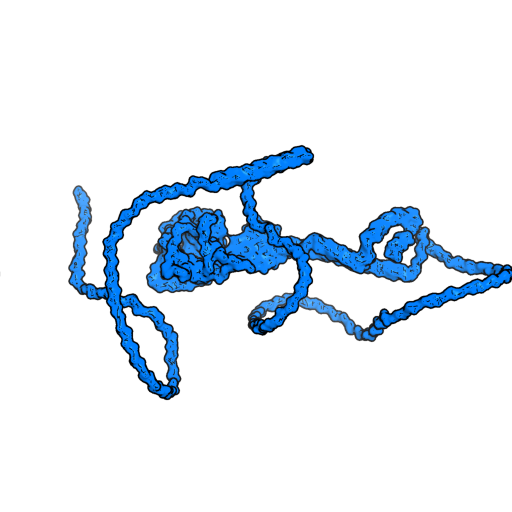1 1.00 95.88 372 GLY A C 1
ATOM 2986 O O . GLY A 1 372 ? 1.863 11.268 13.600 1.00 95.88 372 GLY A O 1
ATOM 2987 N N . THR A 1 373 ? 1.113 9.376 12.654 1.00 95.88 373 THR A N 1
ATOM 2988 C CA . THR A 1 373 ? 0.370 10.047 11.574 1.00 95.88 373 THR A CA 1
ATOM 2989 C C . THR A 1 373 ? -1.068 10.376 11.987 1.00 95.88 373 THR A C 1
ATOM 2991 O O . THR A 1 373 ? -1.577 9.884 12.996 1.00 95.88 373 THR A O 1
ATOM 2994 N N . MET A 1 374 ? -1.720 11.267 11.238 1.00 95.81 374 MET A N 1
ATOM 2995 C CA . MET A 1 374 ? -3.132 11.611 11.422 1.00 95.81 374 MET A CA 1
ATOM 2996 C C . MET A 1 374 ? -3.966 10.815 10.408 1.00 95.81 374 MET A C 1
ATOM 2998 O O . MET A 1 374 ? -3.635 10.873 9.224 1.00 95.81 374 MET A O 1
ATOM 3002 N N . PRO A 1 375 ? -5.010 10.081 10.834 1.00 95.81 375 PRO A N 1
ATOM 3003 C CA . PRO A 1 375 ? -5.860 9.329 9.913 1.00 95.81 375 PRO A CA 1
ATOM 3004 C C . PRO A 1 375 ? -6.697 10.264 9.038 1.00 95.81 375 PRO A C 1
ATOM 3006 O O . PRO A 1 375 ? -7.093 11.338 9.490 1.00 95.81 375 PRO A O 1
ATOM 3009 N N . ASP A 1 376 ? -7.027 9.831 7.825 1.00 94.25 376 ASP A N 1
ATOM 3010 C CA . ASP A 1 376 ? -8.080 10.440 7.008 1.00 94.25 376 ASP A CA 1
ATOM 3011 C C . ASP A 1 376 ? -9.432 9.829 7.404 1.00 94.25 376 ASP A C 1
ATOM 3013 O O . ASP A 1 376 ? -9.764 8.726 6.982 1.00 94.25 376 ASP A O 1
ATOM 3017 N N . LEU A 1 377 ? -10.199 10.503 8.266 1.00 93.38 377 LEU A N 1
ATOM 3018 C CA . LEU A 1 377 ? -11.461 9.956 8.775 1.00 93.38 377 LEU A CA 1
ATOM 3019 C C . LEU A 1 377 ? -12.594 10.044 7.752 1.00 93.38 377 LEU A C 1
ATOM 3021 O O . LEU A 1 377 ? -13.540 9.267 7.843 1.00 93.38 377 LEU A O 1
ATOM 3025 N N . VAL A 1 378 ? -12.515 10.989 6.811 1.00 91.62 378 VAL A N 1
ATOM 3026 C CA . VAL A 1 378 ? -13.570 11.252 5.822 1.00 91.62 378 VAL A CA 1
ATOM 3027 C C . VAL A 1 378 ? -13.433 10.312 4.625 1.00 91.62 378 VAL A C 1
ATOM 3029 O O . VAL A 1 378 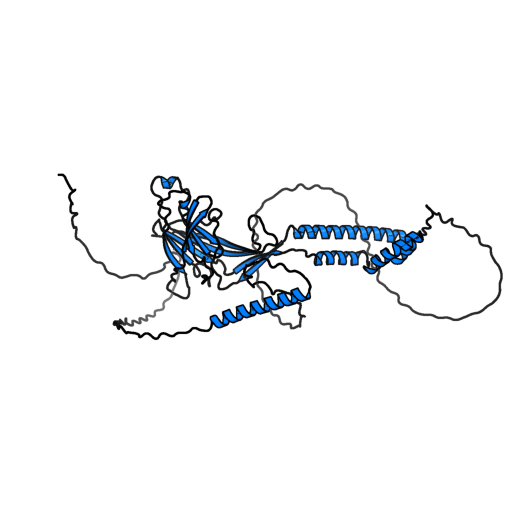? -14.442 9.830 4.111 1.00 91.62 378 VAL A O 1
ATOM 3032 N N . GLY A 1 379 ? -12.198 10.024 4.201 1.00 90.25 379 GLY A N 1
ATOM 3033 C CA . GLY A 1 379 ? -11.910 9.058 3.138 1.00 90.25 379 GLY A CA 1
ATOM 3034 C C . GLY A 1 379 ? -12.028 7.591 3.567 1.00 90.25 379 GLY A C 1
ATOM 3035 O O . GLY A 1 379 ? -12.152 6.707 2.718 1.00 90.25 379 GLY A O 1
ATOM 3036 N N . GLU A 1 380 ? -12.005 7.317 4.871 1.00 90.06 380 GLU A N 1
ATOM 3037 C CA . GLU A 1 380 ? -12.056 5.963 5.417 1.00 90.06 380 GLU A CA 1
ATOM 3038 C C . GLU A 1 380 ? -13.461 5.345 5.306 1.00 90.06 380 GLU A C 1
ATOM 3040 O O . GLU A 1 380 ? -14.484 5.997 5.516 1.00 90.06 380 GLU A O 1
ATOM 3045 N N . THR A 1 381 ? -13.530 4.040 5.037 1.00 90.50 381 THR A N 1
ATOM 3046 C CA . THR A 1 381 ? -14.816 3.333 4.825 1.00 90.50 381 THR A CA 1
ATOM 3047 C C . THR A 1 381 ? -15.162 2.316 5.914 1.00 90.50 381 THR A C 1
ATOM 3049 O O . THR A 1 381 ? -16.227 1.698 5.887 1.00 90.50 381 THR A O 1
ATOM 3052 N N . ASN A 1 382 ? -14.291 2.174 6.906 1.00 96.62 382 ASN A N 1
ATOM 3053 C CA . ASN A 1 382 ? -14.421 1.214 7.994 1.00 96.62 382 ASN A CA 1
ATOM 3054 C C . ASN A 1 382 ? -15.362 1.733 9.082 1.00 96.62 382 ASN A C 1
ATOM 3056 O O . ASN A 1 382 ? -15.001 2.565 9.919 1.00 96.62 382 ASN A O 1
ATOM 3060 N N . PHE A 1 383 ? -16.569 1.184 9.091 1.00 96.25 383 PHE A N 1
ATOM 3061 C CA . PHE A 1 383 ? -17.616 1.568 10.022 1.00 96.25 383 PHE A CA 1
ATOM 3062 C C . PHE A 1 383 ? -17.946 0.424 10.981 1.00 96.25 383 PHE A C 1
ATOM 3064 O O . PHE A 1 383 ? -18.119 -0.715 10.552 1.00 96.25 383 PHE A O 1
ATOM 3071 N N . ALA A 1 384 ? -18.066 0.732 12.270 1.00 97.44 384 ALA A N 1
ATOM 3072 C CA . ALA A 1 384 ? -18.438 -0.210 13.314 1.00 97.44 384 ALA A CA 1
ATOM 3073 C C . ALA A 1 384 ? -19.816 0.134 13.896 1.00 97.44 384 ALA A C 1
ATOM 3075 O O . ALA A 1 384 ? -20.062 1.247 14.372 1.00 97.44 384 ALA A O 1
ATOM 3076 N N . VAL A 1 385 ? -20.721 -0.842 13.853 1.00 95.88 385 VAL A N 1
ATOM 3077 C CA . VAL A 1 385 ? -22.134 -0.703 14.224 1.00 95.88 385 VAL A CA 1
ATOM 3078 C C . VAL A 1 385 ? -22.354 -1.145 15.681 1.00 95.88 385 VAL A C 1
ATOM 3080 O O . VAL A 1 385 ? -21.749 -2.130 16.115 1.00 95.88 385 VAL A O 1
ATOM 3083 N N . PRO A 1 386 ? -23.231 -0.473 16.451 1.00 96.06 386 PRO A N 1
ATOM 3084 C CA . PRO A 1 386 ? -23.603 -0.912 17.798 1.00 96.06 386 PRO A CA 1
ATOM 3085 C C . PRO A 1 386 ? -24.272 -2.291 17.846 1.00 96.06 386 PRO A C 1
ATOM 3087 O O . PRO A 1 386 ? -24.869 -2.746 16.870 1.00 96.06 386 PRO A O 1
ATOM 3090 N N . ARG A 1 387 ? -24.198 -2.945 19.014 1.00 96.56 387 ARG A N 1
ATOM 3091 C CA . ARG A 1 387 ? -24.713 -4.302 19.297 1.00 96.56 387 ARG A CA 1
ATOM 3092 C C . ARG A 1 387 ? -24.071 -5.411 18.450 1.00 96.56 387 ARG A C 1
ATOM 3094 O O . ARG A 1 387 ? -24.609 -6.515 18.346 1.00 96.56 387 ARG A O 1
ATOM 3101 N N . ARG A 1 388 ? -22.918 -5.132 17.844 1.00 97.31 388 ARG A N 1
ATOM 3102 C CA . ARG A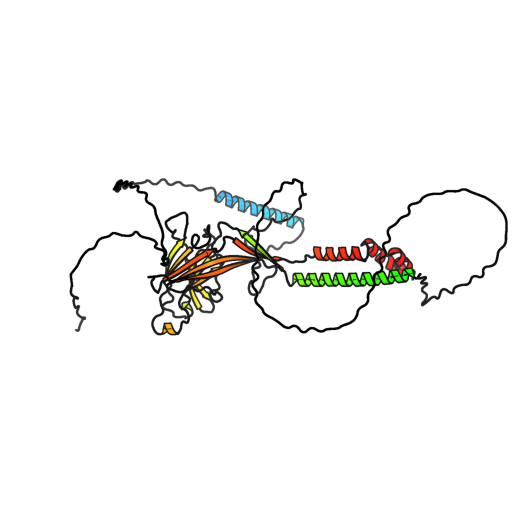 1 388 ? -22.141 -6.093 17.061 1.00 97.31 388 ARG A CA 1
ATOM 3103 C C . ARG A 1 388 ? -20.686 -6.089 17.503 1.00 97.31 388 ARG A C 1
ATOM 3105 O O . ARG A 1 388 ? -20.169 -5.068 17.964 1.00 97.31 388 ARG A O 1
ATOM 3112 N N . ASP A 1 389 ? -20.060 -7.246 17.360 1.00 97.69 389 ASP A N 1
ATOM 3113 C CA . ASP A 1 389 ? -18.616 -7.376 17.276 1.00 97.69 389 ASP A CA 1
ATOM 3114 C C . ASP A 1 389 ? -18.205 -7.136 15.828 1.00 97.69 389 ASP A C 1
ATOM 3116 O O . ASP A 1 389 ? -18.518 -7.932 14.945 1.00 97.69 389 ASP A O 1
ATOM 3120 N N . ASN A 1 390 ? -17.592 -5.982 15.589 1.00 98.19 390 ASN A N 1
ATOM 3121 C CA . ASN A 1 390 ? -17.125 -5.536 14.289 1.00 98.19 390 ASN A CA 1
ATOM 3122 C C . ASN A 1 390 ? -15.671 -5.981 14.152 1.00 98.19 390 ASN A C 1
ATOM 3124 O O . ASN A 1 390 ? -14.756 -5.354 14.692 1.00 98.19 390 ASN A O 1
ATOM 3128 N N . TYR A 1 391 ? -15.479 -7.086 13.447 1.00 98.38 391 TYR A N 1
ATOM 3129 C CA . TYR A 1 391 ? -14.204 -7.751 13.280 1.00 98.38 391 TYR A CA 1
ATOM 3130 C C . TYR A 1 391 ? -13.499 -7.279 12.000 1.00 98.38 391 TYR A C 1
ATOM 3132 O O . TYR A 1 391 ? -13.990 -7.484 10.889 1.00 98.38 391 TYR A O 1
ATOM 3140 N N . PHE A 1 392 ? -12.335 -6.653 12.162 1.00 98.50 392 PHE A N 1
ATOM 3141 C CA . PHE A 1 392 ? -11.477 -6.122 11.107 1.00 98.50 392 PHE A CA 1
ATOM 3142 C C . PHE A 1 392 ? -10.228 -6.998 10.963 1.00 98.50 392 PHE A C 1
ATOM 3144 O O . PHE A 1 392 ? -9.321 -6.965 11.799 1.00 98.50 392 PHE A O 1
ATOM 3151 N N . MET A 1 393 ? -10.166 -7.769 9.879 1.00 98.38 393 MET A N 1
ATOM 3152 C CA . MET A 1 393 ? -8.985 -8.546 9.505 1.00 98.38 393 MET A CA 1
ATOM 3153 C C . MET A 1 393 ? -8.071 -7.710 8.617 1.00 98.38 393 MET A C 1
ATOM 3155 O O . MET A 1 393 ? -8.411 -7.404 7.480 1.00 98.38 393 MET A O 1
ATOM 3159 N N . LEU A 1 394 ? -6.904 -7.347 9.126 1.00 98.56 394 LEU A N 1
ATOM 3160 C CA . LEU A 1 394 ? -5.943 -6.488 8.456 1.00 98.56 394 LEU A CA 1
ATOM 3161 C C . LEU A 1 394 ? -4.955 -7.294 7.615 1.00 98.56 394 LEU A C 1
ATOM 3163 O O . LEU A 1 394 ? -4.504 -8.371 8.013 1.00 98.56 394 LEU A O 1
ATOM 3167 N N . THR A 1 395 ? -4.548 -6.701 6.498 1.00 98.50 395 THR A N 1
ATOM 3168 C CA . THR A 1 395 ? -3.352 -7.077 5.738 1.00 98.50 395 THR A CA 1
ATOM 3169 C C . THR A 1 395 ? -2.460 -5.846 5.601 1.00 98.50 395 THR A C 1
ATOM 3171 O O . THR A 1 395 ? -2.914 -4.811 5.114 1.00 98.50 395 THR A O 1
ATOM 3174 N N . LYS A 1 396 ? -1.202 -5.928 6.054 1.00 98.44 396 LYS A N 1
ATOM 3175 C CA . LYS A 1 396 ? -0.243 -4.816 5.956 1.00 98.44 396 LYS A CA 1
ATOM 3176 C C . LYS A 1 396 ? 0.353 -4.783 4.551 1.00 98.44 396 LYS A C 1
ATOM 3178 O O . LYS A 1 396 ? 0.890 -5.785 4.080 1.00 98.44 396 LYS A O 1
ATOM 3183 N N . ILE A 1 397 ? 0.280 -3.627 3.902 1.00 98.38 397 ILE A N 1
ATOM 3184 C CA . ILE A 1 397 ? 0.783 -3.415 2.547 1.00 98.38 397 ILE A CA 1
ATOM 3185 C C . ILE A 1 397 ? 1.761 -2.248 2.566 1.00 98.38 397 ILE A C 1
ATOM 3187 O O . ILE A 1 397 ? 1.430 -1.149 3.012 1.00 98.38 397 ILE A O 1
ATOM 3191 N N . ILE A 1 398 ? 2.964 -2.493 2.058 1.00 98.31 398 ILE A N 1
ATOM 3192 C CA . ILE A 1 398 ? 3.993 -1.480 1.854 1.00 98.31 398 ILE A CA 1
ATOM 3193 C C . ILE A 1 398 ? 4.156 -1.289 0.352 1.00 98.31 398 ILE A C 1
ATOM 3195 O O . ILE A 1 398 ? 4.583 -2.198 -0.356 1.00 98.31 398 ILE A O 1
ATOM 3199 N N . THR A 1 399 ? 3.819 -0.101 -0.137 1.00 97.94 399 THR A N 1
ATOM 3200 C CA . THR A 1 399 ? 3.979 0.258 -1.546 1.00 97.94 399 THR A CA 1
ATOM 3201 C C . THR A 1 399 ? 5.194 1.160 -1.705 1.00 97.94 399 THR A C 1
ATOM 3203 O O . THR A 1 399 ? 5.212 2.266 -1.174 1.00 97.94 399 THR A O 1
ATOM 3206 N N . SER A 1 400 ? 6.204 0.712 -2.448 1.00 97.75 400 SER A N 1
ATOM 3207 C CA . SER A 1 400 ? 7.344 1.540 -2.845 1.00 97.75 400 SER A CA 1
ATOM 3208 C C . SER A 1 400 ? 7.161 1.985 -4.288 1.00 97.75 400 SER A C 1
ATOM 3210 O O . SER A 1 400 ? 7.017 1.154 -5.184 1.00 97.75 400 SER A O 1
ATOM 3212 N N . ARG A 1 401 ? 7.144 3.297 -4.507 1.00 96.62 401 ARG A N 1
ATOM 3213 C CA . ARG A 1 401 ? 6.945 3.925 -5.813 1.00 96.62 401 ARG A CA 1
ATOM 3214 C C . ARG A 1 401 ? 8.229 4.564 -6.308 1.00 96.62 401 ARG A C 1
ATOM 3216 O O . ARG A 1 401 ? 9.049 5.034 -5.522 1.00 96.62 401 ARG A O 1
ATOM 3223 N N . LEU A 1 402 ? 8.369 4.640 -7.625 1.00 95.81 402 LEU A N 1
ATOM 3224 C CA . LEU A 1 402 ? 9.503 5.300 -8.273 1.00 95.81 402 LEU A CA 1
ATOM 3225 C C . LEU A 1 402 ? 9.293 6.811 -8.406 1.00 95.81 402 LEU A C 1
ATOM 3227 O O . LEU A 1 402 ? 10.260 7.563 -8.520 1.00 95.81 402 LEU A O 1
ATOM 3231 N N . LYS A 1 403 ? 8.033 7.263 -8.422 1.00 94.38 403 LYS A N 1
ATOM 3232 C CA . LYS A 1 403 ? 7.654 8.674 -8.554 1.00 94.38 403 LYS A CA 1
ATOM 3233 C C . LYS A 1 403 ? 6.579 9.029 -7.530 1.00 94.38 403 LYS A C 1
ATOM 3235 O O . LYS A 1 403 ? 5.679 8.239 -7.250 1.00 94.38 403 LYS A O 1
ATOM 3240 N N . THR A 1 404 ? 6.666 10.236 -6.978 1.00 94.81 404 THR A N 1
ATOM 3241 C CA . THR A 1 404 ? 5.650 10.765 -6.063 1.00 94.81 404 THR A CA 1
ATOM 3242 C C . THR A 1 404 ? 4.371 11.108 -6.827 1.00 94.81 404 THR A C 1
ATOM 3244 O O . THR A 1 404 ? 4.395 11.417 -8.020 1.00 94.81 404 THR A O 1
ATOM 3247 N N . THR A 1 405 ? 3.230 11.050 -6.142 1.00 90.62 405 THR A N 1
ATOM 3248 C CA . THR A 1 405 ? 1.925 11.427 -6.709 1.00 90.62 405 THR A CA 1
ATOM 3249 C C . THR A 1 405 ? 1.303 12.547 -5.876 1.00 90.62 405 THR A C 1
ATOM 3251 O O . THR A 1 405 ? 1.611 12.643 -4.691 1.00 90.62 405 THR A O 1
ATOM 3254 N N . PRO A 1 406 ? 0.396 13.375 -6.429 1.00 91.12 406 PRO A N 1
ATOM 3255 C CA . PRO A 1 406 ? -0.291 14.398 -5.636 1.00 91.12 406 PRO A CA 1
ATOM 3256 C C . PRO A 1 406 ? -1.068 13.823 -4.442 1.00 91.12 406 PRO A C 1
ATOM 3258 O O . PRO A 1 406 ? -1.191 14.484 -3.420 1.00 91.12 406 PRO A O 1
ATOM 3261 N N . ILE A 1 407 ? -1.568 12.587 -4.576 1.00 87.31 407 ILE A N 1
ATOM 3262 C CA . ILE A 1 407 ? -2.325 11.876 -3.534 1.00 87.31 407 ILE A CA 1
ATOM 3263 C C . ILE A 1 407 ? -1.380 11.307 -2.468 1.00 87.31 407 ILE A C 1
ATOM 3265 O O . ILE A 1 407 ? -1.659 11.405 -1.282 1.00 87.31 407 ILE A O 1
ATOM 3269 N N . ASN A 1 408 ? -0.255 10.724 -2.891 1.00 90.12 408 ASN A N 1
ATOM 3270 C CA . ASN A 1 408 ? 0.755 10.152 -2.003 1.00 90.12 408 ASN A CA 1
ATOM 3271 C C . ASN A 1 408 ? 2.111 10.803 -2.301 1.00 90.12 408 ASN A C 1
ATOM 3273 O O . ASN A 1 408 ? 2.795 10.378 -3.244 1.00 90.12 408 ASN A O 1
ATOM 3277 N N . PRO A 1 409 ? 2.489 11.849 -1.543 1.00 92.94 409 PRO A N 1
ATOM 3278 C CA . PRO A 1 409 ? 3.750 12.556 -1.747 1.00 92.94 409 PRO A CA 1
ATOM 3279 C C . PRO A 1 409 ? 4.962 11.741 -1.275 1.00 92.94 409 PRO A C 1
ATOM 3281 O O . PRO A 1 409 ? 6.089 12.059 -1.643 1.00 92.94 409 PRO A O 1
ATOM 3284 N N . GLN A 1 410 ? 4.749 10.698 -0.469 1.00 95.12 410 GLN A N 1
ATOM 3285 C CA . GLN A 1 410 ? 5.801 9.803 0.002 1.00 95.12 410 GLN A CA 1
ATOM 3286 C C . GLN A 1 410 ? 6.087 8.713 -1.042 1.00 95.12 410 GLN A C 1
ATOM 3288 O O . GLN A 1 410 ? 5.170 8.183 -1.667 1.00 95.12 410 GLN A O 1
ATOM 3293 N N . LEU A 1 411 ? 7.369 8.378 -1.232 1.00 96.38 411 LEU A N 1
ATOM 3294 C CA . LEU A 1 411 ? 7.790 7.278 -2.114 1.00 96.38 411 LEU A CA 1
ATOM 3295 C C . LEU A 1 411 ? 7.468 5.905 -1.518 1.00 96.38 411 LEU A C 1
ATOM 3297 O O . LEU A 1 411 ? 7.288 4.943 -2.256 1.00 96.38 411 LEU A O 1
ATOM 3301 N N . VAL A 1 412 ? 7.415 5.815 -0.190 1.00 97.06 412 VAL A N 1
ATOM 3302 C CA . VAL A 1 412 ? 7.023 4.608 0.532 1.00 97.06 412 VAL A CA 1
ATOM 3303 C C . VAL A 1 412 ? 5.722 4.913 1.251 1.00 97.06 412 VAL A C 1
ATOM 3305 O O . VAL A 1 412 ? 5.676 5.806 2.089 1.00 97.06 412 VAL A O 1
ATOM 3308 N N . ASP A 1 413 ? 4.680 4.180 0.888 1.00 96.50 413 ASP A N 1
ATOM 3309 C CA . ASP A 1 413 ? 3.349 4.267 1.472 1.00 96.50 413 ASP A CA 1
ATOM 3310 C C . ASP A 1 413 ? 3.075 2.990 2.270 1.00 96.50 413 ASP A C 1
ATOM 3312 O O . ASP A 1 413 ? 3.314 1.880 1.784 1.00 96.50 413 ASP A O 1
ATOM 3316 N N . VAL A 1 414 ? 2.602 3.145 3.503 1.00 97.25 414 VAL A N 1
ATOM 3317 C CA . VAL A 1 414 ? 2.275 2.035 4.400 1.00 97.25 414 VAL A CA 1
ATOM 3318 C C . VAL A 1 414 ? 0.806 2.143 4.752 1.00 97.25 414 VAL A C 1
ATOM 3320 O O . VAL A 1 414 ? 0.382 3.096 5.408 1.00 97.25 414 VAL A O 1
ATOM 3323 N N . ARG A 1 415 ? 0.043 1.131 4.346 1.00 96.94 415 ARG A N 1
ATOM 3324 C CA . ARG A 1 415 ? -1.395 1.062 4.582 1.00 96.94 415 ARG A CA 1
ATOM 3325 C C . ARG A 1 415 ? -1.815 -0.320 5.052 1.00 96.94 415 ARG A C 1
ATOM 3327 O O . ARG A 1 415 ? -1.121 -1.314 4.833 1.00 96.94 415 ARG A O 1
ATOM 3334 N N . TRP A 1 416 ? -2.987 -0.379 5.664 1.00 98.06 416 TRP A N 1
ATOM 3335 C CA . TRP A 1 416 ? -3.620 -1.623 6.074 1.00 98.06 416 TRP A CA 1
ATOM 3336 C C . TRP A 1 416 ? -4.916 -1.766 5.299 1.00 98.06 416 TRP A C 1
ATOM 3338 O O . TRP A 1 416 ? -5.743 -0.862 5.328 1.00 98.06 416 TRP A O 1
ATOM 3348 N N . GLU A 1 417 ? -5.074 -2.883 4.597 1.00 97.62 417 GLU A N 1
ATOM 3349 C CA . GLU A 1 417 ? -6.326 -3.222 3.924 1.00 97.62 417 GLU A CA 1
ATOM 3350 C C . GLU A 1 417 ? -7.165 -4.103 4.860 1.00 97.62 417 GLU A C 1
ATOM 3352 O O . GLU A 1 417 ? -6.755 -5.231 5.162 1.00 97.62 417 GLU A O 1
ATOM 3357 N N . PRO A 1 418 ? -8.297 -3.590 5.374 1.00 97.88 418 PRO A N 1
ATOM 3358 C CA . PRO A 1 418 ? -9.174 -4.337 6.256 1.00 97.88 418 PRO A CA 1
ATOM 3359 C C . PRO A 1 418 ? -10.217 -5.127 5.462 1.00 97.88 418 PRO A C 1
ATOM 3361 O O . PRO A 1 418 ? 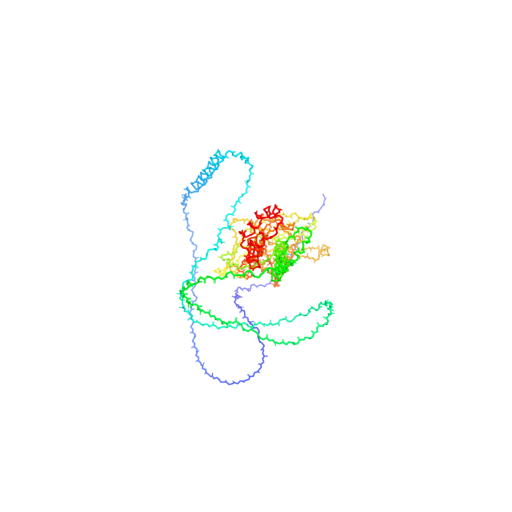-10.843 -4.627 4.530 1.00 97.88 418 PRO A O 1
ATOM 3364 N N . VAL A 1 419 ? -10.469 -6.354 5.901 1.00 98.00 419 VAL A N 1
ATOM 3365 C CA . VAL A 1 419 ? -11.655 -7.132 5.545 1.00 98.00 419 VAL A CA 1
ATOM 3366 C C . VAL A 1 419 ? -12.569 -7.149 6.760 1.00 98.00 419 VAL A C 1
ATOM 3368 O O . VAL A 1 419 ? -12.164 -7.584 7.839 1.00 98.00 419 VAL A O 1
ATOM 3371 N N . THR A 1 420 ? -13.788 -6.646 6.593 1.00 97.25 420 THR A N 1
ATOM 3372 C CA . THR A 1 420 ? -14.754 -6.507 7.682 1.00 97.25 420 THR A CA 1
ATOM 3373 C C . THR A 1 420 ? -15.694 -7.704 7.748 1.00 97.25 420 THR A C 1
ATOM 3375 O O . THR A 1 420 ? -16.112 -8.264 6.735 1.00 97.25 420 THR A O 1
ATOM 3378 N N . SER A 1 421 ? -16.033 -8.103 8.966 1.00 97.69 421 SER A N 1
ATOM 3379 C CA . SER A 1 421 ? -17.099 -9.057 9.260 1.00 97.69 421 SER A CA 1
ATOM 3380 C C . SER A 1 421 ? -17.715 -8.691 10.596 1.00 97.69 421 SER A C 1
ATOM 3382 O O . SER A 1 421 ? -17.019 -8.171 11.463 1.00 97.69 421 SER A O 1
ATOM 3384 N N . ASP A 1 422 ? -19.001 -8.941 10.776 1.00 96.81 422 ASP A N 1
ATOM 3385 C CA . ASP A 1 422 ? -19.694 -8.531 11.984 1.00 96.81 422 ASP A CA 1
ATOM 3386 C C . ASP A 1 422 ? -20.581 -9.640 12.547 1.00 96.81 422 ASP A C 1
ATOM 3388 O O . ASP A 1 422 ? -21.239 -10.384 11.817 1.00 96.81 422 ASP A O 1
ATOM 3392 N N . VAL A 1 423 ? -20.576 -9.761 13.874 1.00 96.94 423 VAL A N 1
ATOM 3393 C CA . VAL A 1 423 ? -21.345 -10.768 14.610 1.00 96.94 423 VAL A CA 1
ATOM 3394 C C . VAL A 1 423 ? -22.243 -10.065 15.615 1.00 96.94 423 VAL A C 1
ATOM 3396 O O . VAL A 1 423 ? -21.789 -9.245 16.409 1.00 96.94 423 VAL A O 1
ATOM 3399 N N . GLU A 1 424 ? -23.538 -10.368 15.594 1.00 97.38 424 GLU A N 1
ATOM 3400 C CA . GLU A 1 424 ? -24.481 -9.785 16.546 1.00 97.38 424 GLU A CA 1
ATOM 3401 C C . GLU A 1 424 ? -24.241 -10.306 17.971 1.00 97.38 424 GLU A C 1
ATOM 3403 O O . GLU A 1 424 ? -24.130 -11.511 18.205 1.00 97.38 424 GLU A O 1
ATOM 3408 N N . LEU A 1 425 ? -24.192 -9.386 18.936 1.00 96.62 425 LEU A N 1
ATOM 3409 C CA . LEU A 1 425 ? -23.977 -9.705 20.342 1.00 96.62 425 LEU A CA 1
ATOM 3410 C C . LEU A 1 425 ? -25.315 -9.912 21.056 1.00 96.62 425 LEU A C 1
ATOM 3412 O O . LEU A 1 425 ? -26.119 -8.988 21.199 1.00 96.62 425 LEU A O 1
ATOM 3416 N N . ILE A 1 426 ? -25.540 -11.126 21.557 1.00 96.25 426 ILE A N 1
ATOM 3417 C CA . ILE A 1 426 ? -26.753 -11.467 22.307 1.00 96.25 426 ILE A CA 1
ATOM 3418 C C . ILE A 1 426 ? -26.660 -10.883 23.721 1.00 96.25 426 ILE A C 1
ATOM 3420 O O . ILE A 1 426 ? -25.706 -11.143 24.449 1.00 96.25 426 ILE A O 1
ATOM 3424 N N . GLY A 1 427 ? -27.673 -10.109 24.121 1.00 94.12 427 GLY A N 1
ATOM 3425 C CA . GLY A 1 427 ? -27.756 -9.521 25.464 1.00 94.12 427 GLY A CA 1
ATOM 3426 C C . GLY A 1 427 ? -26.817 -8.334 25.704 1.00 94.12 427 GLY A C 1
ATOM 3427 O O . GLY A 1 427 ? -26.704 -7.878 26.840 1.00 94.12 427 GLY A O 1
ATOM 3428 N N . ALA A 1 428 ? -26.154 -7.826 24.662 1.00 93.94 428 ALA A N 1
ATOM 3429 C CA . ALA A 1 428 ? -25.377 -6.598 24.754 1.00 93.94 428 ALA A CA 1
ATOM 3430 C C . ALA A 1 428 ? -26.282 -5.358 24.802 1.00 93.94 428 ALA A C 1
ATOM 3432 O O . ALA A 1 428 ? -27.355 -5.315 24.199 1.00 93.94 428 ALA A O 1
ATOM 3433 N N . ASP A 1 429 ? -25.806 -4.333 25.506 1.00 95.31 429 ASP A N 1
ATOM 3434 C CA . ASP A 1 429 ? -26.412 -3.004 25.518 1.00 95.31 429 ASP A CA 1
ATOM 3435 C C . ASP A 1 429 ? -26.416 -2.408 24.099 1.00 95.31 429 ASP A C 1
ATOM 3437 O O . ASP A 1 429 ? -25.448 -2.556 23.353 1.00 95.31 429 ASP A O 1
ATOM 3441 N N . GLU A 1 430 ? -27.488 -1.705 23.728 1.00 92.62 430 GLU A N 1
ATOM 3442 C CA . GLU A 1 430 ? -27.614 -1.048 22.421 1.00 92.62 430 GLU A CA 1
ATOM 3443 C C . GLU A 1 430 ? -26.535 0.014 22.171 1.00 92.62 430 GLU A C 1
ATOM 3445 O O . GLU A 1 430 ? -26.273 0.370 21.026 1.00 92.62 430 GLU A O 1
ATOM 3450 N N . THR A 1 431 ? -25.923 0.535 23.234 1.00 94.56 431 THR A N 1
ATOM 3451 C CA . THR A 1 431 ? -24.847 1.531 23.161 1.00 94.56 431 THR A CA 1
ATOM 3452 C C . THR A 1 431 ? -23.463 0.912 23.002 1.00 94.56 431 THR A C 1
ATOM 3454 O O . THR A 1 431 ? -22.506 1.635 22.721 1.00 94.56 431 THR A O 1
ATOM 3457 N N . LEU A 1 432 ? -23.327 -0.403 23.202 1.00 97.19 432 LEU A N 1
ATOM 3458 C CA . LEU A 1 432 ? -22.043 -1.087 23.157 1.00 97.19 432 LEU A CA 1
ATOM 3459 C C . LEU A 1 432 ? -21.656 -1.411 21.713 1.00 97.19 432 LEU A C 1
ATOM 3461 O O . LEU A 1 432 ? -22.382 -2.096 20.995 1.00 97.19 432 LEU A O 1
ATOM 3465 N N . VAL A 1 433 ? -20.476 -0.957 21.316 1.00 97.25 433 VAL A N 1
ATOM 3466 C CA . VAL A 1 433 ? -19.801 -1.330 20.077 1.00 97.25 433 VAL A CA 1
ATOM 3467 C C . VAL A 1 433 ? -18.560 -2.117 20.474 1.00 97.25 433 VAL A C 1
ATOM 3469 O O . VAL A 1 433 ? -17.734 -1.627 21.251 1.00 97.25 433 VAL A O 1
ATOM 3472 N N . VAL A 1 434 ? -18.432 -3.336 19.957 1.00 97.94 434 VAL A N 1
ATOM 3473 C CA . VAL A 1 434 ? -17.194 -4.107 20.072 1.00 97.94 434 VAL A CA 1
ATOM 3474 C C . VAL A 1 434 ? -16.475 -4.009 18.737 1.00 97.94 434 VAL A C 1
ATOM 3476 O O . VAL A 1 434 ? -17.088 -4.166 17.681 1.00 97.94 434 VAL A O 1
ATOM 3479 N N . ILE A 1 435 ? -15.199 -3.643 18.786 1.00 98.50 435 ILE A N 1
ATOM 3480 C CA . ILE A 1 435 ? -14.316 -3.580 17.622 1.00 98.50 435 ILE A CA 1
ATOM 3481 C C . ILE A 1 435 ? -13.194 -4.560 17.889 1.00 98.50 435 ILE A C 1
ATOM 3483 O O . ILE A 1 435 ? -12.460 -4.375 18.857 1.00 98.50 435 ILE A O 1
ATOM 3487 N N . SER A 1 436 ? -13.027 -5.553 17.032 1.00 98.25 436 SER A N 1
ATOM 3488 C CA . SER A 1 436 ? -11.966 -6.542 17.157 1.00 98.25 436 SER A CA 1
ATOM 3489 C C . SER A 1 436 ? -11.075 -6.481 15.923 1.00 98.25 436 SER A C 1
ATOM 3491 O O . SER A 1 436 ? -11.545 -6.533 14.797 1.00 98.25 436 SER A O 1
ATOM 3493 N N . VAL A 1 437 ? -9.773 -6.313 16.121 1.00 98.56 437 VAL A N 1
ATOM 3494 C CA . VAL A 1 437 ? -8.780 -6.063 15.075 1.00 98.56 437 VAL A CA 1
ATOM 3495 C C . VAL A 1 437 ? -7.729 -7.157 15.135 1.00 98.56 437 VAL A C 1
ATOM 3497 O O . VAL A 1 437 ? -7.131 -7.391 16.183 1.00 98.56 437 VAL A O 1
ATOM 3500 N N . ALA A 1 438 ? -7.479 -7.827 14.019 1.00 98.25 438 ALA A N 1
ATOM 3501 C CA . ALA A 1 438 ? -6.479 -8.885 13.926 1.00 98.25 438 ALA A CA 1
ATOM 3502 C C . ALA A 1 438 ? -5.814 -8.883 12.558 1.00 98.25 438 ALA A C 1
ATOM 3504 O O . ALA A 1 438 ? -6.349 -8.317 11.615 1.00 98.25 438 ALA A O 1
ATOM 3505 N N . TYR A 1 439 ? -4.687 -9.574 12.420 1.00 98.50 439 TYR A N 1
ATOM 3506 C CA . TYR A 1 439 ? -4.117 -9.848 11.106 1.00 98.50 439 TYR A CA 1
ATOM 3507 C C . TYR A 1 439 ? -4.735 -11.105 10.488 1.00 98.50 439 TYR A C 1
ATOM 3509 O O . TYR A 1 439 ? -4.853 -12.137 11.157 1.00 98.50 439 TYR A O 1
ATOM 3517 N N . ALA A 1 440 ? -5.093 -11.029 9.202 1.00 97.88 440 ALA A N 1
ATOM 3518 C CA . ALA A 1 440 ? -5.497 -12.201 8.421 1.00 97.88 440 ALA A CA 1
ATOM 3519 C C . ALA A 1 440 ? -4.317 -13.175 8.269 1.00 97.88 440 ALA A C 1
ATOM 3521 O O . ALA A 1 440 ? -4.438 -14.375 8.510 1.00 97.88 440 ALA A O 1
ATOM 3522 N N . THR A 1 441 ? -3.151 -12.622 7.934 1.00 97.31 441 THR A N 1
ATOM 3523 C CA . THR A 1 441 ? -1.859 -13.308 7.832 1.00 97.31 441 THR A CA 1
ATOM 3524 C C . THR A 1 441 ? -0.778 -12.440 8.468 1.00 97.31 441 THR A C 1
ATOM 3526 O O . THR A 1 441 ? -0.828 -11.221 8.315 1.00 97.31 441 THR A O 1
ATOM 3529 N N . LEU A 1 442 ? 0.231 -13.035 9.112 1.00 98.00 442 LEU A N 1
ATOM 3530 C CA . LEU A 1 442 ? 1.405 -12.312 9.639 1.00 98.00 442 LEU A CA 1
ATOM 3531 C C . LEU A 1 442 ? 2.446 -12.045 8.538 1.00 98.00 442 LEU A C 1
ATOM 3533 O O . LEU A 1 442 ? 3.645 -12.221 8.727 1.00 98.00 442 LEU A O 1
ATOM 3537 N N . ASN A 1 443 ? 1.961 -11.637 7.367 1.00 97.81 443 ASN A N 1
ATOM 3538 C CA . ASN A 1 443 ? 2.775 -11.338 6.201 1.00 97.81 443 ASN A CA 1
ATOM 3539 C C . ASN A 1 443 ? 2.624 -9.863 5.847 1.00 97.81 443 ASN A C 1
ATOM 3541 O O . ASN A 1 443 ? 1.528 -9.301 5.909 1.00 97.81 443 ASN A O 1
ATOM 3545 N N . VAL A 1 444 ? 3.731 -9.263 5.433 1.00 98.50 444 VAL A N 1
ATOM 3546 C CA . VAL A 1 444 ? 3.771 -7.939 4.829 1.00 98.50 444 VAL A CA 1
ATOM 3547 C C . VAL A 1 444 ? 3.809 -8.097 3.321 1.00 98.50 444 VAL A C 1
ATOM 3549 O O . VAL A 1 444 ? 4.687 -8.766 2.770 1.00 98.50 444 VAL A O 1
ATOM 3552 N N . ASN A 1 445 ? 2.855 -7.459 2.655 1.00 98.38 445 ASN A N 1
ATOM 3553 C CA . ASN A 1 445 ? 2.784 -7.433 1.204 1.00 98.38 445 ASN A CA 1
ATOM 3554 C C . ASN A 1 445 ? 3.580 -6.229 0.705 1.00 98.38 445 ASN A C 1
ATOM 3556 O O . ASN A 1 445 ? 3.188 -5.084 0.929 1.00 98.38 445 ASN A O 1
ATOM 3560 N N . TYR A 1 446 ? 4.681 -6.478 0.013 1.00 98.38 446 TYR A N 1
ATOM 3561 C CA . TYR A 1 446 ? 5.463 -5.438 -0.637 1.00 98.38 446 TYR A CA 1
ATOM 3562 C C . TYR A 1 446 ? 5.027 -5.310 -2.092 1.00 98.38 446 TYR A C 1
ATOM 3564 O O . TYR A 1 446 ? 5.103 -6.267 -2.863 1.00 98.38 446 TYR A O 1
ATOM 3572 N N . ILE A 1 447 ? 4.590 -4.112 -2.466 1.00 98.06 447 ILE A N 1
ATOM 3573 C CA . ILE A 1 447 ? 4.293 -3.729 -3.844 1.00 98.06 447 ILE A CA 1
ATOM 3574 C C . ILE A 1 447 ? 5.370 -2.735 -4.257 1.00 98.06 447 ILE A C 1
ATOM 3576 O O . ILE A 1 447 ? 5.338 -1.576 -3.853 1.00 98.06 447 ILE A O 1
ATOM 3580 N N . THR A 1 448 ? 6.357 -3.181 -5.024 1.00 97.94 448 THR A N 1
ATOM 3581 C CA . THR A 1 448 ? 7.467 -2.326 -5.453 1.00 97.94 448 THR A CA 1
ATOM 3582 C C . THR A 1 448 ? 7.346 -2.011 -6.935 1.00 97.94 448 THR A C 1
ATOM 3584 O O . THR A 1 448 ? 7.274 -2.904 -7.778 1.00 97.94 448 THR A O 1
ATOM 3587 N N . GLU A 1 449 ? 7.304 -0.729 -7.278 1.00 96.62 449 GLU A N 1
ATOM 3588 C CA . GLU A 1 449 ? 7.450 -0.291 -8.660 1.00 96.62 449 GLU A CA 1
ATOM 3589 C C . GLU A 1 449 ? 8.901 -0.511 -9.094 1.00 96.62 449 GLU A C 1
ATOM 3591 O O . GLU A 1 449 ? 9.844 -0.015 -8.476 1.00 96.62 449 GLU A O 1
ATOM 3596 N N . VAL A 1 450 ? 9.081 -1.270 -10.169 1.00 96.25 450 VAL A N 1
ATOM 3597 C CA . VAL A 1 450 ? 10.382 -1.581 -10.751 1.00 96.25 450 VAL A CA 1
ATOM 3598 C C . VAL A 1 450 ? 10.406 -1.126 -12.202 1.00 96.25 450 VAL A C 1
ATOM 3600 O O . VAL A 1 450 ? 9.462 -1.339 -12.969 1.00 96.25 450 VAL A O 1
ATOM 3603 N N . VAL A 1 451 ? 11.505 -0.480 -12.590 1.00 94.38 451 VAL A N 1
ATOM 3604 C CA . VAL A 1 451 ? 11.736 -0.136 -13.992 1.00 94.38 451 VAL A CA 1
ATOM 3605 C C . VAL A 1 451 ? 12.138 -1.418 -14.715 1.00 94.38 451 VAL A C 1
ATOM 3607 O O . VAL A 1 451 ? 13.135 -2.042 -14.357 1.00 94.38 451 VAL A O 1
ATOM 3610 N N . THR A 1 452 ? 11.371 -1.819 -15.729 1.00 93.06 452 THR A N 1
ATOM 3611 C CA . THR A 1 452 ? 11.649 -3.043 -16.503 1.00 93.06 452 THR A CA 1
ATOM 3612 C C . THR A 1 452 ? 12.878 -2.928 -17.389 1.00 93.06 452 THR A C 1
ATOM 3614 O O . THR A 1 452 ? 13.484 -3.942 -17.721 1.00 93.06 452 THR A O 1
ATOM 3617 N N . SER A 1 453 ? 13.252 -1.706 -17.773 1.00 93.75 453 SER A N 1
ATOM 3618 C CA . SER A 1 453 ? 14.414 -1.445 -18.612 1.00 93.75 453 SER A CA 1
ATOM 3619 C C . SER A 1 453 ? 15.343 -0.445 -17.945 1.00 93.75 453 SER A C 1
ATOM 3621 O O . SER A 1 453 ? 14.993 0.716 -17.743 1.00 93.75 453 SER A O 1
ATOM 3623 N N . SER A 1 454 ? 16.566 -0.879 -17.663 1.00 95.06 454 SER A N 1
ATOM 3624 C CA . SER A 1 454 ? 17.640 0.027 -17.273 1.00 95.06 454 SER A CA 1
ATOM 3625 C C . SER A 1 454 ? 18.316 0.632 -18.511 1.00 95.06 454 SER A C 1
ATOM 3627 O O . SER A 1 454 ? 18.163 0.131 -19.632 1.00 95.06 454 SER A O 1
ATOM 3629 N N . ILE A 1 455 ? 19.065 1.722 -18.325 1.00 95.94 455 ILE A N 1
ATOM 3630 C CA . ILE A 1 455 ? 19.813 2.356 -19.420 1.00 95.94 455 ILE A CA 1
ATOM 3631 C C . ILE A 1 455 ? 20.931 1.436 -19.935 1.00 95.94 455 ILE A C 1
ATOM 3633 O O . ILE A 1 455 ? 21.234 1.415 -21.126 1.00 95.94 455 ILE A O 1
ATOM 3637 N N . GLU A 1 456 ? 21.502 0.620 -19.050 1.00 96.94 456 GLU A N 1
ATOM 3638 C CA . GLU A 1 456 ? 22.489 -0.405 -19.376 1.00 96.94 456 GLU A CA 1
ATOM 3639 C C . GLU A 1 456 ? 21.877 -1.493 -20.262 1.00 96.94 456 GLU A C 1
ATOM 3641 O O . GLU A 1 456 ? 22.506 -1.895 -21.240 1.00 96.94 456 GLU A O 1
ATOM 3646 N N . SER A 1 457 ? 20.640 -1.919 -19.968 1.00 95.31 457 SER A N 1
ATOM 3647 C CA . SER A 1 457 ? 19.90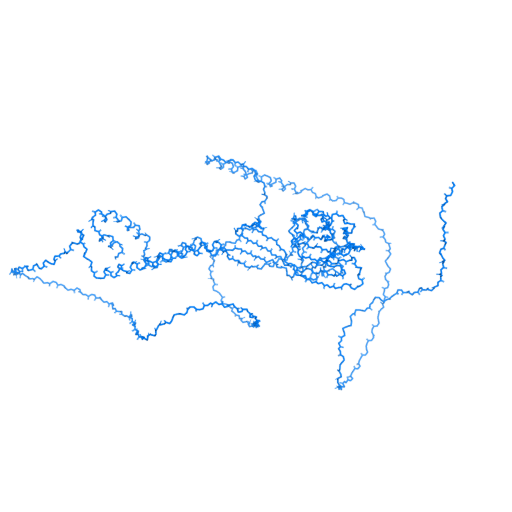2 -2.866 -20.813 1.00 95.31 457 SER A CA 1
ATOM 3648 C C . SER A 1 457 ? 19.675 -2.297 -22.212 1.00 95.31 457 SER A C 1
ATOM 3650 O O . SER A 1 457 ? 19.977 -2.964 -23.198 1.00 95.31 457 SER A O 1
ATOM 3652 N N . LEU A 1 458 ? 19.245 -1.033 -22.314 1.00 96.69 458 LEU A N 1
ATOM 3653 C CA . LEU A 1 458 ? 19.045 -0.354 -23.598 1.00 96.69 458 LEU A CA 1
ATOM 3654 C C . LEU A 1 458 ? 20.336 -0.309 -24.433 1.00 96.69 458 LEU A C 1
ATOM 3656 O O . LEU A 1 458 ? 20.331 -0.667 -25.612 1.00 96.69 458 LEU A O 1
ATOM 3660 N N . PHE A 1 459 ? 21.456 0.115 -23.836 1.00 96.25 459 PHE A N 1
ATOM 3661 C CA . PHE A 1 459 ? 22.740 0.135 -24.540 1.00 96.25 459 PHE A CA 1
ATOM 3662 C C . PHE A 1 459 ? 23.216 -1.272 -24.906 1.00 96.25 459 PHE A C 1
ATOM 3664 O O . PHE A 1 459 ? 23.759 -1.451 -25.995 1.00 96.25 459 PHE A O 1
ATOM 3671 N N . GLY A 1 460 ? 22.985 -2.264 -24.043 1.00 95.81 460 GLY A N 1
ATOM 3672 C CA . GLY A 1 460 ? 23.282 -3.668 -24.317 1.00 95.81 460 GLY A CA 1
ATOM 3673 C C . GLY A 1 460 ? 22.497 -4.211 -25.511 1.00 95.81 460 GLY A C 1
ATOM 3674 O O . GLY A 1 460 ? 23.082 -4.840 -26.392 1.00 95.81 460 GLY A O 1
ATOM 3675 N N . GLU A 1 461 ? 21.200 -3.912 -25.597 1.00 95.69 461 GLU A N 1
ATOM 3676 C CA . GLU A 1 461 ? 20.345 -4.295 -26.724 1.00 95.69 461 GLU A CA 1
ATOM 3677 C C . GLU A 1 461 ? 20.780 -3.628 -28.033 1.00 95.69 461 GLU A C 1
ATOM 3679 O O . GLU A 1 461 ? 20.927 -4.306 -29.052 1.00 95.69 461 GLU A O 1
ATOM 3684 N N . ILE A 1 462 ? 21.032 -2.314 -28.012 1.00 95.06 462 ILE A N 1
ATOM 3685 C CA . ILE A 1 462 ? 21.477 -1.562 -29.194 1.00 95.06 462 ILE A CA 1
ATOM 3686 C C . ILE A 1 462 ? 22.853 -2.052 -29.654 1.00 95.06 462 ILE A C 1
ATOM 3688 O O . ILE A 1 462 ? 23.049 -2.312 -30.842 1.00 95.06 462 ILE A O 1
ATOM 3692 N N . ALA A 1 463 ? 23.805 -2.211 -28.731 1.00 92.25 463 ALA A N 1
ATOM 3693 C CA . ALA A 1 463 ? 25.144 -2.700 -29.042 1.00 92.25 463 ALA A CA 1
ATOM 3694 C C . ALA A 1 463 ? 25.108 -4.140 -29.570 1.00 92.25 463 ALA A C 1
ATOM 3696 O O . ALA A 1 463 ? 25.765 -4.441 -30.567 1.00 92.25 463 ALA A O 1
ATOM 3697 N N . GLY A 1 464 ? 24.300 -5.012 -28.959 1.00 92.25 464 GLY A N 1
ATOM 3698 C CA . GLY A 1 464 ? 24.084 -6.380 -29.422 1.00 92.25 464 GLY A CA 1
ATOM 3699 C C . GLY A 1 464 ? 23.513 -6.420 -30.839 1.00 92.25 464 GLY A C 1
ATOM 3700 O O . GLY A 1 464 ? 24.026 -7.143 -31.694 1.00 92.25 464 GLY A O 1
ATOM 3701 N N . PHE A 1 465 ? 22.510 -5.590 -31.133 1.00 91.88 465 PHE A N 1
ATOM 3702 C CA . PHE A 1 465 ? 21.890 -5.545 -32.456 1.00 91.88 465 PHE A CA 1
ATOM 3703 C C . PHE A 1 465 ? 22.798 -4.925 -33.528 1.00 91.88 465 PHE A C 1
ATOM 3705 O O . PHE A 1 465 ? 22.862 -5.431 -34.652 1.00 91.88 465 PHE A O 1
ATOM 3712 N N . LEU A 1 466 ? 23.541 -3.864 -33.198 1.00 89.00 466 LEU A N 1
ATOM 3713 C CA . LEU A 1 466 ? 24.561 -3.284 -34.080 1.00 89.00 466 LEU A CA 1
ATOM 3714 C C . LEU A 1 466 ? 25.677 -4.293 -34.374 1.00 89.00 466 LEU A C 1
ATOM 3716 O O . LEU A 1 466 ? 26.064 -4.464 -35.532 1.00 89.00 466 LEU A O 1
ATOM 3720 N N . GLY A 1 467 ? 26.138 -5.009 -33.346 1.00 87.25 467 GLY A N 1
ATOM 3721 C CA . GLY A 1 467 ? 27.124 -6.078 -33.480 1.00 87.25 467 GLY A CA 1
ATOM 3722 C C . GLY A 1 467 ? 26.644 -7.194 -34.411 1.00 87.25 467 GLY A C 1
ATOM 3723 O O . GLY A 1 467 ? 27.386 -7.604 -35.302 1.00 87.25 467 GLY A O 1
ATOM 3724 N N . LEU A 1 468 ? 25.387 -7.629 -34.267 1.00 89.44 468 LEU A N 1
ATOM 3725 C CA . LEU A 1 468 ? 24.776 -8.667 -35.106 1.00 89.44 468 LEU A CA 1
ATOM 3726 C C . LEU A 1 468 ? 24.565 -8.229 -36.559 1.00 89.44 468 LEU A C 1
ATOM 3728 O O . LEU A 1 468 ? 24.869 -8.982 -37.481 1.00 89.44 468 LEU A O 1
ATOM 3732 N N . THR A 1 469 ? 24.005 -7.038 -36.776 1.00 85.19 469 THR A N 1
ATOM 3733 C CA . THR A 1 469 ? 23.583 -6.609 -38.119 1.00 85.19 469 THR A CA 1
ATOM 3734 C C . THR A 1 469 ? 24.730 -6.106 -38.967 1.00 85.19 469 THR A C 1
ATOM 3736 O O . THR A 1 469 ? 24.759 -6.341 -40.174 1.00 85.19 469 THR A O 1
ATOM 3739 N N . MET A 1 470 ? 25.669 -5.400 -38.355 1.00 72.62 470 MET A N 1
ATOM 3740 C CA . MET A 1 470 ? 26.707 -4.735 -39.115 1.00 72.62 470 MET A CA 1
ATOM 3741 C C . MET A 1 470 ? 28.018 -5.520 -39.091 1.00 72.62 470 MET A C 1
ATOM 3743 O O . MET A 1 470 ? 28.874 -5.282 -39.942 1.00 72.62 470 MET A O 1
ATOM 3747 N N . GLY A 1 471 ? 28.233 -6.417 -38.113 1.00 70.19 471 GLY A N 1
ATOM 3748 C CA . GLY A 1 471 ? 29.573 -6.963 -37.846 1.00 70.19 471 GLY A CA 1
ATOM 3749 C C . GLY A 1 471 ? 30.627 -5.846 -37.747 1.00 70.19 471 GLY A C 1
ATOM 3750 O O . GLY A 1 471 ? 31.819 -6.055 -38.012 1.00 70.19 471 GLY A O 1
ATOM 3751 N N . LEU A 1 472 ? 30.151 -4.622 -37.481 1.00 60.34 472 LEU A N 1
ATOM 3752 C CA . LEU A 1 472 ? 30.934 -3.417 -37.374 1.00 60.34 472 LEU A CA 1
ATOM 3753 C C . LEU A 1 472 ? 31.353 -3.374 -35.928 1.00 60.34 472 LEU A C 1
ATOM 3755 O O . LEU A 1 472 ? 30.602 -2.990 -35.039 1.00 60.34 472 LEU A O 1
ATOM 3759 N N . ASP A 1 473 ? 32.590 -3.786 -35.728 1.00 58.53 473 ASP A N 1
ATOM 3760 C CA . ASP A 1 473 ? 33.354 -3.311 -34.600 1.00 58.53 473 ASP A CA 1
ATOM 3761 C C . ASP A 1 473 ? 33.299 -1.770 -34.603 1.00 58.53 473 ASP A C 1
ATOM 3763 O O . ASP A 1 473 ? 33.409 -1.142 -35.665 1.00 58.53 473 ASP A O 1
ATOM 3767 N N . MET A 1 474 ? 33.135 -1.152 -33.433 1.00 66.12 474 MET A N 1
ATOM 3768 C CA . MET A 1 474 ? 33.201 0.302 -33.258 1.00 66.12 474 MET A CA 1
ATOM 3769 C C . MET A 1 474 ? 34.464 0.879 -33.928 1.00 66.12 474 MET A C 1
ATOM 3771 O O . MET A 1 474 ? 34.438 1.979 -34.483 1.00 66.12 474 MET A O 1
ATOM 3775 N N . LEU A 1 475 ? 35.542 0.086 -33.982 1.00 71.19 475 LEU A N 1
ATOM 3776 C CA . LEU A 1 475 ? 36.780 0.397 -34.696 1.00 71.19 475 LEU A CA 1
ATOM 3777 C C . LEU A 1 475 ? 36.598 0.617 -36.207 1.00 71.19 475 LEU A C 1
ATOM 3779 O O . LEU A 1 475 ? 37.263 1.483 -36.774 1.00 71.19 475 LEU A O 1
ATOM 3783 N N . LYS A 1 476 ? 35.698 -0.111 -36.880 1.00 75.50 476 LYS A N 1
ATOM 3784 C CA . LYS A 1 476 ? 35.417 0.082 -38.314 1.00 75.50 476 LYS A CA 1
ATOM 3785 C C . LYS A 1 476 ? 34.655 1.377 -38.574 1.00 75.50 476 LYS A C 1
ATOM 3787 O O . LYS A 1 476 ? 34.951 2.063 -39.546 1.00 75.50 476 LYS A O 1
ATOM 3792 N N . ILE A 1 477 ? 33.718 1.737 -37.694 1.00 77.50 477 ILE A N 1
ATOM 3793 C CA . ILE A 1 477 ? 32.994 3.015 -37.778 1.00 77.50 477 ILE A CA 1
ATOM 3794 C C . ILE A 1 477 ? 33.968 4.173 -37.556 1.00 77.50 477 ILE A C 1
ATOM 3796 O O . ILE A 1 477 ? 34.002 5.107 -38.355 1.00 77.50 477 ILE A O 1
ATOM 3800 N N . LEU A 1 478 ? 34.809 4.081 -36.523 1.00 81.38 478 LEU A N 1
ATOM 3801 C CA . LEU A 1 478 ? 35.822 5.091 -36.226 1.00 81.38 478 LEU A CA 1
ATOM 3802 C C . LEU A 1 478 ? 36.805 5.265 -37.392 1.00 81.38 478 LEU A C 1
ATOM 3804 O O . LEU A 1 478 ? 37.067 6.389 -37.816 1.00 81.38 478 LEU A O 1
ATOM 3808 N N . ARG A 1 479 ? 37.301 4.158 -37.957 1.00 82.81 479 ARG A N 1
ATOM 3809 C CA . ARG A 1 479 ? 38.180 4.179 -39.133 1.00 82.81 479 ARG A CA 1
ATOM 3810 C C . ARG A 1 479 ? 37.480 4.761 -40.358 1.00 82.81 479 ARG A C 1
ATOM 3812 O O . ARG A 1 479 ? 38.059 5.594 -41.041 1.00 82.81 479 ARG A O 1
ATOM 3819 N N . GLY A 1 480 ? 36.219 4.397 -40.585 1.00 82.38 480 GLY A N 1
ATOM 3820 C CA . GLY A 1 480 ? 35.399 4.974 -41.644 1.00 82.38 480 GLY A CA 1
ATOM 3821 C C . GLY A 1 480 ? 35.266 6.491 -41.518 1.00 82.38 480 GLY A C 1
ATOM 3822 O O . GLY A 1 480 ? 35.487 7.191 -42.499 1.00 82.38 480 GLY A O 1
ATOM 3823 N N . ILE A 1 481 ? 34.982 7.010 -40.317 1.00 86.38 481 ILE A N 1
ATOM 3824 C CA . ILE A 1 481 ? 34.901 8.457 -40.047 1.00 86.38 481 ILE A CA 1
ATOM 3825 C C . ILE A 1 481 ? 36.245 9.146 -40.320 1.00 86.38 481 ILE A C 1
ATOM 3827 O O . ILE A 1 481 ? 36.266 10.214 -40.931 1.00 86.38 481 ILE A O 1
ATOM 3831 N N . LEU A 1 482 ? 37.360 8.532 -39.913 1.00 88.31 482 LEU A N 1
ATOM 3832 C CA . LEU A 1 482 ? 38.703 9.049 -40.191 1.00 88.31 482 LEU A CA 1
ATOM 3833 C C . LEU A 1 482 ? 39.037 9.039 -41.693 1.00 88.31 482 LEU A C 1
ATOM 3835 O O . LEU A 1 482 ? 39.716 9.950 -42.162 1.00 88.31 482 LEU A O 1
ATOM 3839 N N . ASP A 1 483 ? 38.521 8.072 -42.455 1.00 87.94 483 ASP A N 1
ATOM 3840 C CA . ASP A 1 483 ? 38.750 7.928 -43.899 1.00 87.94 483 ASP A CA 1
ATOM 3841 C C . ASP A 1 483 ? 37.843 8.830 -44.765 1.00 87.94 483 ASP A C 1
ATOM 3843 O O . ASP A 1 483 ? 38.152 9.069 -45.939 1.00 87.94 483 ASP A O 1
ATOM 3847 N N . VAL A 1 484 ? 36.745 9.375 -44.221 1.00 89.19 484 VAL A N 1
ATOM 3848 C CA . VAL A 1 484 ? 35.848 10.319 -44.923 1.00 89.19 484 VAL A CA 1
ATOM 3849 C C . VAL A 1 484 ? 36.592 11.546 -45.479 1.00 89.19 484 VAL A C 1
ATOM 3851 O O . VAL A 1 484 ? 36.476 11.792 -46.684 1.00 89.19 484 VAL A O 1
ATOM 3854 N N . PRO A 1 485 ? 37.372 12.322 -44.695 1.00 88.00 485 PRO A N 1
ATOM 3855 C CA . PRO A 1 485 ? 38.072 13.497 -45.221 1.00 88.00 485 PRO A CA 1
ATOM 3856 C C . PRO A 1 485 ? 39.101 13.140 -46.304 1.00 88.00 485 PRO A C 1
ATOM 3858 O O . PRO A 1 485 ? 39.220 13.869 -47.293 1.00 88.00 485 PRO A O 1
ATOM 3861 N N . TYR A 1 486 ? 39.795 12.003 -46.172 1.00 86.69 486 TYR A N 1
ATOM 3862 C CA . TYR A 1 486 ? 40.722 11.510 -47.199 1.00 86.69 486 TYR A CA 1
ATOM 3863 C C . TYR A 1 486 ? 39.983 11.135 -48.490 1.00 86.69 486 TYR A C 1
ATOM 3865 O O . TYR A 1 486 ? 40.389 11.532 -49.581 1.00 86.69 486 TYR A O 1
ATOM 3873 N N . SER A 1 487 ? 38.839 10.462 -48.369 1.00 85.88 487 SER A N 1
ATOM 3874 C CA . SER A 1 487 ? 38.004 10.069 -49.510 1.00 85.88 487 SER A CA 1
ATOM 3875 C C . SER A 1 487 ? 37.429 11.280 -50.263 1.00 85.88 487 SER A C 1
ATOM 3877 O O . SER A 1 487 ? 37.380 11.278 -51.496 1.00 85.88 487 SER A O 1
ATOM 3879 N N . ILE A 1 488 ? 37.043 12.347 -49.546 1.00 85.62 488 ILE A N 1
ATOM 3880 C CA . ILE A 1 488 ? 36.583 13.614 -50.146 1.00 85.62 488 ILE A CA 1
ATOM 3881 C C . ILE A 1 488 ? 37.713 14.281 -50.938 1.00 85.62 488 ILE A C 1
ATOM 3883 O O . ILE A 1 488 ? 37.487 14.741 -52.060 1.00 85.62 488 ILE A O 1
ATOM 3887 N N . LYS A 1 489 ? 38.931 14.311 -50.380 1.00 89.38 489 LYS A N 1
ATOM 3888 C CA . LYS A 1 489 ? 40.108 14.900 -51.033 1.00 89.38 489 LYS A CA 1
ATOM 3889 C C . LYS A 1 489 ? 40.454 14.181 -52.337 1.00 89.38 489 LYS A C 1
ATOM 3891 O O . LYS A 1 489 ? 40.681 14.839 -53.352 1.00 89.38 489 LYS A O 1
ATOM 3896 N N . ASP A 1 490 ? 40.427 12.852 -52.320 1.00 84.62 490 ASP A N 1
ATOM 3897 C CA . ASP A 1 490 ? 40.778 12.025 -53.477 1.00 84.62 490 ASP A CA 1
ATOM 3898 C C . ASP A 1 490 ? 39.644 11.933 -54.511 1.00 84.62 490 ASP A C 1
ATOM 3900 O O . ASP A 1 490 ? 39.852 11.430 -55.615 1.00 84.62 490 ASP A O 1
ATOM 3904 N N . ARG A 1 491 ? 38.441 12.430 -54.181 1.00 83.25 491 ARG A N 1
ATOM 3905 C CA . ARG A 1 491 ? 37.220 12.313 -54.998 1.00 83.25 491 ARG A CA 1
ATOM 3906 C C . ARG A 1 491 ? 36.903 10.859 -55.375 1.00 83.25 491 ARG A C 1
ATOM 3908 O O . ARG A 1 491 ? 36.394 10.592 -56.465 1.00 83.25 491 ARG A O 1
ATOM 3915 N N . THR A 1 492 ? 37.200 9.913 -54.481 1.00 79.94 492 THR A N 1
ATOM 3916 C CA . THR A 1 492 ? 36.885 8.492 -54.678 1.00 79.94 492 THR A CA 1
ATOM 3917 C C . THR A 1 492 ? 36.221 7.895 -53.439 1.00 79.94 492 THR A C 1
ATOM 3919 O O . THR A 1 492 ? 36.673 8.093 -52.317 1.00 79.94 492 THR A O 1
ATOM 3922 N N . LEU A 1 493 ? 35.155 7.112 -53.640 1.00 77.25 493 LEU A N 1
ATOM 3923 C CA . LEU A 1 493 ? 34.525 6.305 -52.578 1.00 77.25 493 LEU A CA 1
ATOM 3924 C C . LEU A 1 493 ? 35.195 4.937 -52.395 1.00 77.25 493 LEU A C 1
ATOM 3926 O O . LEU A 1 493 ? 34.772 4.152 -51.553 1.00 77.25 493 LEU A O 1
ATOM 3930 N N . MET A 1 494 ? 36.225 4.632 -53.189 1.00 78.38 494 MET A N 1
ATOM 3931 C CA . MET A 1 494 ? 36.864 3.317 -53.186 1.00 78.38 494 MET A CA 1
ATOM 3932 C C . MET A 1 494 ? 37.642 3.066 -51.892 1.00 78.38 494 MET A C 1
ATOM 3934 O O . MET A 1 494 ? 37.625 1.950 -51.384 1.00 78.38 494 MET A O 1
ATOM 3938 N N . ASN A 1 495 ? 38.269 4.108 -51.337 1.00 78.44 495 ASN A N 1
ATOM 3939 C CA . ASN A 1 495 ? 38.971 4.023 -50.056 1.00 78.44 495 ASN A CA 1
ATOM 3940 C C . ASN A 1 495 ? 37.995 3.642 -48.937 1.00 78.44 495 ASN A C 1
ATOM 3942 O O . ASN A 1 495 ? 38.217 2.666 -48.231 1.00 78.44 495 ASN A O 1
ATOM 3946 N N . LEU A 1 496 ? 36.856 4.336 -48.869 1.00 79.81 496 LEU A N 1
ATOM 3947 C CA . LEU A 1 496 ? 35.798 4.048 -47.905 1.00 79.81 496 LEU A CA 1
ATOM 3948 C C . LEU A 1 496 ? 35.203 2.644 -48.116 1.00 79.81 496 LEU A C 1
ATOM 3950 O O . LEU A 1 496 ? 35.018 1.904 -47.155 1.00 79.81 496 LEU A O 1
ATOM 3954 N N . TRP A 1 497 ? 34.978 2.231 -49.369 1.00 82.19 497 TRP A N 1
ATOM 3955 C CA . TRP A 1 497 ? 34.498 0.882 -49.692 1.00 82.19 497 TRP A CA 1
ATOM 3956 C C . TRP A 1 497 ? 35.437 -0.220 -49.186 1.00 82.19 497 TRP A C 1
ATOM 3958 O O . TRP A 1 497 ? 34.956 -1.169 -48.572 1.00 82.19 497 TRP A O 1
ATOM 3968 N N . ASN A 1 498 ? 36.746 -0.079 -49.421 1.00 82.19 498 ASN A N 1
ATOM 3969 C CA . ASN A 1 498 ? 37.768 -1.051 -49.016 1.00 82.19 498 ASN A CA 1
ATOM 3970 C C . ASN A 1 498 ? 37.970 -1.112 -47.492 1.00 82.19 498 ASN A C 1
ATOM 3972 O O . ASN A 1 498 ? 38.480 -2.101 -46.976 1.00 82.19 498 ASN A O 1
ATOM 3976 N N . THR A 1 499 ? 37.613 -0.052 -46.765 1.00 80.00 499 THR A N 1
ATOM 3977 C CA . THR A 1 499 ? 37.656 -0.049 -45.296 1.00 80.00 499 THR A CA 1
ATOM 3978 C C . THR A 1 499 ? 36.489 -0.846 -44.699 1.00 80.00 499 THR A C 1
ATOM 3980 O O . THR A 1 499 ? 36.644 -1.467 -43.646 1.00 80.00 499 THR A O 1
ATOM 3983 N N . PHE A 1 500 ? 35.325 -0.852 -45.360 1.00 73.50 500 PHE A N 1
ATOM 3984 C CA . PHE A 1 500 ? 34.106 -1.493 -44.852 1.00 73.50 500 PHE A CA 1
ATOM 3985 C C . PHE A 1 500 ? 33.855 -2.919 -45.373 1.00 73.50 500 PHE A C 1
ATOM 3987 O O . PHE A 1 500 ? 33.188 -3.687 -44.676 1.00 73.50 500 PHE A O 1
ATOM 3994 N N . ASN A 1 501 ? 34.381 -3.284 -46.549 1.00 77.38 501 ASN A N 1
ATOM 3995 C CA . ASN A 1 501 ? 34.248 -4.613 -47.169 1.00 77.38 501 ASN A CA 1
ATOM 3996 C C . ASN A 1 501 ? 35.613 -5.169 -47.555 1.00 77.38 501 ASN A C 1
ATOM 3998 O O . ASN A 1 501 ? 35.805 -6.389 -47.360 1.00 77.38 501 ASN A O 1
#

Secondary structure (DSSP, 8-state):
---PPPPPPPPP---------------------------------------------------------------SSHHHHHHHHHHHHHHHHHHHHHHHHTT----------------------PPPP------------------------------------------------------------------------------BTTB-----HHHHHHHHHHHHHHHHHHHHHHHHHHHHHHHHHSPEEEEEEEE-SSEEPPEEEEEEGGGGSTT-TT---EEEEEEE--TT-SSPEE---EEEEEEEETTEEEEEEEES-SSTT--EESS-TGGG-EEEEEE-PPP-GGGGGT-S--SEEEEEE-TTPPP-TTT---EE-TTEEEEEEEEEEEEE-SS--SS--SSEEEEEEEEEEEEEPTT--TTEEEEEEEEEEEEEEEEEEE-S--HHHHHHHHHHHHHHHH---HHHHHHHHHHHHHHHHHT-SHHHHHHH-

Foldseek 3Di:
DDDDDDDDDDDDDDDDDDDDDDDPDDDDDDDDDDDDDDDDDDDDDDDDDDDDDDDDDDDDDDDDDDDDDDDDDDDDPVVVVVVVVVVVVVVVVVVVVVCVVVVDDDDDDDDDDDDDPDDDDDDDDDDDDDDDDDDDDDDDDDDDDDDDDDDDDDDDDDDDDDDDDDDDDDDDDDDDDDDDDDDDDDDDDDDDDDDDDDPPPPPPQPDDPNARDPDDPVNVVVVVLVVVLVVVLVVQLVVLVVVLVVLVVPFDKDKDKDFDAFAFFFWKKKWWPLQQDPDDPQRDKDWDWKWFQAPVDPDTDTDPQWDWDWDADPNTIITITIGQQAPPPGDTFRDFDQNRKMKIKMFGGDDDDPVVVV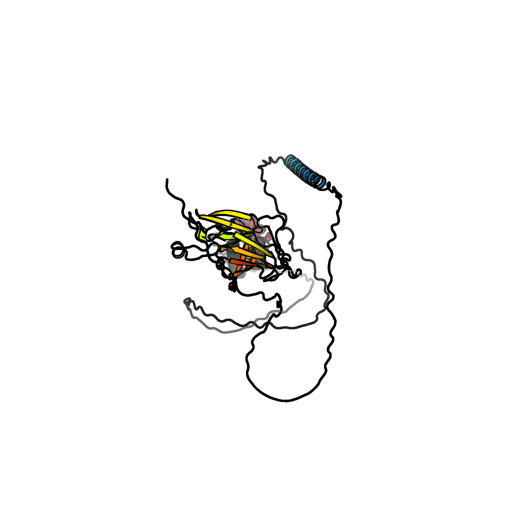DPDGFIQMAGHHRNDDGPRPPGDQTWAFQKAKEWAWAWEWEAAPDADPVGNDRIDIGIDTDIDIDGHPPDDRRITMYMYGHNGSMYMYIYGDRPDDPVNSCVSSVVSCCVSQVDDVVLVVVLVVCVVVCVVVVHCVSSVVSRD